Protein AF-0000000072191954 (afdb_homodimer)

Nearest PDB structures (foldseek):
  3djc-assembly2_C  TM=9.206E-01  e=1.227E-25  Legionella pneumophila subsp. pneumophila str. Philadelphia 1
  3djc-assembly2_D  TM=9.285E-01  e=3.853E-24  Legionella pneumophila subsp. pneumophila str. Philadelphia 1
  3djc-assembly1_K  TM=9.365E-01  e=2.226E-23  Legionella pneumophila subsp. pneumophila str. Philadelphia 1
  3djc-assembly1_L  TM=9.184E-01  e=2.512E-23  Legionella pneumophila subsp. pneumophila str. Philadelphia 1
  3djc-assembly2_E  TM=9.253E-01  e=6.223E-23  Legionella pneumophila subsp. pneumophila str. Philadelphia 1

pLDDT: mean 96.67, std 3.63, range [65.12, 98.94]

Sequence (524 aa):
MQPELLLFDIGNTCIKVGLADSRGVTTSYNLRTDPAQTSDSLGLTLLELLRHAGAEPRFTACVASSVVPGFDPLLREAVQRYLGCPLWMVPQDMPIPLQNHYERPQEVGADRLVGAYEARRLHPGPESLIVVDFGTAVTFDCISGNAYLGGLIFPGPRTAISALARETAQLPRVNLDVDALEPAPGRSTSVSIQHGLVFGFACMVEGLTQRLKKGLPGACLVLATGGFAPSIARISPDVFDAVLPSLLLEGLRRLYYERHPYMQPELLLFDIGNTCIKVGLADSRGVTTSYNLRTDPAQTSDSLGLTLLELLRHAGAEPRFTACVASSVVPGFDPLLREAVQRYLGCPLWMVPQDMPIPLQNHYERPQEVGADRLVGAYEARRLHPGPESLIVVDFGTAVTFDCISGNAYLGGLIFPGPRTAISALARETAQLPRVNLDVDALEPAPGRSTSVSIQHGLVFGFACMVEGLTQRLKKGLPGACLVLATGGFAPSIARISPDVFDAVLPSLLLEGLRRLYYERHPY

Structure (mmCIF, N/CA/C/O backbone):
data_AF-0000000072191954-model_v1
#
loop_
_entity.id
_entity.type
_entity.pdbx_description
1 polymer 'Type III pantothenate kinase'
#
loop_
_atom_site.group_PDB
_atom_site.id
_atom_site.type_symbol
_atom_site.label_atom_id
_atom_site.label_alt_id
_atom_site.label_comp_id
_atom_site.label_asym_id
_atom_site.label_entity_id
_atom_site.label_seq_id
_atom_site.pdbx_PDB_ins_code
_atom_site.Cartn_x
_atom_site.Cartn_y
_atom_site.Cartn_z
_atom_site.occupancy
_atom_site.B_iso_or_equiv
_atom_site.auth_seq_id
_atom_site.auth_comp_id
_atom_site.auth_asym_id
_atom_site.auth_atom_id
_atom_site.pdbx_PDB_model_num
ATOM 1 N N . MET A 1 1 ? -14.797 -34.844 -19.828 1 74.44 1 MET A N 1
ATOM 2 C CA . MET A 1 1 ? -13.664 -35.75 -19.641 1 74.44 1 MET A CA 1
ATOM 3 C C . MET A 1 1 ? -13.188 -35.719 -18.188 1 74.44 1 MET A C 1
ATOM 5 O O . MET A 1 1 ? -13.258 -34.688 -17.531 1 74.44 1 MET A O 1
ATOM 9 N N . GLN A 1 2 ? -12.953 -36.906 -17.609 1 89.62 2 GLN A N 1
ATOM 10 C CA . GLN A 1 2 ? -12.531 -37.062 -16.234 1 89.62 2 GLN A CA 1
ATOM 11 C C . GLN A 1 2 ? -11.133 -36.469 -16.016 1 89.62 2 GLN A C 1
ATOM 13 O O . GLN A 1 2 ? -10.195 -36.812 -16.734 1 89.62 2 GLN A O 1
ATOM 18 N N . PRO A 1 3 ? -11.023 -35.531 -15.086 1 94.06 3 PRO A N 1
ATOM 19 C CA . PRO A 1 3 ? -9.695 -35 -14.773 1 94.06 3 PRO A CA 1
ATOM 20 C C . PRO A 1 3 ? -8.773 -36.062 -14.156 1 94.06 3 PRO A C 1
ATOM 22 O O . PRO A 1 3 ? -9.242 -36.969 -13.461 1 94.06 3 PRO A O 1
ATOM 25 N N . GLU A 1 4 ? -7.504 -35.906 -14.375 1 97 4 GLU A N 1
ATOM 26 C CA . GLU A 1 4 ? -6.5 -36.844 -13.875 1 97 4 GLU A CA 1
ATOM 27 C C . GLU A 1 4 ? -5.805 -36.312 -12.633 1 97 4 GLU A C 1
ATOM 29 O O . GLU A 1 4 ? -5.332 -37.062 -11.789 1 97 4 GLU A O 1
ATOM 34 N N . LEU A 1 5 ? -5.734 -35.031 -12.594 1 98.31 5 LEU A N 1
ATOM 35 C CA . LEU A 1 5 ? -5.02 -34.375 -11.5 1 98.31 5 LEU A CA 1
ATOM 36 C C . LEU A 1 5 ? -5.934 -33.438 -10.742 1 98.31 5 LEU A C 1
ATOM 38 O O . LEU A 1 5 ? -6.805 -32.781 -11.336 1 98.31 5 LEU A O 1
ATOM 42 N N . LEU A 1 6 ? -5.75 -33.344 -9.453 1 98.69 6 LEU A N 1
ATOM 43 C CA . LEU A 1 6 ? -6.266 -32.25 -8.609 1 98.69 6 LEU A CA 1
ATOM 44 C C . LEU A 1 6 ? -5.129 -31.375 -8.102 1 98.69 6 LEU A C 1
ATOM 46 O O . LEU A 1 6 ? -4.18 -31.875 -7.488 1 98.69 6 LEU A O 1
ATOM 50 N N . LEU A 1 7 ? -5.199 -30.109 -8.43 1 98.88 7 LEU A N 1
ATOM 51 C CA . LEU A 1 7 ? -4.117 -29.172 -8.164 1 98.88 7 LEU A CA 1
ATOM 52 C C . LEU A 1 7 ? -4.496 -28.219 -7.047 1 98.88 7 LEU A C 1
ATOM 54 O O . LEU A 1 7 ? -5.648 -27.766 -6.965 1 98.88 7 LEU A O 1
ATOM 58 N N . PHE A 1 8 ? -3.529 -27.875 -6.137 1 98.81 8 PHE A N 1
ATOM 59 C CA . PHE A 1 8 ? -3.764 -26.953 -5.035 1 98.81 8 PHE A CA 1
ATOM 60 C C . PHE A 1 8 ? -2.699 -25.859 -5.008 1 98.81 8 PHE A C 1
ATOM 62 O O . PHE A 1 8 ? -1.511 -26.156 -4.852 1 98.81 8 PHE A O 1
ATOM 69 N N . ASP A 1 9 ? -3.07 -24.656 -5.211 1 98.5 9 ASP A N 1
ATOM 70 C CA . ASP A 1 9 ? -2.26 -23.484 -4.883 1 98.5 9 ASP A CA 1
ATOM 71 C C . ASP A 1 9 ? -2.721 -22.844 -3.576 1 98.5 9 ASP A C 1
ATOM 73 O O . ASP A 1 9 ? -3.703 -22.109 -3.557 1 98.5 9 ASP A O 1
ATOM 77 N N . ILE A 1 10 ? -1.97 -23.062 -2.514 1 98.12 10 ILE A N 1
ATOM 78 C CA . ILE A 1 10 ? -2.4 -22.719 -1.166 1 98.12 10 ILE A CA 1
ATOM 79 C C . ILE A 1 10 ? -1.71 -21.422 -0.725 1 98.12 10 ILE A C 1
ATOM 81 O O . ILE A 1 10 ? -0.524 -21.438 -0.384 1 98.12 10 ILE A O 1
ATOM 85 N N . GLY A 1 11 ? -2.465 -20.375 -0.734 1 96.88 11 GLY A N 1
ATOM 86 C CA . GLY A 1 11 ? -1.987 -19.094 -0.263 1 96.88 11 GLY A CA 1
ATOM 87 C C . GLY A 1 11 ? -2.496 -18.734 1.121 1 96.88 11 GLY A C 1
ATOM 88 O O . GLY A 1 11 ? -3.23 -19.5 1.736 1 96.88 11 GLY A O 1
ATOM 89 N N . ASN A 1 12 ? -2.16 -17.578 1.618 1 95.62 12 ASN A N 1
ATOM 90 C CA . ASN A 1 12 ? -2.494 -17.125 2.965 1 95.62 12 ASN A CA 1
ATOM 91 C C . ASN A 1 12 ? -3.99 -16.859 3.111 1 95.62 12 ASN A C 1
ATOM 93 O O . ASN A 1 12 ? -4.57 -17.109 4.172 1 95.62 12 ASN A O 1
ATOM 97 N N . THR A 1 13 ? -4.551 -16.422 2.051 1 94.88 13 THR A N 1
ATOM 98 C CA . THR A 1 13 ? -5.938 -15.977 2.117 1 94.88 13 THR A CA 1
ATOM 99 C C . THR A 1 13 ? -6.852 -16.953 1.383 1 94.88 13 THR A C 1
ATOM 101 O O . THR A 1 13 ? -7.984 -17.203 1.811 1 94.88 13 THR A O 1
ATOM 104 N N . CYS A 1 14 ? -6.297 -17.469 0.286 1 95.62 14 CYS A N 1
ATOM 105 C CA . CYS A 1 14 ? -7.133 -18.281 -0.598 1 95.62 14 CYS A CA 1
ATOM 106 C C . CYS A 1 14 ? -6.395 -19.531 -1.053 1 95.62 14 CYS A C 1
ATOM 108 O O . CYS A 1 14 ? -5.168 -19.531 -1.173 1 95.62 14 CYS A O 1
ATOM 110 N N . ILE A 1 15 ? -7.184 -20.594 -1.244 1 97.5 15 ILE A N 1
ATOM 111 C CA . ILE A 1 15 ? -6.719 -21.812 -1.895 1 97.5 15 ILE A CA 1
ATOM 112 C C . ILE A 1 15 ? -7.363 -21.938 -3.273 1 97.5 15 ILE A C 1
ATOM 114 O O . ILE A 1 15 ? -8.594 -22.016 -3.387 1 97.5 15 ILE A O 1
ATOM 118 N N . LYS A 1 16 ? -6.547 -21.953 -4.32 1 98.38 16 LYS A N 1
ATOM 119 C CA . LYS A 1 16 ? -7.047 -22.25 -5.66 1 98.38 16 LYS A CA 1
ATOM 120 C C . LYS A 1 16 ? -6.953 -23.75 -5.965 1 98.38 16 LYS A C 1
ATOM 122 O O . LYS A 1 16 ? -5.875 -24.344 -5.875 1 98.38 16 LYS A O 1
ATOM 127 N N . VAL A 1 17 ? -8.102 -24.328 -6.219 1 98.75 17 VAL A N 1
ATOM 128 C CA . VAL A 1 17 ? -8.188 -25.75 -6.535 1 98.75 17 VAL A CA 1
ATOM 129 C C . VAL A 1 17 ? -8.492 -25.922 -8.023 1 98.75 17 VAL A C 1
ATOM 131 O O . VAL A 1 17 ? -9.484 -25.406 -8.531 1 98.75 17 VAL A O 1
ATOM 134 N N . GLY A 1 18 ? -7.609 -26.672 -8.734 1 98.69 18 GLY A N 1
ATOM 135 C CA . GLY A 1 18 ? -7.801 -26.875 -10.156 1 98.69 18 GLY A CA 1
ATOM 136 C C . GLY A 1 18 ? -7.949 -28.344 -10.531 1 98.69 18 GLY A C 1
ATOM 137 O O . GLY A 1 18 ? -7.289 -29.203 -9.961 1 98.69 18 GLY A O 1
ATOM 138 N N . LEU A 1 19 ? -8.844 -28.656 -11.398 1 98.62 19 LEU A N 1
ATOM 139 C CA . LEU A 1 19 ? -8.938 -29.953 -12.055 1 98.62 19 LEU A CA 1
ATOM 140 C C . LEU A 1 19 ? -8.242 -29.938 -13.414 1 98.62 19 LEU A C 1
ATOM 142 O O . LEU A 1 19 ? -8.406 -28.984 -14.188 1 98.62 19 LEU A O 1
ATOM 146 N N . ALA A 1 20 ? -7.426 -30.984 -13.656 1 98.25 20 ALA A N 1
ATOM 147 C CA . ALA A 1 20 ? -6.621 -30.906 -14.867 1 98.25 20 ALA A CA 1
ATOM 148 C C . ALA A 1 20 ? -6.398 -32.281 -15.469 1 98.25 20 ALA A C 1
ATOM 150 O O . ALA A 1 20 ? -6.57 -33.312 -14.781 1 98.25 20 ALA A O 1
ATOM 151 N N . ASP A 1 21 ? -6.141 -32.25 -16.703 1 96.38 21 ASP A N 1
ATOM 152 C CA . ASP A 1 21 ? -5.617 -33.406 -17.406 1 96.38 21 ASP A CA 1
ATOM 153 C C . ASP A 1 21 ? -4.348 -33.062 -18.188 1 96.38 21 ASP A C 1
ATOM 155 O O . ASP A 1 21 ? -3.715 -32.031 -17.922 1 96.38 21 ASP A O 1
ATOM 159 N N . SER A 1 22 ? -3.914 -33.969 -19.109 1 94.75 22 SER A N 1
ATOM 160 C CA . SER A 1 22 ? -2.648 -33.781 -19.812 1 94.75 22 SER A CA 1
ATOM 161 C C . SER A 1 22 ? -2.697 -32.562 -20.719 1 94.75 22 SER A C 1
ATOM 163 O O . SER A 1 22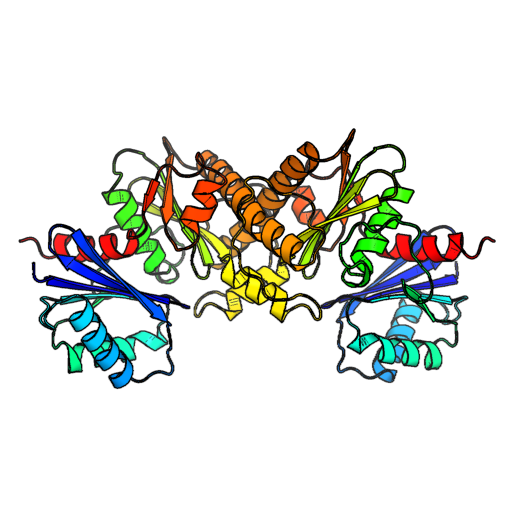 ? -1.656 -32.031 -21.125 1 94.75 22 SER A O 1
ATOM 165 N N . ARG A 1 23 ? -3.877 -32.094 -21.062 1 95.38 23 ARG A N 1
ATOM 166 C CA . ARG A 1 23 ? -4.035 -31 -22.031 1 95.38 23 ARG A CA 1
ATOM 167 C C . ARG A 1 23 ? -4.059 -29.641 -21.328 1 95.38 23 ARG A C 1
ATOM 169 O O . ARG A 1 23 ? -3.703 -28.625 -21.938 1 95.38 23 ARG A O 1
ATOM 176 N N . GLY A 1 24 ? -4.539 -29.672 -20.109 1 97.06 24 GLY A N 1
ATOM 177 C CA . GLY A 1 24 ? -4.602 -28.391 -19.422 1 97.06 24 GLY A CA 1
ATOM 178 C C . GLY A 1 24 ? -5.527 -28.406 -18.219 1 97.06 24 GLY A C 1
ATOM 179 O O . GLY A 1 24 ? -6.105 -29.453 -17.891 1 97.06 24 GLY A O 1
ATOM 180 N N . VAL A 1 25 ? -5.617 -27.281 -17.516 1 98.12 25 VAL A N 1
ATOM 181 C CA . VAL A 1 25 ? -6.57 -27.094 -16.422 1 98.12 25 VAL A CA 1
ATOM 182 C C . VAL A 1 25 ? -7.977 -26.906 -17 1 98.12 25 VAL A C 1
ATOM 184 O O . VAL A 1 25 ? -8.211 -26.031 -17.828 1 98.12 25 VAL A O 1
ATOM 187 N N . THR A 1 26 ? -8.875 -27.688 -16.531 1 96.5 26 THR A N 1
ATOM 188 C CA . THR A 1 26 ? -10.219 -27.688 -17.094 1 96.5 26 THR A CA 1
ATOM 189 C C . THR A 1 26 ? -11.133 -26.719 -16.359 1 96.5 26 THR A C 1
ATOM 191 O O . THR A 1 26 ? -11.992 -26.078 -16.953 1 96.5 26 THR A O 1
ATOM 194 N N . THR A 1 27 ? -11.055 -26.625 -15.117 1 97.19 27 THR A N 1
ATOM 195 C CA . THR A 1 27 ? -11.812 -25.719 -14.266 1 97.19 27 THR A CA 1
ATOM 196 C C . THR A 1 27 ? -11.086 -25.484 -12.938 1 97.19 27 THR A C 1
ATOM 198 O O . THR A 1 27 ? -10.102 -26.172 -12.641 1 97.19 27 THR A O 1
ATOM 201 N N . SER A 1 28 ? -11.453 -24.422 -12.266 1 98.06 28 SER A N 1
ATOM 202 C CA . SER A 1 28 ? -10.828 -24.125 -10.977 1 98.06 28 SER A CA 1
ATOM 203 C C . SER A 1 28 ? -11.828 -23.484 -10.023 1 98.06 28 SER A C 1
ATOM 205 O O . SER A 1 28 ? -12.891 -23.031 -10.438 1 98.06 28 SER A O 1
ATOM 207 N N . TYR A 1 29 ? -11.508 -23.516 -8.734 1 98.19 29 TYR A N 1
ATOM 208 C CA . TYR A 1 29 ? -12.297 -22.969 -7.641 1 98.19 29 TYR A CA 1
ATOM 209 C C . TYR A 1 29 ? -11.414 -22.219 -6.652 1 98.19 29 TYR A C 1
ATOM 211 O O . TYR A 1 29 ? -10.203 -22.469 -6.574 1 98.19 29 TYR A O 1
ATOM 219 N N . ASN A 1 30 ? -11.992 -21.266 -5.98 1 97.5 30 ASN A N 1
ATOM 220 C CA . ASN A 1 30 ? -11.328 -20.562 -4.887 1 97.5 30 ASN A CA 1
ATOM 221 C C . ASN A 1 30 ? -11.992 -20.859 -3.545 1 97.5 30 ASN A C 1
ATOM 223 O O . ASN A 1 30 ? -13.203 -20.703 -3.396 1 97.5 30 ASN A O 1
ATOM 227 N N . LEU A 1 31 ? -11.203 -21.312 -2.605 1 97.5 31 LEU A N 1
ATOM 228 C CA . LEU A 1 31 ? -11.633 -21.562 -1.232 1 97.5 31 LEU A CA 1
ATOM 229 C C . LEU A 1 31 ? -10.883 -20.656 -0.26 1 97.5 31 LEU A C 1
ATOM 231 O O . LEU A 1 31 ? -9.758 -20.219 -0.543 1 97.5 31 LEU A O 1
ATOM 235 N N . ARG A 1 32 ? -11.445 -20.391 0.856 1 95.94 32 ARG A N 1
ATOM 236 C CA . ARG A 1 32 ? -10.766 -19.641 1.899 1 95.94 32 ARG A CA 1
ATOM 237 C C . ARG A 1 32 ? -9.727 -20.5 2.611 1 95.94 32 ARG A C 1
ATOM 239 O O . ARG A 1 32 ? -9.984 -21.672 2.918 1 95.94 32 ARG A O 1
ATOM 246 N N . THR A 1 33 ? -8.594 -19.938 2.795 1 95.75 33 THR A N 1
ATOM 247 C CA . THR A 1 33 ? -7.598 -20.625 3.615 1 95.75 33 THR A CA 1
ATOM 248 C C . THR A 1 33 ? -7.953 -20.531 5.094 1 95.75 33 THR A C 1
ATOM 250 O O . THR A 1 33 ? -8.055 -19.422 5.641 1 95.75 33 THR A O 1
ATOM 253 N N . ASP A 1 34 ? -8.203 -21.609 5.719 1 93.94 34 ASP A N 1
ATOM 254 C CA . ASP A 1 34 ? -8.516 -21.688 7.145 1 93.94 34 ASP A CA 1
ATOM 255 C C . ASP A 1 34 ? -7.73 -22.797 7.824 1 93.94 34 ASP A C 1
ATOM 257 O O . ASP A 1 34 ? -8.203 -23.938 7.906 1 93.94 34 ASP A O 1
ATOM 261 N N . PRO A 1 35 ? -6.668 -22.344 8.383 1 88.06 35 PRO A N 1
ATOM 262 C CA . PRO A 1 35 ? -5.852 -23.375 9.023 1 88.06 35 PRO A CA 1
ATOM 263 C C . PRO A 1 35 ? -6.531 -24 10.242 1 88.06 35 PRO A C 1
ATOM 265 O O . PRO A 1 35 ? -6.074 -25.016 10.75 1 88.06 35 PRO A O 1
ATOM 268 N N . ALA A 1 36 ? -7.539 -23.328 10.742 1 91.94 36 ALA A N 1
ATOM 269 C CA . ALA A 1 36 ? -8.219 -23.828 11.93 1 91.94 36 ALA A CA 1
ATOM 270 C C . ALA A 1 36 ? -9.289 -24.844 11.562 1 91.94 36 ALA A C 1
ATOM 272 O O . ALA A 1 36 ? -9.859 -25.5 12.445 1 91.94 36 ALA A O 1
ATOM 273 N N . GLN A 1 37 ? -9.484 -25.047 10.281 1 94.56 37 GLN A N 1
ATOM 274 C CA . GLN A 1 37 ? -10.484 -26.047 9.891 1 94.56 37 GLN A CA 1
ATOM 275 C C . GLN A 1 37 ? -9.969 -27.469 10.102 1 94.56 37 GLN A C 1
ATOM 277 O O . GLN A 1 37 ? -8.797 -27.656 10.438 1 94.56 37 GLN A O 1
ATOM 282 N N . THR A 1 38 ? -10.875 -28.453 9.992 1 95.94 38 THR A N 1
ATOM 283 C CA . THR A 1 38 ? -10.469 -29.844 10.148 1 95.94 38 THR A CA 1
ATOM 284 C C . THR A 1 38 ? -10.242 -30.5 8.789 1 95.94 38 THR A C 1
ATOM 286 O O . THR A 1 38 ? -10.742 -30.031 7.773 1 95.94 38 THR A O 1
ATOM 289 N N . SER A 1 39 ? -9.469 -31.578 8.828 1 97.25 39 SER A N 1
ATOM 290 C CA . SER A 1 39 ? -9.258 -32.344 7.605 1 97.25 39 SER A CA 1
ATOM 291 C C . SER A 1 39 ? -10.57 -32.875 7.047 1 97.25 39 SER A C 1
ATOM 293 O O . SER A 1 39 ? -10.742 -32.969 5.828 1 97.25 39 SER A O 1
ATOM 295 N N . ASP A 1 40 ? -11.5 -33.156 7.922 1 98 40 ASP A N 1
ATOM 296 C CA . ASP A 1 40 ? -12.805 -33.625 7.5 1 98 40 ASP A CA 1
ATOM 297 C C . ASP A 1 40 ? -13.594 -32.531 6.789 1 98 40 ASP A C 1
ATOM 299 O O . ASP A 1 40 ? -14.219 -32.812 5.75 1 98 40 ASP A O 1
ATOM 303 N N . SER A 1 41 ? -13.547 -31.375 7.371 1 98.06 41 SER A N 1
ATOM 304 C CA . SER A 1 41 ? -14.25 -30.266 6.734 1 98.06 41 SER A CA 1
ATOM 305 C C . SER A 1 41 ? -13.68 -29.969 5.348 1 98.06 41 SER A C 1
ATOM 307 O O . SER A 1 41 ? -14.43 -29.719 4.402 1 98.06 41 SER A O 1
ATOM 309 N N . LEU A 1 42 ? -12.375 -29.969 5.23 1 97.94 42 LEU A N 1
ATOM 310 C CA . LEU A 1 42 ? -11.734 -29.75 3.938 1 97.94 42 LEU A CA 1
ATOM 311 C C . LEU A 1 42 ? -12.086 -30.875 2.965 1 97.94 42 LEU A C 1
ATOM 313 O O . LEU A 1 42 ? -12.453 -30.609 1.814 1 97.94 42 LEU A O 1
ATOM 317 N N . GLY A 1 43 ? -11.945 -32.125 3.41 1 98.12 43 GLY A N 1
ATOM 318 C CA . GLY A 1 43 ? -12.258 -33.25 2.574 1 98.12 43 GLY A CA 1
ATOM 319 C C . GLY A 1 43 ? -13.68 -33.25 2.039 1 98.12 43 GLY A C 1
ATOM 320 O O . GLY A 1 43 ? -13.906 -33.5 0.854 1 98.12 43 GLY A O 1
ATOM 321 N N . LEU A 1 44 ? -14.602 -32.938 2.926 1 98.25 44 LEU A N 1
ATOM 322 C CA . LEU A 1 44 ? -16.016 -32.875 2.535 1 98.25 44 LEU A CA 1
ATOM 323 C C . LEU A 1 44 ? -16.234 -31.734 1.539 1 98.25 44 LEU A C 1
ATOM 325 O O . LEU A 1 44 ? -17.031 -31.875 0.604 1 98.25 44 LEU A O 1
ATOM 329 N N . THR A 1 45 ? -15.594 -30.641 1.75 1 98.25 45 THR A N 1
ATOM 330 C CA . THR A 1 45 ? -15.664 -29.531 0.815 1 98.25 45 THR A CA 1
ATOM 331 C C . THR A 1 45 ? -15.117 -29.922 -0.552 1 98.25 45 THR A C 1
ATOM 333 O O . THR A 1 45 ? -15.688 -29.562 -1.584 1 98.25 45 THR A O 1
ATOM 336 N N . LEU A 1 46 ? -14.039 -30.688 -0.556 1 98.19 46 LEU A N 1
ATOM 337 C CA . LEU A 1 46 ? -13.453 -31.156 -1.809 1 98.19 46 LEU A CA 1
ATOM 338 C C . LEU A 1 46 ? -14.414 -32.062 -2.555 1 98.19 46 LEU A C 1
ATOM 340 O O . LEU A 1 46 ? -14.555 -31.969 -3.775 1 98.19 46 LEU A O 1
ATOM 344 N N . LEU A 1 47 ? -15.055 -32.938 -1.844 1 98.25 47 LEU A N 1
ATOM 345 C CA . LEU A 1 47 ? -16.016 -33.844 -2.471 1 98.25 47 LEU A CA 1
ATOM 346 C C . LEU A 1 47 ? -17.172 -33.062 -3.092 1 98.25 47 LEU A C 1
ATOM 348 O O . LEU A 1 47 ? -17.625 -33.375 -4.188 1 98.25 47 LEU A O 1
ATOM 352 N N . GLU A 1 48 ? -17.656 -32.062 -2.361 1 98.19 48 GLU A N 1
ATOM 353 C CA . GLU A 1 48 ? -18.734 -31.219 -2.877 1 98.19 48 GLU A CA 1
ATOM 354 C C . GLU A 1 48 ? -18.297 -30.484 -4.133 1 98.19 48 GLU A C 1
ATOM 356 O O . GLU A 1 48 ? -19.062 -30.344 -5.086 1 98.19 48 GLU A O 1
ATOM 361 N N . LEU A 1 49 ? -17.094 -29.984 -4.082 1 97.75 49 LEU A N 1
ATOM 362 C CA . LEU A 1 49 ? -16.516 -29.297 -5.227 1 97.75 49 LEU A CA 1
ATOM 363 C C . LEU A 1 49 ? -16.453 -30.219 -6.441 1 97.75 49 LEU A C 1
ATOM 365 O O . LEU A 1 49 ? -16.766 -29.797 -7.559 1 97.75 49 LEU A O 1
ATOM 369 N N . LEU A 1 50 ? -16.047 -31.453 -6.277 1 97.69 50 LEU A N 1
ATOM 370 C CA . LEU A 1 50 ? -15.953 -32.406 -7.363 1 97.69 50 LEU A CA 1
ATOM 371 C C . LEU A 1 50 ? -17.328 -32.75 -7.926 1 97.69 50 LEU A C 1
ATOM 373 O O . LEU A 1 50 ? -17.5 -32.875 -9.141 1 97.69 50 LEU A O 1
ATOM 377 N N . ARG A 1 51 ? -18.266 -32.875 -7.051 1 97.44 51 ARG A N 1
ATOM 378 C CA . ARG A 1 51 ? -19.641 -33.125 -7.484 1 97.44 51 ARG A CA 1
ATOM 379 C C . ARG A 1 51 ? -20.125 -31.984 -8.359 1 97.44 51 ARG A C 1
ATOM 381 O O . ARG A 1 51 ? -20.75 -32.219 -9.406 1 97.44 51 ARG A O 1
ATOM 388 N N . HIS A 1 52 ? -19.875 -30.812 -7.902 1 97.81 52 HIS A N 1
ATOM 389 C CA . HIS A 1 52 ? -20.281 -29.641 -8.664 1 97.81 52 HIS A CA 1
ATOM 390 C C . HIS A 1 52 ? -19.641 -29.625 -10.047 1 97.81 52 HIS A C 1
ATOM 392 O O . HIS A 1 52 ? -20.266 -29.234 -11.031 1 97.81 52 HIS A O 1
ATOM 398 N N . ALA A 1 53 ? -18.375 -30.078 -10.133 1 97.25 53 ALA A N 1
ATOM 399 C CA . ALA A 1 53 ? -17.609 -30.078 -11.383 1 97.25 53 ALA A CA 1
ATOM 400 C C . ALA A 1 53 ? -18.016 -31.266 -12.258 1 97.25 53 ALA A C 1
ATOM 402 O O . ALA A 1 53 ? -17.578 -31.375 -13.398 1 97.25 53 ALA A O 1
ATOM 403 N N . GLY A 1 54 ? -18.797 -32.156 -11.727 1 96.81 54 GLY A N 1
ATOM 404 C CA . GLY A 1 54 ? -19.156 -33.344 -12.445 1 96.81 54 GLY A CA 1
ATOM 405 C C . GLY A 1 54 ? -18.016 -34.344 -12.562 1 96.81 54 GLY A C 1
ATOM 406 O O . GLY A 1 54 ? -17.938 -35.094 -13.539 1 96.81 54 GLY A O 1
ATOM 407 N N . ALA A 1 55 ? -17.109 -34.312 -11.633 1 96.12 55 ALA A N 1
ATOM 408 C CA . ALA A 1 55 ? -15.945 -35.188 -11.656 1 96.12 55 ALA A CA 1
ATOM 409 C C . ALA A 1 55 ? -16.031 -36.25 -10.555 1 96.12 55 ALA A C 1
ATOM 411 O O . ALA A 1 55 ? -16.562 -36 -9.477 1 96.12 55 ALA A O 1
ATOM 412 N N . GLU A 1 56 ? -15.555 -37.406 -10.758 1 94.81 56 GLU A N 1
ATOM 413 C CA . GLU A 1 56 ? -15.406 -38.438 -9.75 1 94.81 56 GLU A CA 1
ATOM 414 C C . GLU A 1 56 ? -14.156 -38.219 -8.906 1 94.81 56 GLU A C 1
ATOM 416 O O . GLU A 1 56 ? -13.164 -37.656 -9.383 1 94.81 56 GLU A O 1
ATOM 421 N N . PRO A 1 57 ? -14.305 -38.594 -7.648 1 93.06 57 PRO A N 1
ATOM 422 C CA . PRO A 1 57 ? -13.133 -38.438 -6.785 1 93.06 57 PRO A CA 1
ATOM 423 C C . PRO A 1 57 ? -12.055 -39.5 -7.047 1 93.06 57 PRO A C 1
ATOM 425 O O . PRO A 1 57 ? -11.625 -40.188 -6.121 1 93.06 57 PRO A O 1
ATOM 428 N N . ARG A 1 58 ? -11.648 -39.719 -8.195 1 92.62 58 ARG A N 1
ATOM 429 C CA . ARG A 1 58 ? -10.586 -40.625 -8.625 1 92.62 58 ARG A CA 1
ATOM 430 C C . ARG A 1 58 ? -9.539 -39.875 -9.453 1 92.62 58 ARG A C 1
ATOM 432 O O . ARG A 1 58 ? -9.789 -39.531 -10.602 1 92.62 58 ARG A O 1
ATOM 439 N N . PHE A 1 59 ? -8.414 -39.688 -8.805 1 96.12 59 PHE A N 1
ATOM 440 C CA . PHE A 1 59 ? -7.324 -38.938 -9.438 1 96.12 59 PHE A CA 1
ATOM 441 C C . PHE A 1 59 ? -6.055 -39.781 -9.477 1 96.12 59 PHE A C 1
ATOM 443 O O . PHE A 1 59 ? -5.84 -40.625 -8.602 1 96.12 59 PHE A O 1
ATOM 450 N N . THR A 1 60 ? -5.27 -39.594 -10.508 1 97.06 60 THR A N 1
ATOM 451 C CA . THR A 1 60 ? -3.936 -40.188 -10.547 1 97.06 60 THR A CA 1
ATOM 452 C C . THR A 1 60 ? -3.051 -39.594 -9.453 1 97.06 60 THR A C 1
ATOM 454 O O . THR A 1 60 ? -2.266 -40.312 -8.828 1 97.06 60 THR A O 1
ATOM 457 N N . ALA A 1 61 ? -3.186 -38.312 -9.227 1 97.88 61 ALA A N 1
ATOM 458 C CA . ALA A 1 61 ? -2.383 -37.625 -8.211 1 97.88 61 ALA A CA 1
ATOM 459 C C . ALA A 1 61 ? -2.973 -36.281 -7.863 1 97.88 61 ALA A C 1
ATOM 461 O O . ALA A 1 61 ? -3.744 -35.719 -8.648 1 97.88 61 ALA A O 1
ATOM 462 N N . CYS A 1 62 ? -2.627 -35.781 -6.684 1 98.56 62 CYS A N 1
ATOM 463 C CA . CYS A 1 62 ? -2.766 -34.406 -6.285 1 98.56 62 CYS A CA 1
ATOM 464 C C . CYS A 1 62 ? -1.411 -33.688 -6.27 1 98.56 62 CYS A C 1
ATOM 466 O O . CYS A 1 62 ? -0.397 -34.312 -5.926 1 98.56 62 CYS A O 1
ATOM 468 N N . VAL A 1 63 ? -1.362 -32.5 -6.734 1 98.75 63 VAL A N 1
ATOM 469 C CA . VAL A 1 63 ? -0.151 -31.672 -6.719 1 98.75 63 VAL A CA 1
ATOM 470 C C . VAL A 1 63 ? -0.436 -30.344 -6.039 1 98.75 63 VAL A C 1
ATOM 472 O O . VAL A 1 63 ? -1.435 -29.688 -6.34 1 98.75 63 VAL A O 1
ATOM 475 N N . ALA A 1 64 ? 0.445 -29.969 -5.074 1 98.75 64 ALA A N 1
ATOM 476 C CA . ALA A 1 64 ? 0.142 -28.766 -4.285 1 98.75 64 ALA A CA 1
ATOM 477 C C . ALA A 1 64 ? 1.386 -27.906 -4.098 1 98.75 64 ALA A C 1
ATOM 479 O O . ALA A 1 64 ? 2.494 -28.438 -3.947 1 98.75 64 ALA A O 1
ATOM 480 N N . SER A 1 65 ? 1.256 -26.656 -4.172 1 98.12 65 SER A N 1
ATOM 481 C CA . SER A 1 65 ? 2.189 -25.656 -3.666 1 98.12 65 SER A CA 1
ATOM 482 C C . SER A 1 65 ? 1.572 -24.859 -2.529 1 98.12 65 SER A C 1
ATOM 484 O O . SER A 1 65 ? 0.406 -24.469 -2.604 1 98.12 65 SER A O 1
ATOM 486 N N . SER A 1 66 ? 2.348 -24.656 -1.431 1 97.12 66 SER A N 1
AT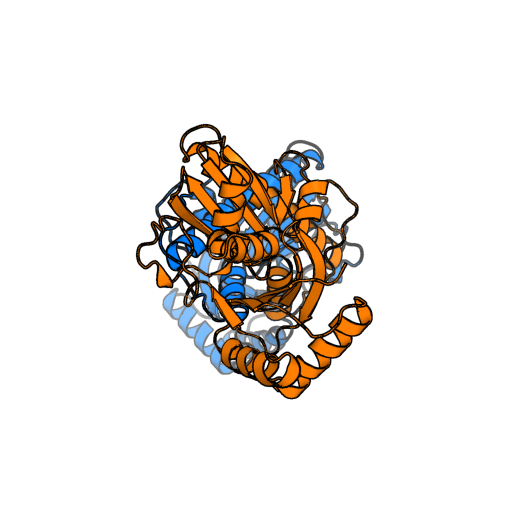OM 487 C CA . SER A 1 66 ? 1.787 -24.016 -0.247 1 97.12 66 SER A CA 1
ATOM 488 C C . SER A 1 66 ? 2.766 -23 0.354 1 97.12 66 SER A C 1
ATOM 490 O O . SER A 1 66 ? 3.963 -23.281 0.448 1 97.12 66 SER A O 1
ATOM 492 N N . VAL A 1 67 ? 2.258 -21.859 0.673 1 96.25 67 VAL A N 1
ATOM 493 C CA . VAL A 1 67 ? 3.057 -20.906 1.431 1 96.25 67 VAL A CA 1
ATOM 494 C C . VAL A 1 67 ? 2.484 -20.75 2.84 1 96.25 67 VAL A C 1
ATOM 496 O O . VAL A 1 67 ? 2.762 -19.766 3.525 1 96.25 67 VAL A O 1
ATOM 499 N N . VAL A 1 68 ? 1.618 -21.688 3.254 1 95.5 68 VAL A N 1
ATOM 500 C CA . VAL A 1 68 ? 1.014 -21.75 4.578 1 95.5 68 VAL A CA 1
ATOM 501 C C . VAL A 1 68 ? 1.328 -23.094 5.23 1 95.5 68 VAL A C 1
ATOM 503 O O . VAL A 1 68 ? 0.455 -23.953 5.34 1 95.5 68 VAL A O 1
ATOM 506 N N . PRO A 1 69 ? 2.475 -23.203 5.824 1 90.69 69 PRO A N 1
ATOM 507 C CA . PRO A 1 69 ? 2.92 -24.5 6.344 1 90.69 69 PRO A CA 1
ATOM 508 C C . PRO A 1 69 ? 1.912 -25.125 7.301 1 90.69 69 PRO A C 1
ATOM 510 O O . PRO A 1 69 ? 1.767 -26.359 7.328 1 90.69 69 PRO A O 1
ATOM 513 N N . GLY A 1 70 ? 1.197 -24.406 8.062 1 91.25 70 GLY A N 1
ATOM 514 C CA . GLY A 1 70 ? 0.222 -24.922 9.016 1 91.25 70 GLY A CA 1
ATOM 515 C C . GLY A 1 70 ? -0.932 -25.656 8.344 1 91.25 70 GLY A C 1
ATOM 516 O O . GLY A 1 70 ? -1.615 -26.453 8.984 1 91.25 70 GLY A O 1
ATOM 517 N N . PHE A 1 71 ? -1.054 -25.469 7.07 1 96 71 PHE A N 1
ATOM 518 C CA . PHE A 1 71 ? -2.17 -26.031 6.328 1 96 71 PHE A CA 1
ATOM 519 C C . PHE A 1 71 ? -1.782 -27.375 5.715 1 96 71 PHE A C 1
ATOM 521 O O . PHE A 1 71 ? -2.65 -28.172 5.352 1 96 71 PHE A O 1
ATOM 528 N N . ASP A 1 72 ? -0.513 -27.703 5.613 1 95.88 72 ASP A N 1
ATOM 529 C CA . ASP A 1 72 ? 0.001 -28.844 4.852 1 95.88 72 ASP A CA 1
ATOM 530 C C . ASP A 1 72 ? -0.465 -30.156 5.453 1 95.88 72 ASP A C 1
ATOM 532 O O . ASP A 1 72 ? -0.941 -31.047 4.734 1 95.88 72 ASP A O 1
ATOM 536 N N . PRO A 1 73 ? -0.346 -30.281 6.848 1 96.31 73 PRO A N 1
ATOM 537 C CA . PRO A 1 73 ? -0.825 -31.531 7.43 1 96.31 73 PRO A CA 1
ATOM 538 C C . PRO A 1 73 ? -2.32 -31.75 7.207 1 96.31 73 PRO A C 1
ATOM 540 O O . PRO A 1 73 ? -2.756 -32.875 7 1 96.31 73 PRO A O 1
ATOM 543 N N . LEU A 1 74 ? -3.018 -30.672 7.266 1 96.94 74 LEU A N 1
ATOM 544 C CA . LEU A 1 74 ? -4.461 -30.734 7.055 1 96.94 74 LEU A CA 1
ATOM 545 C C . LEU A 1 74 ? -4.785 -31.219 5.645 1 96.94 74 LEU A C 1
ATOM 547 O O . LEU A 1 74 ? -5.66 -32.062 5.461 1 96.94 74 LEU A O 1
ATOM 551 N N . LEU A 1 75 ? -4.105 -30.719 4.66 1 98.06 75 LEU A N 1
ATOM 552 C CA . LEU A 1 75 ? -4.305 -31.109 3.271 1 98.06 75 LEU A CA 1
ATOM 553 C C . LEU A 1 75 ? -3.949 -32.594 3.064 1 98.06 75 LEU A C 1
ATOM 555 O O . LEU A 1 75 ? -4.684 -33.312 2.402 1 98.06 75 LEU A O 1
ATOM 559 N N . ARG A 1 76 ? -2.834 -33 3.564 1 98 76 ARG A N 1
ATOM 560 C CA . ARG A 1 76 ? -2.377 -34.375 3.43 1 98 76 ARG A CA 1
ATOM 561 C C . ARG A 1 76 ? -3.422 -35.344 3.957 1 98 76 ARG A C 1
ATOM 563 O O . ARG A 1 76 ? -3.729 -36.344 3.305 1 98 76 ARG A O 1
ATOM 570 N N . GLU A 1 77 ? -3.902 -35.031 5.109 1 98.31 77 GLU A N 1
ATOM 571 C CA . GLU A 1 77 ? -4.902 -35.906 5.734 1 98.31 77 GLU A CA 1
ATOM 572 C C . GLU A 1 77 ? -6.191 -35.938 4.918 1 98.31 77 GLU A C 1
ATOM 574 O O . GLU A 1 77 ? -6.789 -37 4.73 1 98.31 77 GLU A O 1
ATOM 579 N N . ALA A 1 78 ? -6.629 -34.812 4.469 1 98.38 78 ALA A N 1
ATOM 580 C CA . ALA A 1 78 ? -7.855 -34.719 3.682 1 98.38 78 ALA A CA 1
ATOM 581 C C . ALA A 1 78 ? -7.73 -35.531 2.385 1 98.38 78 ALA A C 1
ATOM 583 O O . ALA A 1 78 ? -8.641 -36.25 2.018 1 98.38 78 ALA A O 1
ATOM 584 N N . VAL A 1 79 ? -6.629 -35.344 1.691 1 98.5 79 VAL A N 1
ATOM 585 C CA . VAL A 1 79 ? -6.406 -36.031 0.421 1 98.5 79 VAL A CA 1
ATOM 586 C C . VAL A 1 79 ? -6.352 -37.531 0.647 1 98.5 79 VAL A C 1
ATOM 588 O O . VAL A 1 79 ? -6.941 -38.312 -0.115 1 98.5 79 VAL A O 1
ATOM 591 N N . GLN A 1 80 ? -5.652 -37.938 1.645 1 98.06 80 GLN A N 1
ATOM 592 C CA . GLN A 1 80 ? -5.516 -39.344 1.956 1 98.06 80 GLN A CA 1
ATOM 593 C C . GLN A 1 80 ? -6.867 -40 2.27 1 98.06 80 GLN A C 1
ATOM 595 O O . GLN A 1 80 ? -7.207 -41.031 1.734 1 98.06 80 GLN A O 1
ATOM 600 N N . ARG A 1 81 ? -7.613 -39.344 3.066 1 97.94 81 ARG A N 1
ATOM 601 C CA . ARG A 1 81 ? -8.844 -39.938 3.59 1 97.94 81 ARG A CA 1
ATOM 602 C C . ARG A 1 81 ? -9.961 -39.875 2.553 1 97.94 81 ARG A C 1
ATOM 604 O O . ARG A 1 81 ? -10.773 -40.781 2.451 1 97.94 81 ARG A O 1
ATOM 611 N N . TYR A 1 82 ? -10.016 -38.844 1.776 1 97.75 82 TYR A N 1
ATOM 612 C CA . TYR A 1 82 ? -11.219 -38.625 0.994 1 97.75 82 TYR A CA 1
ATOM 613 C C . TYR A 1 82 ? -10.961 -38.844 -0.49 1 97.75 82 TYR A C 1
ATOM 615 O O . TYR A 1 82 ? -11.898 -39.062 -1.259 1 97.75 82 TYR A O 1
ATOM 623 N N . LEU A 1 83 ? -9.75 -38.781 -0.943 1 97.25 83 LEU A N 1
ATOM 624 C CA . LEU A 1 83 ? -9.453 -38.969 -2.359 1 97.25 83 LEU A CA 1
ATOM 625 C C . LEU A 1 83 ? -8.609 -40.219 -2.59 1 97.25 83 LEU A C 1
ATOM 627 O O . LEU A 1 83 ? -8.68 -40.844 -3.66 1 97.25 83 LEU A O 1
ATOM 631 N N . GLY A 1 84 ? -7.773 -40.531 -1.644 1 97.12 84 GLY A N 1
ATOM 632 C CA . GLY A 1 84 ? -7.035 -41.781 -1.663 1 97.12 84 GLY A CA 1
ATOM 633 C C . GLY A 1 84 ? -5.973 -41.844 -2.744 1 97.12 84 GLY A C 1
ATOM 634 O O . GLY A 1 84 ? -5.66 -42.906 -3.264 1 97.12 84 GLY A O 1
ATOM 635 N N . CYS A 1 85 ? -5.457 -40.812 -3.203 1 96.69 85 CYS A N 1
ATOM 636 C CA . CYS A 1 85 ? -4.414 -40.75 -4.223 1 96.69 85 CYS A CA 1
ATOM 637 C C . CYS A 1 85 ? -3.156 -40.094 -3.676 1 96.69 85 CYS A C 1
ATOM 639 O O . CYS A 1 85 ? -3.18 -39.5 -2.594 1 96.69 85 CYS A O 1
ATOM 641 N N . PRO A 1 86 ? -1.979 -40.219 -4.367 1 97.69 86 PRO A N 1
ATOM 642 C CA . PRO A 1 86 ? -0.749 -39.562 -3.906 1 97.69 86 PRO A CA 1
ATOM 643 C C . PRO A 1 86 ? -0.835 -38.062 -3.945 1 97.69 86 PRO A C 1
ATOM 645 O O . PRO A 1 86 ? -1.42 -37.5 -4.871 1 97.69 86 PRO A O 1
ATOM 648 N N . LEU A 1 87 ? -0.282 -37.438 -2.939 1 98.5 87 LEU A N 1
ATOM 649 C CA . LEU A 1 87 ? -0.134 -35.969 -2.887 1 98.5 87 LEU A CA 1
ATOM 650 C C . LEU A 1 87 ? 1.33 -35.562 -3.035 1 98.5 87 LEU A C 1
ATOM 652 O O . LEU A 1 87 ? 2.178 -36 -2.25 1 98.5 87 LEU A O 1
ATOM 656 N N . TRP A 1 88 ? 1.619 -34.781 -4.062 1 98.31 88 TRP A N 1
ATOM 657 C CA . TRP A 1 88 ? 2.961 -34.25 -4.289 1 98.31 88 TRP A CA 1
ATOM 658 C C . TRP A 1 88 ? 3.043 -32.781 -3.885 1 98.31 88 TRP A C 1
ATOM 660 O O . TRP A 1 88 ? 2.377 -31.938 -4.477 1 98.31 88 TRP A O 1
ATOM 670 N N . MET A 1 89 ? 3.84 -32.531 -2.865 1 98 89 MET A N 1
ATOM 671 C CA . MET A 1 89 ? 4.066 -31.172 -2.43 1 98 89 MET A CA 1
ATOM 672 C C . MET A 1 89 ? 5.246 -30.547 -3.172 1 98 89 MET A C 1
ATOM 674 O O . MET A 1 89 ? 6.344 -31.094 -3.17 1 98 89 MET A O 1
ATOM 678 N N . VAL A 1 90 ? 5.004 -29.438 -3.848 1 97.69 90 VAL A N 1
ATOM 679 C CA . VAL A 1 90 ? 6.035 -28.688 -4.562 1 97.69 90 VAL A CA 1
ATOM 680 C C . VAL A 1 90 ? 6.594 -27.578 -3.662 1 97.69 90 VAL A C 1
ATOM 682 O O . VAL A 1 90 ? 5.832 -26.812 -3.074 1 97.69 90 VAL A O 1
ATOM 685 N N . PRO A 1 91 ? 7.902 -27.422 -3.512 1 96.12 91 PRO A N 1
ATOM 686 C CA . PRO A 1 91 ? 8.93 -28.125 -4.293 1 96.12 91 PRO A CA 1
ATOM 687 C C . PRO A 1 91 ? 9.484 -29.344 -3.57 1 96.12 91 PRO A C 1
ATOM 689 O O . PRO A 1 91 ? 10.375 -30.016 -4.09 1 96.12 91 PRO A O 1
ATOM 692 N N . GLN A 1 92 ? 9 -29.688 -2.418 1 94.56 92 GLN A N 1
ATOM 693 C CA . GLN A 1 92 ? 9.609 -30.703 -1.57 1 94.56 92 GLN A CA 1
ATOM 694 C C . GLN A 1 92 ? 9.648 -32.062 -2.273 1 94.56 92 GLN A C 1
ATOM 696 O O . GLN A 1 92 ? 10.688 -32.719 -2.307 1 94.56 92 GLN A O 1
ATOM 701 N N . ASP A 1 93 ? 8.562 -32.469 -2.834 1 95.75 93 ASP A N 1
ATOM 702 C CA . ASP A 1 93 ? 8.445 -33.781 -3.479 1 95.75 93 ASP A CA 1
ATOM 703 C C . ASP A 1 93 ? 8.773 -33.688 -4.969 1 95.75 93 ASP A C 1
ATOM 705 O O . ASP A 1 93 ? 9.125 -34.688 -5.594 1 95.75 93 ASP A O 1
ATOM 709 N N . MET A 1 94 ? 8.602 -32.531 -5.52 1 96.19 94 MET A N 1
ATOM 710 C CA . MET A 1 94 ? 8.828 -32.281 -6.941 1 96.19 94 MET A CA 1
ATOM 711 C C . MET A 1 94 ? 9.594 -30.969 -7.148 1 96.19 94 MET A C 1
ATOM 713 O O . MET A 1 94 ? 8.992 -29.906 -7.309 1 96.19 94 MET A O 1
ATOM 717 N N . PRO A 1 95 ? 10.883 -31.125 -7.27 1 95.88 95 PRO A N 1
ATOM 718 C CA . PRO A 1 95 ? 11.688 -29.922 -7.445 1 95.88 95 PRO A CA 1
ATOM 719 C C . PRO A 1 95 ? 11.32 -29.156 -8.719 1 95.88 95 PRO A C 1
ATOM 721 O O . PRO A 1 95 ? 10.945 -29.75 -9.719 1 95.88 95 PRO A O 1
ATOM 724 N N . ILE A 1 96 ? 11.438 -27.906 -8.719 1 97.75 96 ILE A N 1
ATOM 725 C CA . ILE A 1 96 ? 11.164 -27.016 -9.844 1 97.75 96 ILE A CA 1
ATOM 726 C C . ILE A 1 96 ? 12.438 -26.797 -10.648 1 97.75 96 ILE A C 1
ATOM 728 O O . ILE A 1 96 ? 13.453 -26.344 -10.109 1 97.75 96 ILE A O 1
ATOM 732 N N . PRO A 1 97 ? 12.477 -27.141 -11.938 1 97.25 97 PRO A N 1
ATOM 733 C CA . PRO A 1 97 ? 13.695 -27.031 -12.75 1 97.25 97 PRO A CA 1
ATOM 734 C C . PRO A 1 97 ? 14.016 -25.594 -13.141 1 97.25 97 PRO A C 1
ATOM 736 O O . PRO A 1 97 ? 14.102 -25.266 -14.328 1 97.25 97 PRO A O 1
ATOM 739 N N . LEU A 1 98 ? 14.266 -24.766 -12.25 1 97 98 LEU A N 1
ATOM 740 C CA . LEU A 1 98 ? 14.742 -23.391 -12.352 1 97 9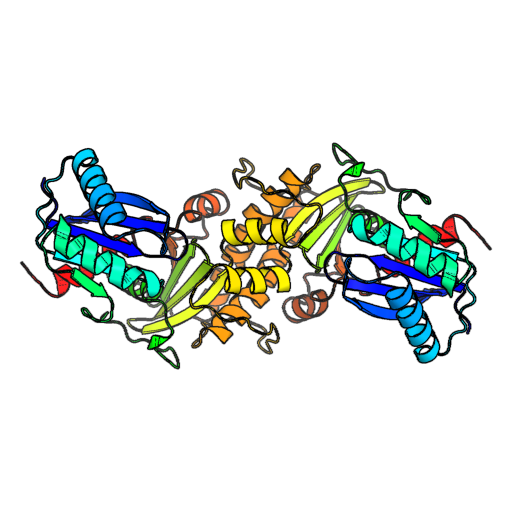8 LEU A CA 1
ATOM 741 C C . LEU A 1 98 ? 15.984 -23.172 -11.484 1 97 98 LEU A C 1
ATOM 743 O O . LEU A 1 98 ? 16.109 -23.781 -10.422 1 97 98 LEU A O 1
ATOM 747 N N . GLN A 1 99 ? 16.891 -22.375 -11.969 1 97.75 99 GLN A N 1
ATOM 748 C CA . GLN A 1 99 ? 17.969 -21.906 -11.109 1 97.75 99 GLN A CA 1
ATOM 749 C C . GLN A 1 99 ? 17.5 -20.781 -10.188 1 97.75 99 GLN A C 1
ATOM 751 O O . GLN A 1 99 ? 17.031 -19.75 -10.664 1 97.75 99 GLN A O 1
ATOM 756 N N . ASN A 1 100 ? 17.484 -21.016 -8.953 1 97.94 100 ASN A N 1
ATOM 757 C CA . ASN A 1 100 ? 17.078 -20.031 -7.961 1 97.94 100 ASN A CA 1
ATOM 758 C C . ASN A 1 100 ? 18.266 -19.219 -7.453 1 97.94 100 ASN A C 1
ATOM 760 O O . ASN A 1 100 ? 19.109 -19.734 -6.719 1 97.94 100 ASN A O 1
ATOM 764 N N . HIS A 1 101 ? 18.328 -17.922 -7.711 1 97.19 101 HIS A N 1
ATOM 765 C CA . HIS A 1 101 ? 19.484 -17.078 -7.398 1 97.19 101 HIS A CA 1
ATOM 766 C C . HIS A 1 101 ? 19.297 -16.359 -6.07 1 97.19 101 HIS A C 1
ATOM 768 O O . HIS A 1 101 ? 20.078 -15.469 -5.723 1 97.19 101 HIS A O 1
ATOM 774 N N . TYR A 1 102 ? 18.25 -16.719 -5.363 1 96.38 102 TYR A N 1
ATOM 775 C CA . TYR A 1 102 ? 18.109 -16.188 -4.008 1 96.38 102 TYR A CA 1
ATOM 776 C C . TYR A 1 102 ? 19.297 -16.594 -3.143 1 96.38 102 TYR A C 1
ATOM 778 O O . TYR A 1 102 ? 19.859 -17.672 -3.309 1 96.38 102 TYR A O 1
ATOM 786 N N . GLU A 1 103 ? 19.625 -15.664 -2.193 1 96.44 103 GLU A N 1
ATOM 787 C CA . GLU A 1 103 ? 20.703 -15.961 -1.26 1 96.44 103 GLU A CA 1
ATOM 788 C C . GLU A 1 103 ? 20.406 -17.203 -0.436 1 96.44 103 GLU A C 1
ATOM 790 O O . GLU A 1 103 ? 21.281 -18.031 -0.207 1 96.44 103 GLU A O 1
ATOM 795 N N . ARG A 1 104 ? 19.25 -17.312 0.013 1 95.38 104 ARG A N 1
ATOM 796 C CA . ARG A 1 104 ? 18.703 -18.484 0.689 1 95.38 104 ARG A CA 1
ATOM 797 C C . ARG A 1 104 ? 17.5 -19.047 -0.063 1 95.38 104 ARG A C 1
ATOM 799 O O . ARG A 1 104 ? 16.359 -18.688 0.234 1 95.38 104 ARG A O 1
ATOM 806 N N . PRO A 1 105 ? 17.703 -19.938 -0.926 1 95 105 PRO A N 1
ATOM 807 C CA . PRO A 1 105 ? 16.688 -20.406 -1.873 1 95 105 PRO A CA 1
ATOM 808 C C . PRO A 1 105 ? 15.406 -20.875 -1.186 1 95 105 PRO A C 1
ATOM 810 O O . PRO A 1 105 ? 14.312 -20.719 -1.741 1 95 105 PRO A O 1
ATOM 813 N N . GLN A 1 106 ? 15.461 -21.375 -0.015 1 91 106 GLN A N 1
ATOM 814 C CA . GLN A 1 106 ? 14.32 -21.953 0.682 1 91 106 GLN A CA 1
ATOM 815 C C . GLN A 1 106 ? 13.359 -20.875 1.155 1 91 106 GLN A C 1
ATOM 817 O O . GLN A 1 106 ? 12.234 -21.172 1.567 1 91 106 GLN A O 1
ATOM 822 N N . GLU A 1 107 ? 13.758 -19.578 1.076 1 91.44 107 GLU A N 1
ATOM 823 C CA . GLU A 1 107 ? 12.93 -18.469 1.532 1 91.44 107 GLU A CA 1
ATOM 824 C C . GLU A 1 107 ? 11.914 -18.062 0.467 1 91.44 107 GLU A C 1
ATOM 826 O O . GLU A 1 107 ? 10.953 -17.344 0.759 1 91.44 107 GLU A O 1
ATOM 831 N N . VAL A 1 108 ? 12.188 -18.547 -0.708 1 95.94 108 VAL A N 1
ATOM 832 C CA . VAL A 1 108 ? 11.297 -18.141 -1.79 1 95.94 108 VAL A CA 1
ATOM 833 C C . VAL A 1 108 ? 10 -18.922 -1.718 1 95.94 108 VAL A C 1
ATOM 835 O O . VAL A 1 108 ? 10.016 -20.156 -1.569 1 95.94 108 VAL A O 1
ATOM 838 N N . GLY A 1 109 ? 8.891 -18.234 -1.694 1 95.81 109 GLY A N 1
ATOM 839 C CA . GLY A 1 109 ? 7.605 -18.906 -1.748 1 95.81 109 GLY A CA 1
ATOM 840 C C . GLY A 1 109 ? 7.473 -19.844 -2.928 1 95.81 109 GLY A C 1
ATOM 841 O O . GLY A 1 109 ? 7.855 -19.5 -4.051 1 95.81 109 GLY A O 1
ATOM 842 N N . ALA A 1 110 ? 6.93 -21 -2.654 1 96.69 110 ALA A N 1
ATOM 843 C CA . ALA A 1 110 ? 6.754 -22 -3.695 1 96.69 110 ALA A CA 1
ATOM 844 C C . ALA A 1 110 ? 5.93 -21.453 -4.855 1 96.69 110 ALA A C 1
ATOM 846 O O . ALA A 1 110 ? 6.18 -21.797 -6.016 1 96.69 110 ALA A O 1
ATOM 847 N N . ASP A 1 111 ? 4.957 -20.641 -4.566 1 97.88 111 ASP A N 1
ATOM 848 C CA . ASP A 1 111 ? 4.082 -20.062 -5.586 1 97.88 111 ASP A CA 1
ATOM 849 C C . ASP A 1 111 ? 4.875 -19.203 -6.559 1 97.88 111 ASP A C 1
ATOM 851 O O . ASP A 1 111 ? 4.629 -19.234 -7.77 1 97.88 111 ASP A O 1
ATOM 855 N N . ARG A 1 112 ? 5.832 -18.422 -6.059 1 98.5 112 ARG A N 1
ATOM 856 C CA . ARG A 1 112 ? 6.641 -17.547 -6.906 1 98.5 112 ARG A CA 1
ATOM 857 C C . ARG A 1 112 ? 7.488 -18.359 -7.875 1 98.5 112 ARG A C 1
ATOM 859 O O . ARG A 1 112 ? 7.586 -18.031 -9.055 1 98.5 112 ARG A O 1
ATOM 866 N N . LEU A 1 113 ? 8.086 -19.484 -7.375 1 98.62 113 LEU A N 1
ATOM 867 C CA . LEU A 1 113 ? 8.914 -20.328 -8.219 1 98.62 113 LEU A CA 1
ATOM 868 C C . LEU A 1 113 ? 8.07 -21.078 -9.242 1 98.62 113 LEU A C 1
ATOM 870 O O . LEU A 1 113 ? 8.469 -21.219 -10.406 1 98.62 113 LEU A O 1
ATOM 874 N N . VAL A 1 114 ? 6.934 -21.562 -8.836 1 98.81 114 VAL A N 1
ATOM 875 C CA . VAL A 1 114 ? 6.039 -22.25 -9.758 1 98.81 114 VAL A CA 1
ATOM 876 C C . VAL A 1 114 ? 5.59 -21.297 -10.859 1 98.81 114 VAL A C 1
ATOM 878 O O . VAL A 1 114 ? 5.555 -21.656 -12.031 1 98.81 114 VAL A O 1
ATOM 881 N N . GLY A 1 115 ? 5.188 -20.094 -10.469 1 98.81 115 GLY A N 1
ATOM 882 C CA . GLY A 1 115 ? 4.805 -19.078 -11.445 1 98.81 115 GLY A CA 1
ATOM 883 C C . GLY A 1 115 ? 5.91 -18.75 -12.43 1 98.81 115 GLY A C 1
ATOM 884 O O . GLY A 1 115 ? 5.664 -18.656 -13.633 1 98.81 115 GLY A O 1
ATOM 885 N N . ALA A 1 116 ? 7.117 -18.578 -11.93 1 98.88 116 ALA A N 1
ATOM 886 C CA . ALA A 1 116 ? 8.281 -18.281 -12.766 1 98.88 116 ALA A CA 1
ATOM 887 C C . ALA A 1 116 ? 8.539 -19.422 -13.742 1 98.88 116 ALA A C 1
ATOM 889 O O . ALA A 1 116 ? 8.812 -19.188 -14.922 1 98.88 116 ALA A O 1
ATOM 890 N N . TYR A 1 117 ? 8.508 -20.656 -13.234 1 98.75 117 TYR A N 1
ATOM 891 C CA . TYR A 1 117 ? 8.703 -21.859 -14.039 1 98.75 117 TYR A CA 1
ATOM 892 C C . TYR A 1 117 ? 7.715 -21.906 -15.203 1 98.75 117 TYR A C 1
ATOM 894 O O . TYR A 1 117 ? 8.109 -22.078 -16.359 1 98.75 117 TYR A O 1
ATOM 902 N N . GLU A 1 118 ? 6.422 -21.719 -14.859 1 98.88 118 GLU A N 1
ATOM 903 C CA . GLU A 1 118 ? 5.391 -21.812 -15.891 1 98.88 118 GLU A CA 1
ATOM 904 C C . GLU A 1 118 ? 5.531 -20.688 -16.906 1 98.88 118 GLU A C 1
ATOM 906 O O . GLU A 1 118 ? 5.371 -20.906 -18.109 1 98.88 118 GLU A O 1
ATOM 911 N N . ALA A 1 119 ? 5.793 -19.469 -16.453 1 98.88 119 ALA A N 1
ATOM 912 C CA . ALA A 1 119 ? 5.988 -18.328 -17.344 1 98.88 119 ALA A CA 1
ATOM 913 C C . ALA A 1 119 ? 7.098 -18.609 -18.359 1 98.88 119 ALA A C 1
ATOM 915 O O . ALA A 1 119 ? 6.934 -18.359 -19.547 1 98.88 119 ALA A O 1
ATOM 916 N N . ARG A 1 120 ? 8.195 -19.125 -17.844 1 98.75 120 ARG A N 1
ATOM 917 C CA . ARG A 1 120 ? 9.328 -19.422 -18.703 1 98.75 120 ARG A CA 1
ATOM 918 C C . ARG A 1 120 ? 8.977 -20.5 -19.719 1 98.75 120 ARG A C 1
ATOM 920 O O . ARG A 1 120 ? 9.359 -20.391 -20.891 1 98.75 120 ARG A O 1
ATOM 927 N N . ARG A 1 121 ? 8.305 -21.547 -19.312 1 98.25 121 ARG A N 1
ATOM 928 C CA . ARG A 1 121 ? 7.902 -22.609 -20.219 1 98.25 121 ARG A CA 1
ATOM 929 C C . ARG A 1 121 ? 6.957 -22.094 -21.297 1 98.25 121 ARG A C 1
ATOM 931 O O . ARG A 1 121 ? 7.031 -22.516 -22.453 1 98.25 121 ARG A O 1
ATOM 938 N N . LEU A 1 122 ? 6.051 -21.172 -20.938 1 98.12 122 LEU A N 1
ATOM 939 C CA . LEU A 1 122 ? 5.086 -20.594 -21.875 1 98.12 122 LEU A CA 1
ATOM 940 C C . LEU A 1 122 ? 5.773 -19.672 -22.875 1 98.12 122 LEU A C 1
ATOM 942 O O . LEU A 1 122 ? 5.332 -19.547 -24.016 1 98.12 122 LEU A O 1
ATOM 946 N N . HIS A 1 123 ? 6.793 -18.984 -22.391 1 98.31 123 HIS A N 1
ATOM 947 C CA . HIS A 1 123 ? 7.457 -17.969 -23.203 1 98.31 123 HIS A CA 1
ATOM 948 C C . HIS A 1 123 ? 8.969 -18.188 -23.219 1 98.31 123 HIS A C 1
ATOM 950 O O . HIS A 1 123 ? 9.711 -17.422 -22.594 1 98.31 123 HIS A O 1
ATOM 956 N N . PRO A 1 124 ? 9.422 -19.141 -24 1 97.69 124 PRO A N 1
ATOM 957 C CA . PRO A 1 124 ? 10.859 -19.438 -24.031 1 97.69 124 PRO A CA 1
ATOM 958 C C . PRO A 1 124 ? 11.656 -18.422 -24.844 1 97.69 124 PRO A C 1
ATOM 960 O O . PRO A 1 124 ? 12.891 -18.391 -24.766 1 97.69 124 PRO A O 1
ATOM 963 N N . GLY A 1 125 ? 11.016 -17.531 -25.547 1 97.12 125 GLY A N 1
ATOM 964 C CA . GLY A 1 125 ? 11.656 -16.656 -26.516 1 97.12 125 GLY A CA 1
ATOM 965 C C . GLY A 1 125 ? 12.406 -15.5 -25.875 1 97.12 125 GLY A C 1
ATOM 966 O O . GLY A 1 125 ? 13.633 -15.414 -25.984 1 97.12 125 GLY A O 1
ATOM 967 N N . PRO A 1 126 ? 11.75 -14.664 -25.188 1 98.25 126 PRO A N 1
ATOM 968 C CA . PRO A 1 126 ? 12.406 -13.508 -24.594 1 98.25 126 PRO A CA 1
ATOM 969 C C . PRO A 1 126 ? 13.414 -13.891 -23.516 1 98.25 126 PRO A C 1
ATOM 971 O O . PRO A 1 126 ? 13.164 -14.82 -22.734 1 98.25 126 PRO A O 1
ATOM 974 N N . GLU A 1 127 ? 14.484 -13.164 -23.469 1 98.56 127 GLU A N 1
ATOM 975 C CA . GLU A 1 127 ? 15.531 -13.453 -22.5 1 98.56 127 GLU A CA 1
ATOM 976 C C . GLU A 1 127 ? 15.023 -13.258 -21.062 1 98.56 127 GLU A C 1
ATOM 978 O O . GLU A 1 127 ? 15.359 -14.039 -20.172 1 98.56 127 GLU A O 1
ATOM 983 N N . SER A 1 128 ? 14.227 -12.211 -20.875 1 98.81 128 SER A N 1
ATOM 984 C CA . SER A 1 128 ? 13.758 -11.883 -19.531 1 98.81 128 SER A CA 1
ATOM 985 C C . SER A 1 128 ? 12.234 -11.898 -19.469 1 98.81 128 SER A C 1
ATOM 987 O O . SER A 1 128 ? 11.555 -11.695 -20.469 1 98.81 128 SER A O 1
ATOM 989 N N . LEU A 1 129 ? 11.758 -12.188 -18.297 1 98.88 129 LEU A N 1
ATOM 990 C CA . LEU A 1 129 ? 10.336 -12.117 -17.969 1 98.88 129 LEU A CA 1
ATOM 991 C C . LEU A 1 129 ? 10.133 -11.453 -16.609 1 98.88 129 LEU A C 1
ATOM 993 O O . LEU A 1 129 ? 10.961 -11.594 -15.711 1 98.88 129 LEU A O 1
ATOM 997 N N . ILE A 1 130 ? 9.133 -10.734 -16.453 1 98.94 130 ILE A N 1
ATOM 998 C CA . ILE A 1 130 ? 8.609 -10.289 -15.156 1 98.94 130 ILE A CA 1
ATOM 999 C C . ILE A 1 130 ? 7.203 -10.844 -14.953 1 98.94 130 ILE A C 1
ATOM 1001 O O . ILE A 1 130 ? 6.324 -10.656 -15.797 1 98.94 130 ILE A O 1
ATOM 1005 N N . VAL A 1 131 ? 6.992 -11.578 -13.922 1 98.94 131 VAL A N 1
ATOM 1006 C CA . VAL A 1 131 ? 5.664 -12.062 -13.555 1 98.94 131 VAL A CA 1
ATOM 1007 C C . VAL A 1 131 ? 5.121 -11.25 -12.383 1 98.94 131 VAL A C 1
ATOM 1009 O O . VAL A 1 131 ? 5.719 -11.234 -11.305 1 98.94 131 VAL A O 1
ATOM 1012 N N . VAL A 1 132 ? 4.059 -10.594 -12.594 1 98.94 132 VAL A N 1
ATOM 1013 C CA . VAL A 1 132 ? 3.377 -9.836 -11.547 1 98.94 132 VAL A CA 1
ATOM 1014 C C . VAL A 1 132 ? 2.176 -10.625 -11.039 1 98.94 132 VAL A C 1
ATOM 1016 O O . VAL A 1 132 ? 1.237 -10.898 -11.789 1 98.94 132 VAL A O 1
ATOM 1019 N N . ASP A 1 133 ? 2.203 -10.984 -9.797 1 98.81 133 ASP A N 1
ATOM 1020 C CA . ASP A 1 133 ? 1.139 -11.789 -9.195 1 98.81 133 ASP A CA 1
ATOM 1021 C C . ASP A 1 133 ? 0.388 -10.992 -8.133 1 98.81 133 ASP A C 1
ATOM 1023 O O . ASP A 1 133 ? 0.958 -10.641 -7.098 1 98.81 133 ASP A O 1
ATOM 1027 N N . PHE A 1 134 ? -0.875 -10.742 -8.344 1 98.19 134 PHE A N 1
ATOM 1028 C CA . PHE A 1 134 ? -1.704 -9.984 -7.418 1 98.19 134 PHE A CA 1
ATOM 1029 C C . PHE A 1 134 ? -2.428 -10.914 -6.453 1 98.19 134 PHE A C 1
ATOM 1031 O O . PHE A 1 134 ? -3.506 -11.422 -6.766 1 98.19 134 PHE A O 1
ATOM 1038 N N . GLY A 1 135 ? -1.966 -11.125 -5.305 1 96.5 135 GLY A N 1
ATOM 1039 C CA . GLY A 1 135 ? -2.572 -11.891 -4.23 1 96.5 135 GLY A CA 1
ATOM 1040 C C . GLY A 1 135 ? -2.613 -11.148 -2.91 1 96.5 135 GLY A C 1
ATOM 1041 O O . GLY A 1 135 ? -2.91 -9.953 -2.877 1 96.5 135 GLY A O 1
ATOM 1042 N N . THR A 1 136 ? -2.377 -11.961 -1.818 1 96.69 136 THR A N 1
ATOM 1043 C CA . THR A 1 136 ? -2.225 -11.328 -0.512 1 96.69 136 THR A CA 1
ATOM 1044 C C . THR A 1 136 ? -1.12 -10.281 -0.546 1 96.69 136 THR A C 1
ATOM 1046 O O . THR A 1 136 ? -1.259 -9.203 0.043 1 96.69 136 THR A O 1
ATOM 1049 N N . ALA A 1 137 ? -0.104 -10.602 -1.174 1 97.62 137 ALA A N 1
ATOM 1050 C CA . ALA A 1 137 ? 0.946 -9.672 -1.584 1 97.62 137 ALA A CA 1
ATOM 1051 C C . ALA A 1 137 ? 1 -9.547 -3.104 1 97.62 137 ALA A C 1
ATOM 1053 O O . ALA A 1 137 ? 0.541 -10.438 -3.826 1 97.62 137 ALA A O 1
ATOM 1054 N N . VAL A 1 138 ? 1.424 -8.445 -3.592 1 98.56 138 VAL A N 1
ATOM 1055 C CA . VAL A 1 138 ? 1.812 -8.32 -4.992 1 98.56 138 VAL A CA 1
ATOM 1056 C C . VAL A 1 138 ? 3.299 -8.625 -5.148 1 98.56 138 VAL A C 1
ATOM 1058 O O . VAL A 1 138 ? 4.137 -8.055 -4.449 1 98.56 138 VAL A O 1
ATOM 1061 N N . THR A 1 139 ? 3.621 -9.539 -6.008 1 98.75 139 THR A N 1
ATOM 1062 C CA . THR A 1 139 ? 5.02 -9.867 -6.246 1 98.75 139 THR A CA 1
ATOM 1063 C C . THR A 1 139 ? 5.41 -9.555 -7.688 1 98.75 139 THR A C 1
ATOM 1065 O O . THR A 1 139 ? 4.582 -9.648 -8.594 1 98.75 139 THR A O 1
ATOM 1068 N N . PHE A 1 140 ? 6.566 -9.078 -7.859 1 98.94 140 PHE A N 1
ATOM 1069 C CA . PHE A 1 140 ? 7.258 -8.961 -9.141 1 98.94 140 PHE A CA 1
ATOM 1070 C C . PHE A 1 140 ? 8.422 -9.945 -9.219 1 98.94 140 PHE A C 1
ATOM 1072 O O . PHE A 1 140 ? 9.461 -9.742 -8.586 1 98.94 140 PHE A O 1
ATOM 1079 N N . ASP A 1 141 ? 8.242 -10.984 -9.961 1 98.94 141 ASP A N 1
ATOM 1080 C CA . ASP A 1 141 ? 9.273 -12.016 -10.055 1 98.94 141 ASP A CA 1
ATOM 1081 C C . ASP A 1 141 ? 10.023 -11.922 -11.383 1 98.94 141 ASP A C 1
ATOM 1083 O O . ASP A 1 141 ? 9.414 -11.969 -12.453 1 98.94 141 ASP A O 1
ATOM 1087 N N . CYS A 1 142 ? 11.312 -11.773 -11.297 1 98.94 142 CYS A N 1
ATOM 1088 C CA . CYS A 1 142 ? 12.148 -11.57 -12.469 1 98.94 142 CYS A CA 1
ATOM 1089 C C . CYS A 1 142 ? 12.867 -12.859 -12.859 1 98.94 142 CYS A C 1
ATOM 1091 O O . CYS A 1 142 ? 13.461 -13.523 -12 1 98.94 142 CYS A O 1
ATOM 1093 N N . ILE A 1 143 ? 12.75 -13.18 -14.094 1 98.81 143 ILE A N 1
ATOM 1094 C CA . ILE A 1 143 ? 13.391 -14.367 -14.648 1 98.81 143 ILE A CA 1
ATOM 1095 C C . ILE A 1 143 ? 14.312 -13.969 -15.805 1 98.81 143 ILE A C 1
ATOM 1097 O O . ILE A 1 143 ? 13.953 -13.125 -16.625 1 98.81 143 ILE A O 1
ATOM 1101 N N . SER A 1 144 ? 15.461 -14.469 -15.922 1 98.69 144 SER A N 1
ATOM 1102 C CA . SER A 1 144 ? 16.375 -14.375 -17.062 1 98.69 144 SER A CA 1
ATOM 1103 C C . SER A 1 144 ? 16.875 -15.75 -17.484 1 98.69 144 SER A C 1
ATOM 1105 O O . SER A 1 144 ? 17.484 -16.453 -16.672 1 98.69 144 SER A O 1
ATOM 1107 N N . GLY A 1 145 ? 16.703 -16.078 -18.781 1 98.19 145 GLY A N 1
ATOM 1108 C CA . GLY A 1 145 ? 16.969 -17.453 -19.141 1 98.19 145 GLY A CA 1
ATOM 1109 C C . GLY A 1 145 ? 16.219 -18.453 -18.266 1 98.19 145 GLY A C 1
ATOM 1110 O O . GLY A 1 145 ? 15 -18.375 -18.141 1 98.19 145 GLY A O 1
ATOM 1111 N N . ASN A 1 146 ? 16.969 -19.359 -17.641 1 97.81 146 ASN A N 1
ATOM 1112 C CA . ASN A 1 146 ? 16.344 -20.344 -16.75 1 97.81 146 ASN A CA 1
ATOM 1113 C C . ASN A 1 146 ? 16.594 -20.016 -15.289 1 97.81 146 ASN A C 1
ATOM 1115 O O . ASN A 1 146 ? 16.5 -20.875 -14.422 1 97.81 146 ASN A O 1
ATOM 1119 N N . ALA A 1 147 ? 16.906 -18.734 -15.039 1 98.38 147 ALA A N 1
ATOM 1120 C CA . ALA A 1 147 ? 17.25 -18.328 -13.68 1 98.38 147 ALA A CA 1
ATOM 1121 C C . ALA A 1 147 ? 16.156 -17.438 -13.078 1 98.38 147 ALA A C 1
ATOM 1123 O O . ALA A 1 147 ? 15.719 -16.469 -13.703 1 98.38 147 ALA A O 1
ATOM 1124 N N . TYR A 1 148 ? 15.711 -17.875 -11.945 1 98.75 148 TYR A N 1
ATOM 1125 C CA . TYR A 1 148 ? 14.922 -16.984 -11.086 1 98.75 148 TYR A CA 1
ATOM 1126 C C . TYR A 1 148 ? 15.82 -15.992 -10.367 1 98.75 148 TYR A C 1
ATOM 1128 O O . TYR A 1 148 ? 16.609 -16.375 -9.5 1 98.75 148 TYR A O 1
ATOM 1136 N N . LEU A 1 149 ? 15.664 -14.734 -10.641 1 98.62 149 LEU A N 1
ATOM 1137 C CA . LEU A 1 149 ? 16.609 -13.727 -10.188 1 98.62 149 LEU A CA 1
ATOM 1138 C C . LEU A 1 149 ? 16.156 -13.094 -8.867 1 98.62 149 LEU A C 1
ATOM 1140 O O . LEU A 1 149 ? 16.906 -12.336 -8.25 1 98.62 149 LEU A O 1
ATOM 1144 N N . GLY A 1 150 ? 14.945 -13.367 -8.422 1 98.44 150 GLY A N 1
ATOM 1145 C CA . GLY A 1 150 ? 14.312 -12.672 -7.32 1 98.44 150 GLY A CA 1
ATOM 1146 C C . GLY A 1 150 ? 13.242 -11.688 -7.773 1 98.44 150 GLY A C 1
ATOM 1147 O O . GLY A 1 150 ? 12.688 -11.828 -8.867 1 98.44 150 GLY A O 1
ATOM 1148 N N . GLY A 1 151 ? 12.938 -10.797 -6.867 1 98.44 151 GLY A N 1
ATOM 1149 C CA . GLY A 1 151 ? 11.875 -9.875 -7.234 1 98.44 151 GLY A CA 1
ATOM 1150 C C . GLY A 1 151 ? 11.516 -8.906 -6.125 1 98.44 151 GLY A C 1
ATOM 1151 O O . GLY A 1 151 ? 12.367 -8.547 -5.309 1 98.44 151 GLY A O 1
ATOM 1152 N N . LEU A 1 152 ? 10.359 -8.367 -6.23 1 98.81 152 LEU A N 1
ATOM 1153 C CA . LEU A 1 152 ? 9.836 -7.387 -5.289 1 98.81 152 LEU A CA 1
ATOM 1154 C C . LEU A 1 152 ? 8.562 -7.898 -4.621 1 98.81 152 LEU A C 1
ATOM 1156 O O . LEU A 1 152 ? 7.867 -8.75 -5.176 1 98.81 152 LEU A O 1
ATOM 1160 N N . ILE A 1 153 ? 8.305 -7.43 -3.449 1 98.44 153 ILE A N 1
ATOM 1161 C CA . ILE A 1 153 ? 7.094 -7.777 -2.711 1 98.44 153 ILE A CA 1
ATOM 1162 C C . ILE A 1 153 ? 6.426 -6.504 -2.191 1 98.44 153 ILE A C 1
ATOM 1164 O O . ILE A 1 153 ? 7.094 -5.621 -1.652 1 98.44 153 ILE A O 1
ATOM 1168 N N . PHE A 1 154 ? 5.207 -6.352 -2.344 1 98.5 154 PHE A N 1
ATOM 1169 C CA . PHE A 1 154 ? 4.352 -5.258 -1.898 1 98.5 154 PHE A CA 1
ATOM 1170 C C . PHE A 1 154 ? 3.02 -5.789 -1.382 1 98.5 154 PHE A C 1
ATOM 1172 O O . PHE A 1 154 ? 2.584 -6.875 -1.774 1 98.5 154 PHE A O 1
ATOM 1179 N N . PRO A 1 155 ? 2.355 -5.148 -0.443 1 97.88 155 PRO A N 1
ATOM 1180 C CA . PRO A 1 155 ? 1.036 -5.641 -0.036 1 97.88 155 PRO A CA 1
ATOM 1181 C C . PRO A 1 155 ? 0.045 -5.695 -1.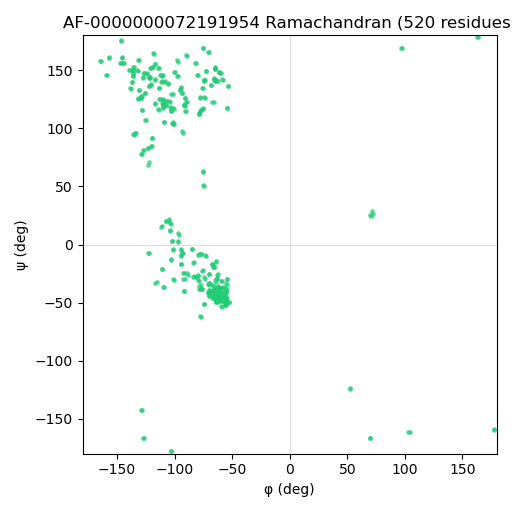196 1 97.88 155 PRO A C 1
ATOM 1183 O O . PRO A 1 155 ? 0.029 -4.801 -2.043 1 97.88 155 PRO A O 1
ATOM 1186 N N . GLY A 1 156 ? -0.765 -6.688 -1.225 1 97.94 156 GLY A N 1
ATOM 1187 C CA . GLY A 1 156 ? -1.829 -6.762 -2.213 1 97.94 156 GLY A CA 1
ATOM 1188 C C . GLY A 1 156 ? -2.938 -5.754 -1.971 1 97.94 156 GLY A C 1
ATOM 1189 O O . GLY A 1 156 ? -3.01 -5.148 -0.899 1 97.94 156 GLY A O 1
ATOM 1190 N N . PRO A 1 157 ? -3.787 -5.551 -2.963 1 96.88 157 PRO A N 1
ATOM 1191 C CA . PRO A 1 157 ? -4.84 -4.539 -2.85 1 96.88 157 PRO A CA 1
ATOM 1192 C C . PRO A 1 157 ? -5.77 -4.781 -1.663 1 96.88 157 PRO A C 1
ATOM 1194 O O . PRO A 1 157 ? -6.09 -3.846 -0.926 1 96.88 157 PRO A O 1
ATOM 1197 N N . ARG A 1 158 ? -6.199 -5.973 -1.426 1 94.38 158 ARG A N 1
ATOM 1198 C CA . ARG A 1 158 ? -7.09 -6.266 -0.307 1 94.38 158 ARG A CA 1
ATOM 1199 C C . ARG A 1 158 ? -6.359 -6.121 1.024 1 94.38 158 ARG A C 1
ATOM 1201 O O . ARG A 1 158 ? -6.945 -5.684 2.016 1 94.38 158 ARG A O 1
ATOM 1208 N N . THR A 1 159 ? -5.105 -6.613 0.985 1 96.38 159 THR A N 1
ATOM 1209 C CA . THR A 1 159 ? -4.262 -6.426 2.158 1 96.38 159 THR A CA 1
ATOM 1210 C C . THR A 1 159 ? -4.129 -4.945 2.496 1 96.38 159 THR A C 1
ATOM 1212 O O . THR A 1 159 ? -4.203 -4.559 3.664 1 96.38 159 THR A O 1
ATOM 1215 N N . ALA A 1 160 ? -3.98 -4.129 1.515 1 96.31 160 ALA A N 1
ATOM 1216 C CA . ALA A 1 160 ? -3.826 -2.686 1.679 1 96.31 160 ALA A CA 1
ATOM 1217 C C . ALA A 1 160 ? -5.09 -2.062 2.258 1 96.31 160 ALA A C 1
ATOM 1219 O O . ALA A 1 160 ? -5.02 -1.214 3.152 1 96.31 160 ALA A O 1
ATOM 1220 N N . ILE A 1 161 ? -6.23 -2.43 1.811 1 94.38 161 ILE A N 1
ATOM 1221 C CA . ILE A 1 161 ? -7.508 -1.914 2.293 1 94.38 161 ILE A CA 1
ATOM 1222 C C . ILE A 1 161 ? -7.688 -2.283 3.764 1 94.38 161 ILE A C 1
ATOM 1224 O O . ILE A 1 161 ? -8.117 -1.453 4.57 1 94.38 161 ILE A O 1
ATOM 1228 N N . SER A 1 162 ? -7.43 -3.527 4.031 1 93.56 162 SER A N 1
ATOM 1229 C CA . SER A 1 162 ? -7.59 -4.004 5.402 1 93.56 162 SER A CA 1
ATOM 1230 C C . SER A 1 162 ? -6.664 -3.26 6.359 1 93.56 162 SER A C 1
ATOM 1232 O O . SER A 1 162 ? -7.035 -2.982 7.5 1 93.56 162 SER A O 1
ATOM 1234 N N . ALA A 1 163 ? -5.508 -2.996 5.844 1 94.44 163 ALA A N 1
ATOM 1235 C CA . ALA A 1 163 ? -4.531 -2.273 6.652 1 94.44 163 ALA A CA 1
ATOM 1236 C C . ALA A 1 163 ? -5.035 -0.874 7 1 94.44 163 ALA A C 1
ATOM 1238 O O . ALA A 1 163 ? -4.891 -0.42 8.133 1 94.44 163 ALA A O 1
ATOM 1239 N N . LEU A 1 164 ? -5.586 -0.142 6.023 1 94.44 164 LEU A N 1
ATOM 1240 C CA . LEU A 1 164 ? -6.113 1.201 6.23 1 94.44 164 LEU A CA 1
ATOM 1241 C C . LEU A 1 164 ? -7.203 1.199 7.301 1 94.44 164 LEU A C 1
ATOM 1243 O O . LEU A 1 164 ? -7.176 2.021 8.219 1 94.44 164 LEU A O 1
ATOM 1247 N N . ALA A 1 165 ? -8.086 0.289 7.191 1 92.38 165 ALA A N 1
ATOM 1248 C CA . ALA A 1 165 ? -9.219 0.217 8.109 1 92.38 165 ALA A CA 1
ATOM 1249 C C . ALA A 1 165 ? -8.766 -0.121 9.523 1 92.38 165 ALA A C 1
ATOM 1251 O O . ALA A 1 165 ? -9.336 0.368 10.5 1 92.38 165 ALA A O 1
ATOM 1252 N N . ARG A 1 166 ? -7.785 -0.915 9.633 1 91.75 166 ARG A N 1
ATOM 1253 C CA . ARG A 1 166 ? -7.305 -1.376 10.93 1 91.75 166 ARG A CA 1
ATOM 1254 C C . ARG A 1 166 ? -6.496 -0.289 11.633 1 91.75 166 ARG A C 1
ATOM 1256 O O . ARG A 1 166 ? -6.586 -0.131 12.852 1 91.75 166 ARG A O 1
ATOM 1263 N N . GLU A 1 167 ? -5.723 0.433 10.867 1 92.44 167 GLU A N 1
ATOM 1264 C CA . GLU A 1 167 ? -4.727 1.322 11.461 1 92.44 167 GLU A CA 1
ATOM 1265 C C . GLU A 1 167 ? -5.285 2.73 11.641 1 92.44 167 GLU A C 1
ATOM 1267 O O . GLU A 1 167 ? -4.633 3.588 12.242 1 92.44 167 GLU A O 1
ATOM 1272 N N . THR A 1 168 ? -6.441 3.021 11.148 1 90.94 168 THR A N 1
ATOM 1273 C CA . THR A 1 168 ? -7.012 4.359 11.258 1 90.94 168 THR A CA 1
ATOM 1274 C C . THR A 1 168 ? -8.359 4.312 11.969 1 90.94 168 THR A C 1
ATOM 1276 O O . THR A 1 168 ? -9.141 3.379 11.773 1 90.94 168 THR A O 1
ATOM 1279 N N . ALA A 1 169 ? -8.633 5.312 12.758 1 85.5 169 ALA A N 1
ATOM 1280 C CA . ALA A 1 169 ? -9.852 5.359 13.57 1 85.5 169 ALA A CA 1
ATOM 1281 C C . ALA A 1 169 ? -11.07 5.699 12.711 1 85.5 169 ALA A C 1
ATOM 1283 O O . ALA A 1 169 ? -12.195 5.336 13.055 1 85.5 169 ALA A O 1
ATOM 1284 N N . GLN A 1 170 ? -10.852 6.305 11.586 1 85.81 170 GLN A N 1
ATOM 1285 C CA . GLN A 1 170 ? -11.992 6.938 10.945 1 85.81 170 GLN A CA 1
ATOM 1286 C C . GLN A 1 170 ? -12.195 6.398 9.531 1 85.81 170 GLN A C 1
ATOM 1288 O O . GLN A 1 170 ? -13.148 6.777 8.844 1 85.81 170 GLN A O 1
ATOM 1293 N N . LEU A 1 171 ? -11.297 5.59 9.016 1 90.75 171 LEU A N 1
ATOM 1294 C CA . LEU A 1 171 ? -11.391 5.18 7.621 1 90.75 171 LEU A CA 1
ATOM 1295 C C . LEU A 1 171 ? -12.117 3.848 7.492 1 90.75 171 LEU A C 1
ATOM 1297 O O . LEU A 1 171 ? -11.836 2.906 8.234 1 90.75 171 LEU A O 1
ATOM 1301 N N . PRO A 1 172 ? -13.039 3.74 6.547 1 90.69 172 PRO A N 1
ATOM 1302 C CA . PRO A 1 172 ? -13.836 2.523 6.348 1 90.69 172 PRO A CA 1
ATOM 1303 C C . PRO A 1 172 ? -13.172 1.535 5.395 1 90.69 172 PRO A C 1
ATOM 1305 O O . PRO A 1 172 ? -12.25 1.905 4.656 1 90.69 172 PRO A O 1
ATOM 1308 N N . ARG A 1 173 ? -13.664 0.26 5.473 1 90 173 ARG A N 1
ATOM 1309 C CA . ARG A 1 173 ? -13.367 -0.68 4.398 1 90 173 ARG A CA 1
ATOM 1310 C C . ARG A 1 173 ? -14.195 -0.367 3.154 1 90 173 ARG A C 1
ATOM 1312 O O . ARG A 1 173 ? -15.367 0.002 3.258 1 90 173 ARG A O 1
ATOM 1319 N N . VAL A 1 174 ? -13.562 -0.511 2.023 1 92.94 174 VAL A N 1
ATOM 1320 C CA . VAL A 1 174 ? -14.258 -0.192 0.78 1 92.94 174 VAL A CA 1
ATOM 1321 C C . VAL A 1 174 ? -14.078 -1.333 -0.219 1 92.94 174 VAL A C 1
ATOM 1323 O O . VAL A 1 174 ? -13.188 -2.176 -0.056 1 92.94 174 VAL A O 1
ATOM 1326 N N . ASN A 1 175 ? -15 -1.408 -1.212 1 92.25 175 ASN A N 1
ATOM 1327 C CA . ASN A 1 175 ? -14.773 -2.275 -2.363 1 92.25 175 ASN A CA 1
ATOM 1328 C C . ASN A 1 175 ? -13.859 -1.609 -3.393 1 92.25 175 ASN A C 1
ATOM 1330 O O . ASN A 1 175 ? -13.742 -0.383 -3.416 1 92.25 175 ASN A O 1
ATOM 1334 N N . LEU A 1 176 ? -13.195 -2.326 -4.215 1 93.56 176 LEU A N 1
ATOM 1335 C CA . LEU A 1 176 ? -12.211 -1.772 -5.137 1 93.56 176 LEU A CA 1
ATOM 1336 C C . LEU A 1 176 ? -12.773 -1.708 -6.555 1 93.56 176 LEU A C 1
ATOM 1338 O O . LEU A 1 176 ? -12.008 -1.621 -7.523 1 93.56 176 LEU A O 1
ATOM 1342 N N . ASP A 1 177 ? -14.055 -1.771 -6.703 1 91.38 177 ASP A N 1
ATOM 1343 C CA . ASP A 1 177 ? -14.695 -1.644 -8.008 1 91.38 177 ASP A CA 1
ATOM 1344 C C . ASP A 1 177 ? -14.773 -0.18 -8.438 1 91.38 177 ASP A C 1
ATOM 1346 O O . ASP A 1 177 ? -15.461 0.622 -7.797 1 91.38 177 ASP A O 1
ATOM 1350 N N . VAL A 1 178 ? -14.031 0.187 -9.477 1 94 178 VAL A N 1
ATOM 1351 C CA . VAL A 1 178 ? -14.023 1.549 -10 1 94 178 VAL A CA 1
ATOM 1352 C C . VAL A 1 178 ? -14.266 1.525 -11.508 1 94 178 VAL A C 1
ATOM 1354 O O . VAL A 1 178 ? -13.578 0.814 -12.242 1 94 178 VAL A O 1
ATOM 1357 N N . ASP A 1 179 ? -15.18 2.254 -11.992 1 94.88 179 ASP A N 1
ATOM 1358 C CA . ASP A 1 179 ? -15.508 2.305 -13.406 1 94.88 179 ASP A CA 1
ATOM 1359 C C . ASP A 1 179 ? -14.586 3.268 -14.156 1 94.88 179 ASP A C 1
ATOM 1361 O O . ASP A 1 179 ? -14.312 3.084 -15.344 1 94.88 179 ASP A O 1
ATOM 1365 N N . ALA A 1 180 ? -14.094 4.234 -13.461 1 96.5 180 ALA A N 1
ATOM 1366 C CA . ALA A 1 180 ? -13.25 5.262 -14.078 1 96.5 180 ALA A CA 1
ATOM 1367 C C . ALA A 1 180 ? -11.945 4.664 -14.586 1 96.5 180 ALA A C 1
ATOM 1369 O O . ALA A 1 180 ? -11.477 3.643 -14.078 1 96.5 180 ALA A O 1
ATOM 1370 N N . LEU A 1 181 ? -11.391 5.297 -15.602 1 97.06 181 LEU A N 1
ATOM 1371 C CA . LEU A 1 181 ? -10.125 4.844 -16.172 1 97.06 181 LEU A CA 1
ATOM 1372 C C . LEU A 1 181 ? -8.977 5.738 -15.719 1 97.06 181 LEU A C 1
ATOM 1374 O O . LEU A 1 181 ? -7.809 5.414 -15.953 1 97.06 181 LEU A O 1
ATOM 1378 N N . GLU A 1 182 ? -9.328 6.871 -15.133 1 97.81 182 GLU A N 1
ATOM 1379 C CA . GLU A 1 182 ? -8.352 7.816 -14.586 1 97.81 182 GLU A CA 1
ATOM 1380 C C . GLU A 1 182 ? -8.75 8.258 -13.188 1 97.81 182 GLU A C 1
ATOM 1382 O O . GLU A 1 182 ? -9.938 8.297 -12.852 1 97.81 182 GLU A O 1
ATOM 1387 N N . PRO A 1 183 ? -7.742 8.578 -12.352 1 98.06 183 PRO A N 1
ATOM 1388 C CA . PRO A 1 183 ? -8.086 9.055 -11.016 1 98.06 183 PRO A CA 1
ATOM 1389 C C . PRO A 1 183 ? -8.656 10.477 -11.023 1 98.06 183 PRO A C 1
ATOM 1391 O O . PRO A 1 183 ? -8.305 11.281 -11.883 1 98.06 183 PRO A O 1
ATOM 1394 N N . ALA A 1 184 ? -9.484 10.734 -10.125 1 97.38 184 ALA A N 1
ATOM 1395 C CA . ALA A 1 184 ? -10 12.055 -9.805 1 97.38 184 ALA A CA 1
ATOM 1396 C C . ALA A 1 184 ? -10.023 12.281 -8.289 1 97.38 184 ALA A C 1
ATOM 1398 O O . ALA A 1 184 ? -10.07 11.32 -7.516 1 97.38 184 ALA A O 1
ATOM 1399 N N . PRO A 1 185 ? -9.867 13.578 -7.887 1 98.12 185 PRO A N 1
ATOM 1400 C CA . PRO A 1 185 ? -10.023 13.836 -6.449 1 98.12 185 PRO A CA 1
ATOM 1401 C C . PRO A 1 185 ? -11.352 13.328 -5.898 1 98.12 185 PRO A C 1
ATOM 1403 O O . PRO A 1 185 ? -12.414 13.797 -6.309 1 98.12 185 PRO A O 1
ATOM 1406 N N . GLY A 1 186 ? -11.227 12.375 -4.957 1 97.25 186 GLY A N 1
ATOM 1407 C CA . GLY A 1 186 ? -12.438 11.859 -4.355 1 97.25 186 GLY A CA 1
ATOM 1408 C C . GLY A 1 186 ? -13.156 12.875 -3.48 1 97.25 186 GLY A C 1
ATOM 1409 O O . GLY A 1 186 ? -12.523 13.57 -2.689 1 97.25 186 GLY A O 1
ATOM 1410 N N . ARG A 1 187 ? -14.453 12.953 -3.578 1 97.12 187 ARG A N 1
ATOM 1411 C CA . ARG A 1 187 ? -15.258 13.867 -2.77 1 97.12 187 ARG A CA 1
ATOM 1412 C C . ARG A 1 187 ? -15.969 13.117 -1.644 1 97.12 187 ARG A C 1
ATOM 1414 O O . ARG A 1 187 ? -16.922 13.633 -1.06 1 97.12 187 ARG A O 1
ATOM 1421 N N . SER A 1 188 ? -15.625 11.914 -1.394 1 96.69 188 SER A N 1
ATOM 1422 C CA . SER A 1 188 ? -15.953 11.086 -0.234 1 96.69 188 SER A CA 1
ATOM 1423 C C . SER A 1 188 ? -14.781 10.188 0.154 1 96.69 188 SER A C 1
ATOM 1425 O O . SER A 1 188 ? -13.93 9.883 -0.678 1 96.69 188 SER A O 1
ATOM 1427 N N . THR A 1 189 ? -14.812 9.805 1.421 1 95.62 189 THR A N 1
ATOM 1428 C CA . THR A 1 189 ? -13.727 8.977 1.923 1 95.62 189 THR A CA 1
ATOM 1429 C C . THR A 1 189 ? -13.641 7.668 1.146 1 95.62 189 THR A C 1
ATOM 1431 O O . THR A 1 189 ? -12.547 7.234 0.766 1 95.62 189 THR A O 1
ATOM 1434 N N . SER A 1 190 ? -14.797 7.07 0.859 1 96.06 190 SER A N 1
ATOM 1435 C CA . SER A 1 190 ? -14.836 5.809 0.133 1 96.06 190 SER A CA 1
ATOM 1436 C C . SER A 1 190 ? -14.234 5.949 -1.26 1 96.06 190 SER A C 1
ATOM 1438 O O . SER A 1 190 ? -13.422 5.121 -1.676 1 96.06 190 SER A O 1
ATOM 1440 N N . VAL A 1 191 ? -14.594 6.996 -1.941 1 97.25 191 VAL A N 1
ATOM 1441 C CA . VAL A 1 191 ? -14.094 7.211 -3.295 1 97.25 191 VAL A CA 1
ATOM 1442 C C . VAL A 1 191 ? -12.602 7.547 -3.246 1 97.25 191 VAL A C 1
ATOM 1444 O O . VAL A 1 191 ? -11.836 7.121 -4.113 1 97.25 191 VAL A O 1
ATOM 1447 N N . SER A 1 192 ? -12.188 8.336 -2.27 1 97.88 192 SER A N 1
ATOM 1448 C CA . SER A 1 192 ? -10.781 8.664 -2.096 1 97.88 192 SER A CA 1
ATOM 1449 C C . SER A 1 192 ? -9.93 7.41 -1.94 1 97.88 192 SER A C 1
ATOM 1451 O O . SER A 1 192 ? -8.844 7.312 -2.512 1 97.88 192 SER A O 1
ATOM 1453 N N . ILE A 1 193 ? -10.438 6.508 -1.136 1 97.62 193 ILE A N 1
ATOM 1454 C CA . ILE A 1 193 ? -9.719 5.266 -0.889 1 97.62 193 ILE A CA 1
ATOM 1455 C C . ILE A 1 193 ? -9.742 4.398 -2.148 1 97.62 193 ILE A C 1
ATOM 1457 O O . ILE A 1 193 ? -8.703 3.867 -2.557 1 97.62 193 ILE A O 1
ATOM 1461 N N . GLN A 1 194 ? -10.898 4.289 -2.814 1 97.38 194 GLN A N 1
ATOM 1462 C CA . GLN A 1 194 ? -11.047 3.482 -4.02 1 97.38 194 GLN A CA 1
ATOM 1463 C C . GLN A 1 194 ? -10.102 3.957 -5.117 1 97.38 194 GLN A C 1
ATOM 1465 O O . GLN A 1 194 ? -9.344 3.162 -5.68 1 97.38 194 GLN A O 1
ATOM 1470 N N . HIS A 1 195 ? -10.156 5.219 -5.422 1 98.25 195 HIS A N 1
ATOM 1471 C CA . HIS A 1 195 ? -9.312 5.777 -6.465 1 98.25 195 HIS A CA 1
ATOM 1472 C C . HIS A 1 195 ? -7.84 5.719 -6.07 1 98.25 195 HIS A C 1
ATOM 1474 O O . HIS A 1 195 ? -6.977 5.445 -6.91 1 98.25 195 HIS A O 1
ATOM 1480 N N . GLY A 1 196 ? -7.574 5.973 -4.812 1 98.38 196 GLY A N 1
ATOM 1481 C CA . GLY A 1 196 ? -6.203 5.875 -4.34 1 98.38 196 GLY A CA 1
ATOM 1482 C C . GLY A 1 196 ? -5.602 4.496 -4.543 1 98.38 196 GLY A C 1
ATOM 1483 O O . GLY A 1 196 ? -4.48 4.371 -5.035 1 98.38 196 GLY A O 1
ATOM 1484 N N . LEU A 1 197 ? -6.359 3.527 -4.195 1 98.06 197 LEU A N 1
ATOM 1485 C CA . LEU A 1 197 ? -5.848 2.16 -4.25 1 98.06 197 LEU A CA 1
ATOM 1486 C C . LEU A 1 197 ? -5.777 1.662 -5.688 1 98.06 197 LEU A C 1
ATOM 1488 O O . LEU A 1 197 ? -4.727 1.199 -6.137 1 98.06 197 LEU A O 1
ATOM 1492 N N . VAL A 1 198 ? -6.855 1.784 -6.445 1 98.25 198 VAL A N 1
ATOM 1493 C CA . VAL A 1 198 ? -6.926 1.213 -7.785 1 98.25 198 VAL A CA 1
ATOM 1494 C C . VAL A 1 198 ? -5.895 1.882 -8.688 1 98.25 198 VAL A C 1
ATOM 1496 O O . VAL A 1 198 ? -5.078 1.203 -9.32 1 98.25 198 VAL A O 1
ATOM 1499 N N . PHE A 1 199 ? -5.863 3.16 -8.688 1 98.75 199 PHE A N 1
ATOM 1500 C CA . PHE A 1 199 ? -4.953 3.867 -9.586 1 98.75 199 PHE A CA 1
ATOM 1501 C C . PHE A 1 199 ? -3.549 3.924 -8.992 1 98.75 199 PHE A C 1
ATOM 1503 O O . PHE A 1 199 ? -2.562 4.02 -9.727 1 98.75 199 PHE A O 1
ATOM 1510 N N . GLY A 1 200 ? -3.471 3.902 -7.645 1 98.69 200 GLY A N 1
ATOM 1511 C CA . GLY A 1 200 ? -2.162 3.773 -7.023 1 98.69 200 GLY A CA 1
ATOM 1512 C C . GLY A 1 200 ? -1.432 2.508 -7.43 1 98.69 200 GLY A C 1
ATOM 1513 O O . GLY A 1 200 ? -0.258 2.555 -7.805 1 98.69 200 GLY A O 1
ATOM 1514 N N . PHE A 1 201 ? -2.121 1.422 -7.387 1 98.69 201 PHE A N 1
ATOM 1515 C CA . PHE A 1 201 ? -1.534 0.154 -7.801 1 98.69 201 PHE A CA 1
ATOM 1516 C C . PHE A 1 201 ? -1.186 0.179 -9.281 1 98.69 201 PHE A C 1
ATOM 1518 O O . PHE A 1 201 ? -0.145 -0.341 -9.695 1 98.69 201 PHE A O 1
ATOM 1525 N N . ALA A 1 202 ? -2.1 0.721 -10.086 1 98.69 202 ALA A N 1
ATOM 1526 C CA . ALA A 1 202 ? -1.816 0.812 -11.516 1 98.69 202 ALA A CA 1
ATOM 1527 C C . ALA A 1 202 ? -0.52 1.574 -11.773 1 98.69 202 ALA A C 1
ATOM 1529 O O . ALA A 1 202 ? 0.346 1.106 -12.516 1 98.69 202 ALA A O 1
ATOM 1530 N N . CYS A 1 203 ? -0.38 2.73 -11.133 1 98.81 203 CYS A N 1
ATOM 1531 C CA . CYS A 1 203 ? 0.803 3.566 -11.305 1 98.81 203 CYS A CA 1
ATOM 1532 C C . CYS A 1 203 ? 2.051 2.861 -10.789 1 98.81 203 CYS A C 1
ATOM 1534 O O . CYS A 1 203 ? 3.109 2.924 -11.422 1 98.81 203 CYS A O 1
ATOM 1536 N N . MET A 1 204 ? 1.919 2.223 -9.641 1 98.75 204 MET A N 1
ATOM 1537 C CA . MET A 1 204 ? 3.025 1.475 -9.047 1 98.75 204 MET A CA 1
ATOM 1538 C C . MET A 1 204 ? 3.51 0.382 -10 1 98.75 204 MET A C 1
ATOM 1540 O O . MET A 1 204 ? 4.711 0.264 -10.25 1 98.75 204 MET A O 1
ATOM 1544 N N . VAL A 1 205 ? 2.6 -0.408 -10.547 1 98.88 205 VAL A N 1
ATOM 1545 C CA . VAL A 1 205 ? 2.934 -1.514 -11.438 1 98.88 205 VAL A CA 1
ATOM 1546 C C . VAL A 1 205 ? 3.584 -0.974 -12.711 1 98.88 205 VAL A C 1
ATOM 1548 O O . VAL A 1 205 ? 4.598 -1.507 -13.172 1 98.88 205 VAL A O 1
ATOM 1551 N N . GLU A 1 206 ? 3.004 0.097 -13.266 1 98.81 206 GLU A N 1
ATOM 1552 C CA . GLU A 1 206 ? 3.576 0.732 -14.453 1 98.81 206 GLU A CA 1
ATOM 1553 C C . GLU A 1 206 ? 5.027 1.145 -14.211 1 98.81 206 GLU A C 1
ATOM 1555 O O . GLU A 1 206 ? 5.91 0.812 -15 1 98.81 206 GLU A O 1
ATOM 1560 N N . GLY A 1 207 ? 5.227 1.862 -13.125 1 98.69 207 GLY A N 1
ATOM 1561 C CA . GLY A 1 207 ? 6.555 2.381 -12.836 1 98.69 207 GLY A CA 1
ATOM 1562 C C . GLY A 1 207 ? 7.566 1.292 -12.531 1 98.69 207 GLY A C 1
ATOM 1563 O O . GLY A 1 207 ? 8.688 1.322 -13.039 1 98.69 207 GLY A O 1
ATOM 1564 N N . LEU A 1 208 ? 7.219 0.318 -11.695 1 98.81 208 LEU A N 1
ATOM 1565 C CA . LEU A 1 208 ? 8.141 -0.728 -11.273 1 98.81 208 LEU A CA 1
ATOM 1566 C C . LEU A 1 208 ? 8.531 -1.619 -12.445 1 98.81 208 LEU A C 1
ATOM 1568 O O . LEU A 1 208 ? 9.695 -2.002 -12.586 1 98.81 208 LEU A O 1
ATOM 1572 N N . THR A 1 209 ? 7.543 -2.039 -13.289 1 98.81 209 THR A N 1
ATOM 1573 C CA . THR A 1 209 ? 7.859 -2.895 -14.43 1 98.81 209 THR A CA 1
ATOM 1574 C C . THR A 1 209 ? 8.812 -2.186 -15.391 1 98.81 209 THR A C 1
ATOM 1576 O O . THR A 1 209 ? 9.75 -2.795 -15.906 1 98.81 209 THR A O 1
ATOM 1579 N N . GLN A 1 210 ? 8.555 -0.893 -15.625 1 98.38 210 GLN A N 1
ATOM 1580 C CA . GLN A 1 210 ? 9.422 -0.125 -16.5 1 98.38 210 GLN A CA 1
ATOM 1581 C C . GLN A 1 210 ? 10.852 -0.063 -15.961 1 98.38 210 GLN A C 1
ATOM 1583 O O . GLN A 1 210 ? 11.812 -0.26 -16.703 1 98.38 210 GLN A O 1
ATOM 1588 N N . ARG A 1 211 ? 10.992 0.206 -14.695 1 98.56 211 ARG A N 1
ATOM 1589 C CA . ARG A 1 211 ? 12.305 0.351 -14.078 1 98.56 211 ARG A CA 1
ATOM 1590 C C . ARG A 1 211 ? 13.031 -0.99 -14.008 1 98.56 211 ARG A C 1
ATOM 1592 O O . ARG A 1 211 ? 14.234 -1.065 -14.258 1 98.56 211 ARG A O 1
ATOM 1599 N N . LEU A 1 212 ? 12.305 -2.061 -13.672 1 98.75 212 LEU A N 1
ATOM 1600 C CA . LEU A 1 212 ? 12.906 -3.389 -13.625 1 98.75 212 LEU A CA 1
ATOM 1601 C C . LEU A 1 212 ? 13.375 -3.824 -15.008 1 98.75 212 LEU A C 1
ATOM 1603 O O . LEU A 1 212 ? 14.453 -4.402 -15.141 1 98.75 212 LEU A O 1
ATOM 1607 N N . LYS A 1 213 ? 12.555 -3.557 -16.047 1 98.19 213 LYS A N 1
ATOM 1608 C CA . LYS A 1 213 ? 12.891 -3.924 -17.406 1 98.19 213 LYS A CA 1
ATOM 1609 C C . LYS A 1 213 ? 14.242 -3.346 -17.828 1 98.19 213 LYS A C 1
ATOM 1611 O O . LYS A 1 213 ? 15.023 -4.008 -18.516 1 98.19 213 LYS A O 1
ATOM 1616 N N . LYS A 1 214 ? 14.492 -2.15 -17.406 1 97.31 214 LYS A N 1
ATOM 1617 C CA . LYS A 1 214 ? 15.727 -1.463 -17.766 1 97.31 214 LYS A CA 1
ATOM 1618 C C . LYS A 1 214 ? 16.953 -2.199 -17.219 1 97.31 214 LYS A C 1
ATOM 1620 O O . LYS A 1 214 ? 18.031 -2.146 -17.812 1 97.31 214 LYS A O 1
ATOM 1625 N N . GLY A 1 215 ? 16.797 -2.887 -16.109 1 96.88 215 GLY A N 1
ATOM 1626 C CA . GLY A 1 215 ? 17.906 -3.561 -15.469 1 96.88 215 GLY A CA 1
ATOM 1627 C C . GLY A 1 215 ? 18.031 -5.02 -15.875 1 96.88 215 GLY A C 1
ATOM 1628 O O . GLY A 1 215 ? 18.984 -5.699 -15.477 1 96.88 215 GLY A O 1
ATOM 1629 N N . LEU A 1 216 ? 17.094 -5.547 -16.672 1 98.25 216 LEU A N 1
ATOM 1630 C CA . LEU A 1 216 ? 17.094 -6.949 -17.062 1 98.25 216 LEU A CA 1
ATOM 1631 C C . LEU A 1 216 ? 17.672 -7.125 -18.469 1 98.25 216 LEU A C 1
ATOM 1633 O O . LEU A 1 216 ? 17.516 -6.25 -19.328 1 98.25 216 LEU A O 1
ATOM 1637 N N . PRO A 1 217 ? 18.312 -8.203 -18.75 1 97.44 217 PRO A N 1
ATOM 1638 C CA . PRO A 1 217 ? 18.922 -8.414 -20.062 1 97.44 217 PRO A CA 1
ATOM 1639 C C . PRO A 1 217 ? 17.906 -8.711 -21.156 1 97.44 217 PRO A C 1
ATOM 1641 O O . PRO A 1 217 ? 16.906 -9.398 -20.906 1 97.44 217 PRO A O 1
ATOM 1644 N N . GLY A 1 218 ? 18.125 -8.164 -22.406 1 97.75 218 GLY A N 1
ATOM 1645 C CA . GLY A 1 218 ? 17.391 -8.555 -23.594 1 97.75 218 GLY A CA 1
ATOM 1646 C C . GLY A 1 218 ? 15.938 -8.117 -23.578 1 97.75 218 GLY A C 1
ATOM 1647 O O . GLY A 1 218 ? 15.562 -7.223 -22.812 1 97.75 218 GLY A O 1
ATOM 1648 N N . ALA A 1 219 ? 15.219 -8.711 -24.516 1 98.12 219 ALA A N 1
ATOM 1649 C CA . ALA A 1 219 ? 13.781 -8.445 -24.562 1 98.12 219 ALA A CA 1
ATOM 1650 C C . ALA A 1 219 ? 13.078 -8.984 -23.312 1 98.12 219 ALA A C 1
ATOM 1652 O O . ALA A 1 219 ? 13.43 -10.055 -22.812 1 98.12 219 ALA A O 1
ATOM 1653 N N . CYS A 1 220 ? 12.133 -8.258 -22.828 1 98.62 220 CYS A N 1
ATOM 1654 C CA . CYS A 1 220 ? 11.469 -8.617 -21.578 1 98.62 220 CYS A CA 1
ATOM 1655 C C . CYS A 1 220 ? 9.953 -8.547 -21.719 1 98.62 220 CYS A C 1
ATOM 1657 O O . CYS A 1 220 ? 9.414 -7.523 -22.141 1 98.62 220 CYS A O 1
ATOM 1659 N N . LEU A 1 221 ? 9.25 -9.633 -21.406 1 98.75 221 LEU A N 1
ATOM 1660 C CA . LEU A 1 221 ? 7.789 -9.641 -21.328 1 98.75 221 LEU A CA 1
ATOM 1661 C C . LEU A 1 221 ? 7.312 -9.477 -19.891 1 98.75 221 LEU A C 1
ATOM 1663 O O . LEU A 1 221 ? 7.961 -9.961 -18.953 1 98.75 221 LEU A O 1
ATOM 1667 N N . VAL A 1 222 ? 6.242 -8.812 -19.75 1 98.94 222 VAL A N 1
ATOM 1668 C CA . VAL A 1 222 ? 5.578 -8.68 -18.453 1 98.94 222 VAL A CA 1
ATOM 1669 C C . VAL A 1 222 ? 4.277 -9.469 -18.453 1 98.94 222 VAL A C 1
ATOM 1671 O O . VAL A 1 222 ? 3.375 -9.203 -19.25 1 98.94 222 VAL A O 1
ATOM 1674 N N . LEU A 1 223 ? 4.184 -10.445 -17.594 1 98.94 223 LEU A N 1
ATOM 1675 C CA . LEU A 1 223 ? 3.012 -11.297 -17.453 1 98.94 223 LEU A CA 1
ATOM 1676 C C . LEU A 1 223 ? 2.326 -11.062 -16.109 1 98.94 223 LEU A C 1
ATOM 1678 O O . LEU A 1 223 ? 2.986 -10.75 -15.117 1 98.94 223 LEU A O 1
ATOM 1682 N N . ALA A 1 224 ? 1.029 -11.172 -16.109 1 98.88 224 ALA A N 1
ATOM 1683 C CA . ALA A 1 224 ? 0.303 -10.922 -14.859 1 98.88 224 ALA A CA 1
ATOM 1684 C C . ALA A 1 224 ? -0.605 -12.094 -14.508 1 98.88 224 ALA A C 1
ATOM 1686 O O . ALA A 1 224 ? -1.104 -12.789 -15.398 1 98.88 224 ALA A O 1
ATOM 1687 N N . THR A 1 225 ? -0.77 -12.312 -13.289 1 98.56 225 THR A N 1
ATOM 1688 C CA . THR A 1 225 ? -1.728 -13.258 -12.742 1 98.56 225 THR A CA 1
ATOM 1689 C C . THR A 1 225 ? -2.275 -12.766 -11.406 1 98.56 225 THR A C 1
ATOM 1691 O O . THR A 1 225 ? -1.94 -11.664 -10.961 1 98.56 225 THR A O 1
ATOM 1694 N N . GLY A 1 226 ? -3.221 -13.477 -10.828 1 97.38 226 GLY A N 1
ATOM 1695 C CA . GLY A 1 226 ? -3.832 -13.062 -9.57 1 97.38 226 GLY A CA 1
ATOM 1696 C C . GLY A 1 226 ? -5.145 -12.32 -9.766 1 97.38 226 GLY A C 1
ATOM 1697 O O . GLY A 1 226 ? -5.484 -11.938 -10.891 1 97.38 226 GLY A O 1
ATOM 1698 N N . GLY A 1 227 ? -5.859 -12.109 -8.734 1 94.94 227 GLY A N 1
ATOM 1699 C CA . GLY A 1 227 ? -7.246 -11.672 -8.773 1 94.94 227 GLY A CA 1
ATOM 1700 C C . GLY A 1 227 ? -7.41 -10.242 -9.242 1 94.94 227 GLY A C 1
ATOM 1701 O O . GLY A 1 227 ? -8.453 -9.875 -9.789 1 94.94 227 GLY A O 1
ATOM 1702 N N . PHE A 1 228 ? -6.387 -9.414 -9.07 1 97.19 228 PHE A N 1
ATOM 1703 C CA . PHE A 1 228 ? -6.523 -7.984 -9.344 1 97.19 228 PHE A CA 1
ATOM 1704 C C . PHE A 1 228 ? -5.918 -7.633 -10.695 1 97.19 228 PHE A C 1
ATOM 1706 O O . PHE A 1 228 ? -6.008 -6.488 -11.141 1 97.19 228 PHE A O 1
ATOM 1713 N N . ALA A 1 229 ? -5.301 -8.594 -11.367 1 98.31 229 ALA A N 1
ATOM 1714 C CA . ALA A 1 229 ? -4.602 -8.375 -12.633 1 98.31 229 ALA A CA 1
ATOM 1715 C C . ALA A 1 229 ? -5.547 -7.816 -13.688 1 98.31 229 ALA A C 1
ATOM 1717 O O . ALA A 1 229 ? -5.203 -6.855 -14.391 1 98.31 229 ALA A O 1
ATOM 1718 N N . PRO A 1 230 ? -6.789 -8.336 -13.797 1 97.56 230 PRO A N 1
ATOM 1719 C CA . PRO A 1 230 ? -7.684 -7.797 -14.828 1 97.56 230 PRO A CA 1
ATOM 1720 C C . PRO A 1 230 ? -8.016 -6.32 -14.602 1 97.56 230 PRO A C 1
ATOM 1722 O O . PRO A 1 230 ? -8.148 -5.562 -15.562 1 97.56 230 PRO A O 1
ATOM 1725 N N . SER A 1 231 ? -8.203 -5.898 -13.367 1 97.12 231 SER A N 1
ATOM 1726 C CA . SER A 1 231 ? -8.5 -4.504 -13.055 1 97.12 231 SER A CA 1
ATOM 1727 C C . SER A 1 231 ? -7.367 -3.586 -13.5 1 97.12 231 SER A C 1
ATOM 1729 O O . SER A 1 231 ? -7.613 -2.516 -14.055 1 97.12 231 SER A O 1
ATOM 1731 N N . ILE A 1 232 ? -6.145 -4.035 -13.242 1 98.25 232 ILE A N 1
ATOM 1732 C CA . ILE A 1 232 ? -4.988 -3.238 -13.641 1 98.25 232 ILE A CA 1
ATOM 1733 C C . ILE A 1 232 ? -4.887 -3.199 -15.164 1 98.25 232 ILE A C 1
ATOM 1735 O O . ILE A 1 232 ? -4.602 -2.148 -15.75 1 98.25 232 ILE A O 1
ATOM 1739 N N . ALA A 1 233 ? -5.137 -4.355 -15.758 1 98.38 233 ALA A N 1
ATOM 1740 C CA . ALA A 1 233 ? -5.07 -4.438 -17.219 1 98.38 233 ALA A CA 1
ATOM 1741 C C . ALA A 1 233 ? -6.098 -3.51 -17.859 1 98.38 233 ALA A C 1
ATOM 1743 O O . ALA A 1 233 ? -5.848 -2.951 -18.938 1 98.38 233 ALA A O 1
ATOM 1744 N N . ARG A 1 234 ? -7.242 -3.379 -17.297 1 97.56 234 ARG A N 1
ATOM 1745 C CA . ARG A 1 234 ? -8.273 -2.479 -17.797 1 97.56 234 ARG A CA 1
ATOM 1746 C C . ARG A 1 234 ? -7.805 -1.028 -17.766 1 97.56 234 ARG A C 1
ATOM 1748 O O . ARG A 1 234 ? -8.008 -0.279 -18.719 1 97.56 234 ARG A O 1
ATOM 1755 N N . ILE A 1 235 ? -7.141 -0.611 -16.719 1 96.94 235 ILE A N 1
ATOM 1756 C CA . ILE A 1 235 ? -6.699 0.758 -16.469 1 96.94 235 ILE A CA 1
ATOM 1757 C C . ILE A 1 235 ? -5.445 1.052 -17.297 1 96.94 235 ILE A C 1
ATOM 1759 O O . ILE A 1 235 ? -5.262 2.172 -17.766 1 96.94 235 ILE A O 1
ATOM 1763 N N . SER A 1 236 ? -4.617 0.064 -17.375 1 97.5 236 SER A N 1
ATOM 1764 C CA . SER A 1 236 ? -3.352 0.156 -18.094 1 97.5 236 SER A CA 1
ATOM 1765 C C . SER A 1 236 ? -3.209 -0.971 -19.109 1 97.5 236 SER A C 1
ATOM 1767 O O . SER A 1 236 ? -2.426 -1.901 -18.906 1 97.5 236 SER A O 1
ATOM 1769 N N . PRO A 1 237 ? -3.771 -0.849 -20.219 1 96.56 237 PRO A N 1
ATOM 1770 C CA . PRO A 1 237 ? -3.869 -1.955 -21.172 1 96.56 237 PRO A CA 1
ATOM 1771 C C . PRO A 1 237 ? -2.51 -2.383 -21.734 1 96.56 237 PRO A C 1
ATOM 1773 O O . PRO A 1 237 ? -2.357 -3.512 -22.203 1 96.56 237 PRO A O 1
ATOM 1776 N N . ASP A 1 238 ? -1.442 -1.521 -21.656 1 97.25 238 ASP A N 1
ATOM 1777 C CA . ASP A 1 238 ? -0.167 -1.833 -22.281 1 97.25 238 ASP A CA 1
ATOM 1778 C C . ASP A 1 238 ? 0.855 -2.316 -21.266 1 97.25 238 ASP A C 1
ATOM 1780 O O . ASP A 1 238 ? 1.999 -2.617 -21.609 1 97.25 238 ASP A O 1
ATOM 1784 N N . VAL A 1 239 ? 0.417 -2.43 -20 1 98.25 239 VAL A N 1
ATOM 1785 C CA . VAL A 1 239 ? 1.409 -2.701 -18.969 1 98.25 239 VAL A CA 1
ATOM 1786 C C . VAL A 1 239 ? 1.767 -4.188 -18.969 1 98.25 239 VAL A C 1
ATOM 1788 O O . VAL A 1 239 ? 2.895 -4.559 -18.641 1 98.25 239 VAL A O 1
ATOM 1791 N N . PHE A 1 240 ? 0.84 -5.012 -19.328 1 98.75 240 PHE A N 1
ATOM 1792 C CA . PHE A 1 240 ? 1.073 -6.453 -19.375 1 98.75 240 PHE A CA 1
ATOM 1793 C C . PHE A 1 240 ? 1.046 -6.957 -20.812 1 98.75 240 PHE A C 1
ATOM 1795 O O . PHE A 1 240 ? 0.215 -6.52 -21.609 1 98.75 240 PHE A O 1
ATOM 1802 N N . ASP A 1 241 ? 1.932 -7.859 -21.109 1 98.75 241 ASP A N 1
ATOM 1803 C CA . ASP A 1 241 ? 1.896 -8.547 -22.406 1 98.75 241 ASP A CA 1
ATOM 1804 C C . ASP A 1 241 ? 0.844 -9.656 -22.406 1 98.75 241 ASP A C 1
ATOM 1806 O O . ASP A 1 241 ? 0.32 -10.016 -23.453 1 98.75 241 ASP A O 1
ATOM 1810 N N . ALA A 1 242 ? 0.501 -10.234 -21.266 1 98.44 242 ALA A N 1
ATOM 1811 C CA . ALA A 1 242 ? -0.537 -11.25 -21.109 1 98.44 242 ALA A CA 1
ATOM 1812 C C . ALA A 1 242 ? -1.019 -11.328 -19.672 1 98.44 242 ALA A C 1
ATOM 1814 O O . ALA A 1 242 ? -0.243 -11.102 -18.734 1 98.44 242 ALA A O 1
ATOM 1815 N N . VAL A 1 243 ? -2.256 -11.602 -19.484 1 98.69 243 VAL A N 1
ATOM 1816 C CA . VAL A 1 243 ? -2.848 -11.945 -18.203 1 98.69 243 VAL A CA 1
ATOM 1817 C C . VAL A 1 243 ? -3.191 -13.438 -18.172 1 98.69 243 VAL A C 1
ATOM 1819 O O . VAL A 1 243 ? -3.941 -13.922 -19.016 1 98.69 243 VAL A O 1
ATOM 1822 N N . LEU A 1 244 ? -2.582 -14.133 -17.219 1 98.38 244 LEU A N 1
ATOM 1823 C CA . LEU A 1 244 ? -2.646 -15.586 -17.172 1 98.38 244 LEU A CA 1
ATOM 1824 C C . LEU A 1 244 ? -3.283 -16.062 -15.859 1 98.38 244 LEU A C 1
ATOM 1826 O O . LEU A 1 244 ? -2.578 -16.453 -14.93 1 98.38 244 LEU A O 1
ATOM 1830 N N . PRO A 1 245 ? -4.613 -16.125 -15.766 1 97.19 245 PRO A N 1
ATOM 1831 C CA . PRO A 1 245 ? -5.312 -16.406 -14.508 1 97.19 245 PRO A CA 1
ATOM 1832 C C . PRO A 1 245 ? -4.977 -17.781 -13.93 1 97.19 245 PRO A C 1
ATOM 1834 O O . PRO A 1 245 ? -5.035 -17.969 -12.711 1 97.19 245 PRO A O 1
ATOM 1837 N N . SER A 1 246 ? -4.562 -18.797 -14.742 1 97.88 246 SER A N 1
ATOM 1838 C CA . SER A 1 246 ? -4.316 -20.156 -14.273 1 97.88 246 SER A CA 1
ATOM 1839 C C . SER A 1 246 ? -2.824 -20.469 -14.242 1 97.88 246 SER A C 1
ATOM 1841 O O . SER A 1 246 ? -2.428 -21.641 -14.242 1 97.88 246 SER A O 1
ATOM 1843 N N . LEU A 1 247 ? -2.035 -19.422 -14.219 1 98.75 247 LEU A N 1
ATOM 1844 C CA . LEU A 1 247 ? -0.592 -19.578 -14.367 1 98.75 247 LEU A CA 1
ATOM 1845 C C . LEU A 1 247 ? -0.049 -20.594 -13.375 1 98.75 247 LEU A C 1
ATOM 1847 O O . LEU A 1 247 ? 0.668 -21.516 -13.758 1 98.75 247 LEU A O 1
ATOM 1851 N N . LEU A 1 248 ? -0.385 -20.484 -12.102 1 98.75 248 LEU A N 1
ATOM 1852 C CA . LEU A 1 248 ? 0.178 -21.328 -11.062 1 98.75 248 LEU A CA 1
ATOM 1853 C C . LEU A 1 248 ? -0.349 -22.75 -11.172 1 98.75 248 LEU A C 1
ATOM 1855 O O . LEU A 1 248 ? 0.412 -23.719 -11.039 1 98.75 248 LEU A O 1
ATOM 1859 N N . LEU A 1 249 ? -1.657 -22.922 -11.453 1 98.88 249 LEU A N 1
ATOM 1860 C CA . LEU A 1 249 ? -2.234 -24.25 -11.617 1 98.88 249 LEU A CA 1
ATOM 1861 C C . LEU A 1 249 ? -1.622 -24.953 -12.812 1 98.88 249 LEU A C 1
ATOM 1863 O O . LEU A 1 249 ? -1.299 -26.141 -12.742 1 98.88 249 LEU A O 1
ATOM 1867 N N . GLU A 1 250 ? -1.468 -24.219 -13.898 1 98.88 250 GLU A N 1
ATOM 1868 C CA . GLU A 1 250 ? -0.836 -24.781 -15.086 1 98.88 250 GLU A CA 1
ATOM 1869 C C . GLU A 1 250 ? 0.611 -25.188 -14.805 1 98.88 250 GLU A C 1
ATOM 1871 O O . GLU A 1 250 ? 1.103 -26.172 -15.336 1 98.88 250 GLU A O 1
ATOM 1876 N N . GLY A 1 251 ? 1.294 -24.359 -13.992 1 98.88 251 GLY A N 1
ATOM 1877 C CA . GLY A 1 251 ? 2.648 -24.703 -13.594 1 98.88 251 GLY A CA 1
ATOM 1878 C C . GLY A 1 251 ? 2.73 -26.016 -12.836 1 98.88 251 GLY A C 1
ATOM 1879 O O . GLY A 1 251 ? 3.611 -26.844 -13.102 1 98.88 251 GLY A O 1
ATOM 1880 N N . LEU A 1 252 ? 1.873 -26.219 -11.875 1 98.81 252 LEU A N 1
ATOM 1881 C CA . LEU A 1 252 ? 1.821 -27.453 -11.109 1 98.81 252 LEU A CA 1
ATOM 1882 C C . LEU A 1 252 ? 1.526 -28.641 -12.016 1 98.81 252 LEU A C 1
ATOM 1884 O O . LEU A 1 252 ? 2.158 -29.688 -11.891 1 98.81 252 LEU A O 1
ATOM 1888 N N . ARG A 1 253 ? 0.533 -28.453 -12.875 1 98.56 253 ARG A N 1
ATOM 1889 C CA . ARG A 1 253 ? 0.188 -29.484 -13.836 1 98.56 253 ARG A CA 1
ATOM 1890 C C . ARG A 1 253 ? 1.397 -29.875 -14.68 1 98.56 253 ARG A C 1
ATOM 1892 O O . ARG A 1 253 ? 1.715 -31.062 -14.812 1 98.56 253 ARG A O 1
ATOM 1899 N N . ARG A 1 254 ? 2.043 -28.891 -15.219 1 98.31 254 ARG A N 1
ATOM 1900 C CA . ARG A 1 254 ? 3.166 -29.125 -16.125 1 98.31 254 ARG A CA 1
ATOM 1901 C C . ARG A 1 254 ? 4.316 -29.812 -15.391 1 98.31 254 ARG A C 1
ATOM 1903 O O . ARG A 1 254 ? 4.973 -30.703 -15.945 1 98.31 254 ARG A O 1
ATOM 1910 N N . LEU A 1 255 ? 4.602 -29.391 -14.164 1 98.06 255 LEU A N 1
ATOM 1911 C CA . LEU A 1 255 ? 5.645 -30.016 -13.367 1 98.06 255 LEU A CA 1
ATOM 1912 C C . LEU A 1 255 ? 5.398 -31.516 -13.234 1 98.06 255 LEU A C 1
ATOM 1914 O O . LEU A 1 255 ? 6.324 -32.312 -13.359 1 98.06 255 LEU A O 1
ATOM 1918 N N . TYR A 1 256 ? 4.16 -31.859 -12.945 1 98.19 256 TYR A N 1
ATOM 1919 C CA . TYR A 1 256 ? 3.812 -33.25 -12.789 1 98.19 256 TYR A CA 1
ATOM 1920 C C . TYR A 1 256 ? 4.035 -34.031 -14.094 1 98.19 256 TYR A C 1
ATOM 1922 O O . TYR A 1 256 ? 4.672 -35.094 -14.094 1 98.19 256 TYR A O 1
ATOM 1930 N N . TYR A 1 257 ? 3.535 -33.531 -15.203 1 97.19 257 TYR A N 1
ATOM 1931 C CA . TYR A 1 257 ? 3.547 -34.25 -16.469 1 97.19 257 TYR A CA 1
ATOM 1932 C C . TYR A 1 257 ? 4.949 -34.281 -17.062 1 97.19 257 TYR A C 1
ATOM 1934 O O . TYR A 1 257 ? 5.289 -35.188 -17.828 1 97.19 257 TYR A O 1
ATOM 1942 N N . GLU A 1 258 ? 5.734 -33.25 -16.766 1 95.75 258 GLU A N 1
ATOM 1943 C CA . GLU A 1 258 ? 7.129 -33.312 -17.203 1 95.75 258 GLU A CA 1
ATOM 1944 C C . GLU A 1 258 ? 7.883 -34.438 -16.516 1 95.75 258 GLU A C 1
ATOM 1946 O O . GLU A 1 258 ? 8.812 -35 -17.078 1 95.75 258 GLU A O 1
ATOM 1951 N N . ARG A 1 259 ? 7.531 -34.781 -15.312 1 93.75 259 ARG A N 1
ATOM 1952 C CA . ARG A 1 259 ? 8.195 -35.812 -14.523 1 93.75 259 ARG A C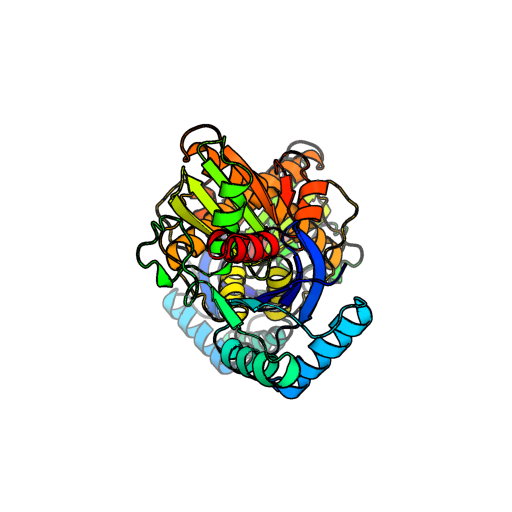A 1
ATOM 1953 C C . ARG A 1 259 ? 7.57 -37.156 -14.773 1 93.75 259 ARG A C 1
ATOM 1955 O O . ARG A 1 259 ? 8.195 -38.188 -14.508 1 93.75 259 ARG A O 1
ATOM 1962 N N . HIS A 1 260 ? 6.344 -37.156 -15.18 1 88.62 260 HIS A N 1
ATOM 1963 C CA . HIS A 1 260 ? 5.613 -38.375 -15.477 1 88.62 260 HIS A CA 1
ATOM 1964 C C . HIS A 1 260 ? 5.086 -38.375 -16.906 1 88.62 260 HIS A C 1
ATOM 1966 O O . HIS A 1 260 ? 3.873 -38.375 -17.125 1 88.62 260 HIS A O 1
ATOM 1972 N N . PRO A 1 261 ? 6.066 -38.469 -17.812 1 74.56 261 PRO A N 1
ATOM 1973 C CA . PRO A 1 261 ? 5.613 -38.438 -19.219 1 74.56 261 PRO A CA 1
ATOM 1974 C C . PRO A 1 261 ? 4.699 -39.594 -19.578 1 74.56 261 PRO A C 1
ATOM 1976 O O . PRO A 1 261 ? 4.801 -40.688 -18.969 1 74.56 261 PRO A O 1
ATOM 1979 N N . TYR A 1 262 ? 3.635 -39.344 -20.391 1 65.12 262 TYR A N 1
ATOM 1980 C CA . TYR A 1 262 ? 2.748 -40.406 -20.875 1 65.12 262 TYR A CA 1
ATOM 1981 C C . TYR A 1 262 ? 3.539 -41.531 -21.547 1 65.12 262 TYR A C 1
ATOM 1983 O O . TYR A 1 262 ? 4.582 -41.281 -22.156 1 65.12 262 TYR A O 1
ATOM 1991 N N . MET B 1 1 ? 14.094 32.531 22.438 1 73.94 1 MET B N 1
ATOM 1992 C CA . MET B 1 1 ? 12.844 33.281 22.594 1 73.94 1 MET B CA 1
ATOM 1993 C C . MET B 1 1 ? 11.703 32.344 23.016 1 73.94 1 MET B C 1
ATOM 1995 O O . MET B 1 1 ? 11.672 31.188 22.625 1 73.94 1 MET B O 1
ATOM 1999 N N . GLN B 1 2 ? 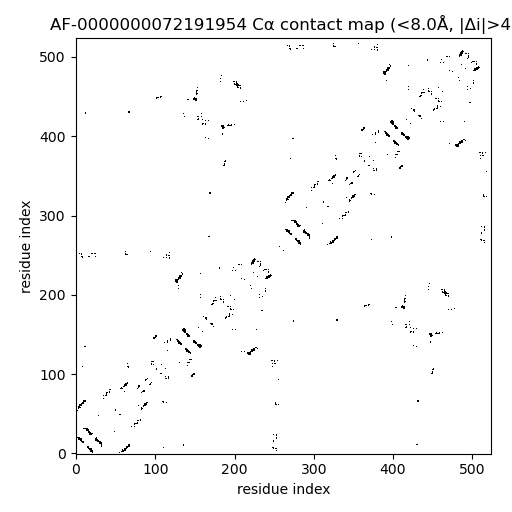10.914 32.781 24 1 89.5 2 GLN B N 1
ATOM 2000 C CA . GLN B 1 2 ? 9.812 32 24.562 1 89.5 2 GLN B CA 1
ATOM 2001 C C . GLN B 1 2 ? 8.695 31.812 23.547 1 89.5 2 GLN B C 1
ATOM 2003 O O . GLN B 1 2 ? 8.219 32.781 22.953 1 89.5 2 GLN B O 1
ATOM 2008 N N . PRO B 1 3 ? 8.359 30.562 23.266 1 94 3 PRO B N 1
ATOM 2009 C CA . PRO B 1 3 ? 7.234 30.328 22.359 1 94 3 PRO B CA 1
ATOM 2010 C C . PRO B 1 3 ? 5.902 30.812 22.922 1 94 3 PRO B C 1
ATOM 2012 O O . PRO B 1 3 ? 5.707 30.797 24.141 1 94 3 PRO B O 1
ATOM 2015 N N . GLU B 1 4 ? 5.004 31.188 22.062 1 96.94 4 GLU B N 1
ATOM 2016 C CA . GLU B 1 4 ? 3.689 31.703 22.438 1 96.94 4 GLU B CA 1
ATOM 2017 C C . GLU B 1 4 ? 2.615 30.625 22.297 1 96.94 4 GLU B C 1
ATOM 2019 O O . GLU B 1 4 ? 1.604 30.656 23 1 96.94 4 GLU B O 1
ATOM 2024 N N . LEU B 1 5 ? 2.844 29.766 21.375 1 98.31 5 LEU B N 1
ATOM 2025 C CA . LEU B 1 5 ? 1.852 28.75 21.062 1 98.31 5 LEU B CA 1
ATOM 2026 C C . LEU B 1 5 ? 2.443 27.344 21.234 1 98.31 5 LEU B C 1
ATOM 2028 O O . LEU B 1 5 ? 3.621 27.125 20.953 1 98.31 5 LEU B O 1
ATOM 2032 N N . LEU B 1 6 ? 1.656 26.422 21.703 1 98.69 6 LEU B N 1
ATOM 2033 C CA . LEU B 1 6 ? 1.903 24.984 21.609 1 98.69 6 LEU B CA 1
ATOM 2034 C C . LEU B 1 6 ? 0.928 24.328 20.641 1 98.69 6 LEU B C 1
ATOM 2036 O O . LEU B 1 6 ? -0.289 24.453 20.797 1 98.69 6 LEU B O 1
ATOM 2040 N N . LEU B 1 7 ? 1.469 23.703 19.641 1 98.88 7 LEU B N 1
ATOM 2041 C CA . LEU B 1 7 ? 0.676 23.156 18.531 1 98.88 7 LEU B CA 1
ATOM 2042 C C . LEU B 1 7 ? 0.652 21.641 18.594 1 98.88 7 LEU B C 1
ATOM 2044 O O . LEU B 1 7 ? 1.661 21 18.906 1 98.88 7 LEU B O 1
ATOM 2048 N N . PHE B 1 8 ? -0.529 21.016 18.297 1 98.81 8 PHE B N 1
ATOM 2049 C CA . PHE B 1 8 ? -0.676 19.562 18.281 1 98.81 8 PHE B CA 1
ATOM 2050 C C . PHE B 1 8 ? -1.292 19.078 16.984 1 98.81 8 PHE B C 1
ATOM 2052 O O . PHE B 1 8 ? -2.418 19.453 16.641 1 98.81 8 PHE B O 1
ATOM 2059 N N . ASP B 1 9 ? -0.587 18.328 16.219 1 98.5 9 ASP B N 1
ATOM 2060 C CA . ASP B 1 9 ? -1.13 17.531 15.125 1 98.5 9 ASP B CA 1
ATOM 2061 C C . ASP B 1 9 ? -1.268 16.062 15.539 1 98.5 9 ASP B C 1
ATOM 2063 O O . ASP B 1 9 ? -0.286 15.32 15.539 1 98.5 9 ASP B O 1
ATOM 2067 N N . ILE B 1 10 ? -2.488 15.656 15.82 1 98.12 10 ILE B N 1
ATOM 2068 C CA . ILE B 1 10 ? -2.744 14.359 16.438 1 98.12 10 ILE B CA 1
ATOM 2069 C C . ILE B 1 10 ? -3.219 13.367 15.391 1 98.12 10 ILE B C 1
ATOM 2071 O O . ILE B 1 10 ? -4.367 13.43 14.938 1 98.12 10 ILE B O 1
ATOM 2075 N N . GLY B 1 11 ? -2.346 12.484 15.039 1 96.88 11 GLY B N 1
ATOM 2076 C CA . GLY B 1 11 ? -2.662 11.414 14.102 1 96.88 11 GLY B CA 1
ATOM 2077 C C . GLY B 1 11 ? -2.873 10.07 14.781 1 96.88 11 GLY B C 1
ATOM 2078 O O . GLY B 1 11 ? -2.785 9.969 16 1 96.88 11 GLY B O 1
ATOM 2079 N N . ASN B 1 12 ? -3.109 9.047 14.023 1 95.69 12 ASN B N 1
ATOM 2080 C CA . ASN B 1 12 ? -3.42 7.711 14.523 1 95.69 12 ASN B CA 1
ATOM 2081 C C . ASN B 1 1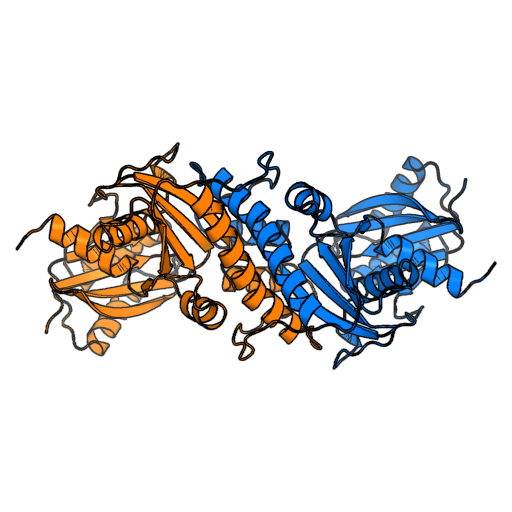2 ? -2.203 7.059 15.18 1 95.69 12 ASN B C 1
ATOM 2083 O O . ASN B 1 12 ? -2.34 6.32 16.156 1 95.69 12 ASN B O 1
ATOM 2087 N N . THR B 1 13 ? -1.082 7.387 14.656 1 94.88 13 THR B N 1
ATOM 2088 C CA . THR B 1 13 ? 0.131 6.707 15.094 1 94.88 13 THR B CA 1
ATOM 2089 C C . THR B 1 13 ? 1.018 7.648 15.898 1 94.88 13 THR B C 1
ATOM 2091 O O . THR B 1 13 ? 1.669 7.227 16.859 1 94.88 13 THR B O 1
ATOM 2094 N N . CYS B 1 14 ? 1.002 8.906 15.445 1 95.62 14 CYS B N 1
ATOM 2095 C CA . CYS B 1 14 ? 1.942 9.859 16.031 1 95.62 14 CYS B CA 1
ATOM 2096 C C . CYS B 1 14 ? 1.261 11.195 16.312 1 95.62 14 CYS B C 1
ATOM 2098 O O . CYS B 1 14 ? 0.317 11.57 15.617 1 95.62 14 CYS B O 1
ATOM 2100 N N . ILE B 1 15 ? 1.749 11.828 17.375 1 97.5 15 ILE B N 1
ATOM 2101 C CA . ILE B 1 15 ? 1.4 13.211 17.672 1 97.5 15 ILE B CA 1
ATOM 2102 C C . ILE B 1 15 ? 2.607 14.109 17.438 1 97.5 15 ILE B C 1
ATOM 2104 O O . ILE B 1 15 ? 3.656 13.938 18.062 1 97.5 15 ILE B O 1
ATOM 2108 N N . LYS B 1 16 ? 2.471 15.07 16.531 1 98.38 16 LYS B N 1
ATOM 2109 C CA . LYS B 1 16 ? 3.498 16.094 16.359 1 98.38 16 LYS B CA 1
ATOM 2110 C C . LYS B 1 16 ? 3.211 17.312 17.219 1 98.38 16 LYS B C 1
ATOM 2112 O O . LYS B 1 16 ? 2.135 17.906 17.125 1 98.38 16 LYS B O 1
ATOM 2117 N N . VAL B 1 17 ? 4.145 17.594 18.094 1 98.75 17 VAL B N 1
ATOM 2118 C CA . VAL B 1 17 ? 4.027 18.75 19 1 98.75 17 VAL B CA 1
ATOM 2119 C C . VAL B 1 17 ? 5 19.844 18.562 1 98.75 17 VAL B C 1
ATOM 2121 O O . VAL B 1 17 ? 6.207 19.609 18.469 1 98.75 17 VAL B O 1
ATOM 2124 N N . GLY B 1 18 ? 4.457 21.047 18.297 1 98.69 18 GLY B N 1
ATOM 2125 C CA . GLY B 1 18 ? 5.297 22.141 17.844 1 98.69 18 GLY B CA 1
ATOM 2126 C C . GLY B 1 18 ? 5.25 23.344 18.781 1 98.69 18 GLY B C 1
ATOM 2127 O O . GLY B 1 18 ? 4.195 23.672 19.328 1 98.69 18 GLY B O 1
ATOM 2128 N N . LEU B 1 19 ? 6.352 23.953 19.062 1 98.62 19 LEU B N 1
ATOM 2129 C CA . LEU B 1 19 ? 6.445 25.25 19.703 1 98.62 19 LEU B CA 1
ATOM 2130 C C . LEU B 1 19 ? 6.582 26.375 18.672 1 98.62 19 LEU B C 1
ATOM 2132 O O . LEU B 1 19 ? 7.355 26.25 17.719 1 98.62 19 LEU B O 1
ATOM 2136 N N . ALA B 1 20 ? 5.777 27.422 18.859 1 98.25 20 ALA B N 1
ATOM 2137 C CA . ALA B 1 20 ? 5.77 28.438 17.812 1 98.25 20 ALA B CA 1
ATOM 2138 C C . ALA B 1 20 ? 5.551 29.828 18.391 1 98.25 20 ALA B C 1
ATOM 2140 O O . ALA B 1 20 ? 5.078 29.969 19.516 1 98.25 20 ALA B O 1
ATOM 2141 N N . ASP B 1 21 ? 6 30.75 17.641 1 96.44 21 ASP B N 1
ATOM 2142 C CA . ASP B 1 21 ? 5.645 32.156 17.859 1 96.44 21 ASP B CA 1
ATOM 2143 C C . ASP B 1 21 ? 5.086 32.781 16.578 1 96.44 21 ASP B C 1
ATOM 2145 O O . ASP B 1 21 ? 4.684 32.062 15.656 1 96.44 21 ASP B O 1
ATOM 2149 N N . SER B 1 22 ? 4.988 34.125 16.547 1 94.75 22 SER B N 1
ATOM 2150 C CA . SER B 1 22 ? 4.355 34.812 15.422 1 94.75 22 SER B CA 1
ATOM 2151 C C . SER B 1 22 ? 5.168 34.656 14.141 1 94.75 22 SER B C 1
ATOM 2153 O O . SER B 1 22 ? 4.645 34.844 13.039 1 94.75 22 SER B O 1
ATOM 2155 N N . ARG B 1 23 ? 6.418 34.281 14.258 1 95.44 23 ARG B N 1
ATOM 2156 C CA . ARG B 1 23 ? 7.312 34.219 13.109 1 95.44 23 ARG B CA 1
ATOM 2157 C C . ARG B 1 23 ? 7.312 32.812 12.492 1 95.44 23 ARG B C 1
ATOM 2159 O O . ARG B 1 23 ? 7.578 32.656 11.297 1 95.44 23 ARG B O 1
ATOM 2166 N N . GLY B 1 24 ? 7.078 31.844 13.359 1 97.06 24 GLY B N 1
ATOM 2167 C CA . GLY B 1 24 ? 7.094 30.484 12.82 1 97.06 24 GLY B CA 1
ATOM 2168 C C . GLY B 1 24 ? 7.223 29.422 13.891 1 97.06 24 GLY B C 1
ATOM 2169 O O . GLY B 1 24 ? 7.262 29.734 15.078 1 97.06 24 GLY B O 1
ATOM 2170 N N . VAL B 1 25 ? 7.215 28.156 13.469 1 98.12 25 VAL B N 1
ATOM 2171 C CA . VAL B 1 25 ? 7.477 27.031 14.352 1 98.12 25 VAL B CA 1
ATOM 2172 C C . VAL B 1 25 ? 8.969 26.969 14.68 1 98.12 25 VAL B C 1
ATOM 2174 O O . VAL B 1 25 ? 9.812 26.922 13.781 1 98.12 25 VAL B O 1
ATOM 2177 N N . THR B 1 26 ? 9.281 26.938 15.922 1 96.44 26 THR B N 1
ATOM 2178 C CA . THR B 1 26 ? 10.672 27.016 16.359 1 96.44 26 THR B CA 1
ATOM 2179 C C . THR B 1 26 ? 11.266 25.609 16.5 1 96.44 26 THR B C 1
ATOM 2181 O O . THR B 1 26 ? 12.445 25.406 16.219 1 96.44 26 THR B O 1
ATOM 2184 N N . THR B 1 27 ? 10.586 24.688 16.984 1 97.12 27 THR B N 1
ATOM 2185 C CA . THR B 1 27 ? 10.992 23.297 17.156 1 97.12 27 THR B CA 1
ATOM 2186 C C . THR B 1 27 ? 9.773 22.391 17.234 1 97.12 27 THR B C 1
ATOM 2188 O O . THR B 1 27 ? 8.641 22.859 17.344 1 97.12 27 THR B O 1
ATOM 2191 N N . SER B 1 28 ? 9.984 21.125 17 1 98.06 28 SER B N 1
ATOM 2192 C CA . SER B 1 28 ? 8.883 20.156 17.078 1 98.06 28 SER B CA 1
ATOM 2193 C C . SER B 1 28 ? 9.367 18.812 17.594 1 98.06 28 SER B C 1
ATOM 2195 O O . SER B 1 28 ? 10.57 18.547 17.625 1 98.06 28 SER B O 1
ATOM 2197 N N . TYR B 1 29 ? 8.43 18.016 18.078 1 98.12 29 TYR B N 1
ATOM 2198 C CA . TYR B 1 29 ? 8.641 16.672 18.625 1 98.12 29 TYR B CA 1
ATOM 2199 C C . TYR B 1 29 ? 7.594 15.695 18.109 1 98.12 29 TYR B C 1
ATOM 2201 O O . TYR B 1 29 ? 6.512 16.109 17.688 1 98.12 29 TYR B O 1
ATOM 2209 N N . ASN B 1 30 ? 7.961 14.438 18.062 1 97.44 30 ASN B N 1
ATOM 2210 C CA . ASN B 1 30 ? 7.027 13.359 17.734 1 97.44 30 ASN B CA 1
ATOM 2211 C C . ASN B 1 30 ? 6.801 12.438 18.938 1 97.44 30 ASN B C 1
ATOM 2213 O O . ASN B 1 30 ? 7.758 11.938 19.516 1 97.44 30 ASN B O 1
ATOM 2217 N N . LEU B 1 31 ? 5.555 12.281 19.297 1 97.44 31 LEU B N 1
ATOM 2218 C CA . LEU B 1 31 ? 5.145 11.359 20.359 1 97.44 31 LEU B CA 1
ATOM 2219 C C . LEU B 1 31 ? 4.25 10.258 19.797 1 97.44 31 LEU B C 1
ATOM 2221 O O . LEU B 1 31 ? 3.582 10.453 18.781 1 97.44 31 LEU B O 1
ATOM 2225 N N . ARG B 1 32 ? 4.195 9.148 20.438 1 95.81 32 ARG B N 1
ATOM 2226 C CA . ARG B 1 32 ? 3.283 8.078 20.047 1 95.81 32 ARG B CA 1
ATOM 2227 C C . ARG B 1 32 ? 1.852 8.398 20.469 1 95.81 32 ARG B C 1
ATOM 2229 O O . ARG B 1 32 ? 1.617 8.891 21.578 1 95.81 32 ARG B O 1
ATOM 2236 N N . THR B 1 33 ? 0.971 8.188 19.594 1 95.69 33 THR B N 1
ATOM 2237 C CA . THR B 1 33 ? -0.436 8.312 19.953 1 95.69 33 THR B CA 1
ATOM 2238 C C . THR B 1 33 ? -0.882 7.105 20.781 1 95.69 33 THR B C 1
ATOM 2240 O O . THR B 1 33 ? -0.808 5.965 20.312 1 95.69 33 THR B O 1
ATOM 2243 N N . ASP B 1 34 ? -1.271 7.316 21.969 1 93.94 34 ASP B N 1
ATOM 2244 C CA . ASP B 1 34 ? -1.771 6.277 22.875 1 93.94 34 ASP B CA 1
ATOM 2245 C C . ASP B 1 34 ? -3.045 6.73 23.578 1 93.94 34 ASP B C 1
ATOM 2247 O O . ASP B 1 34 ? -2.982 7.309 24.672 1 93.94 34 ASP B O 1
ATOM 2251 N N . PRO B 1 35 ? -4.082 6.293 22.969 1 88.12 35 PRO B N 1
ATOM 2252 C CA . PRO B 1 35 ? -5.34 6.73 23.594 1 88.12 35 PRO B CA 1
ATOM 2253 C C . PRO B 1 35 ? -5.57 6.109 24.969 1 88.12 35 PRO B C 1
ATOM 2255 O O . PRO B 1 35 ? -6.461 6.543 25.703 1 88.12 35 PRO B O 1
ATOM 2258 N N . ALA B 1 36 ? -4.836 5.059 25.25 1 92 36 ALA B N 1
ATOM 2259 C CA . ALA B 1 36 ? -5.02 4.375 26.531 1 92 36 ALA B CA 1
ATOM 2260 C C . ALA B 1 36 ? -4.207 5.043 27.641 1 92 36 ALA B C 1
ATOM 2262 O O . ALA B 1 36 ? -4.363 4.719 28.812 1 92 36 ALA B O 1
ATOM 2263 N N . GLN B 1 37 ? -3.43 6.051 27.281 1 94.5 37 GLN B N 1
ATOM 2264 C CA . GLN B 1 37 ? -2.654 6.734 28.312 1 94.5 37 GLN B CA 1
ATOM 2265 C C . GLN B 1 37 ? -3.541 7.648 29.141 1 94.5 37 GLN B C 1
ATOM 2267 O O . GLN B 1 37 ? -4.723 7.828 28.844 1 94.5 37 GLN B O 1
ATOM 2272 N N . THR B 1 38 ? -2.984 8.156 30.266 1 95.81 38 THR B N 1
ATOM 2273 C CA . THR B 1 38 ? -3.74 9.07 31.125 1 95.81 38 THR B CA 1
ATOM 2274 C C . THR B 1 38 ? -3.389 10.523 30.812 1 95.81 38 THR B C 1
ATOM 2276 O O . THR B 1 38 ? -2.334 10.805 30.234 1 95.81 38 THR B O 1
ATOM 2279 N N . SER B 1 39 ? -4.316 11.391 31.172 1 97.19 39 SER B N 1
ATOM 2280 C CA . SER B 1 39 ? -4.047 12.812 31.016 1 97.19 39 SER B CA 1
ATOM 2281 C C . SER B 1 39 ? -2.809 13.234 31.797 1 97.19 39 SER B C 1
ATOM 2283 O O . SER B 1 39 ? -2.068 14.125 31.375 1 97.19 39 SER B O 1
ATOM 2285 N N . ASP B 1 40 ? -2.576 12.57 32.906 1 97.94 40 ASP B N 1
ATOM 2286 C CA . ASP B 1 40 ? -1.406 12.875 33.719 1 97.94 40 ASP B CA 1
ATOM 2287 C C . ASP B 1 40 ? -0.117 12.461 33.031 1 97.94 40 ASP B C 1
ATOM 2289 O O . ASP B 1 40 ? 0.864 13.203 33.031 1 97.94 40 ASP B O 1
ATOM 2293 N N . SER B 1 41 ? -0.17 11.281 32.438 1 98.06 41 SER B N 1
ATOM 2294 C CA . SER B 1 41 ? 1.01 10.828 31.719 1 98.06 41 SER B CA 1
ATOM 2295 C C . SER B 1 41 ? 1.332 11.758 30.547 1 98.06 41 SER B C 1
ATOM 2297 O O . SER B 1 41 ? 2.496 12.078 30.312 1 98.06 41 SER B O 1
ATOM 2299 N N . LEU B 1 42 ? 0.321 12.156 29.812 1 97.88 42 LEU B N 1
ATOM 2300 C CA . LEU B 1 42 ? 0.518 13.086 28.703 1 97.88 42 LEU B CA 1
ATOM 2301 C C . LEU B 1 42 ? 1.03 14.43 29.203 1 97.88 42 LEU B C 1
ATOM 2303 O O . LEU B 1 42 ? 1.983 14.984 28.656 1 97.88 42 LEU B O 1
ATOM 2307 N N . GLY B 1 43 ? 0.385 14.977 30.234 1 98.12 43 GLY B N 1
ATOM 2308 C CA . GLY B 1 43 ? 0.789 16.25 30.797 1 98.12 43 GLY B CA 1
ATOM 2309 C C . GLY B 1 43 ? 2.234 16.266 31.266 1 98.12 43 GLY B C 1
ATOM 2310 O O . GLY B 1 43 ? 2.967 17.219 30.984 1 98.12 43 GLY B O 1
ATOM 2311 N N . LEU B 1 44 ? 2.604 15.211 31.953 1 98.19 44 LEU B N 1
ATOM 2312 C CA . LEU B 1 44 ? 3.973 15.102 32.438 1 98.19 44 LEU B CA 1
ATOM 2313 C C . LEU B 1 44 ? 4.961 15 31.297 1 98.19 44 LEU B C 1
ATOM 2315 O O . LEU B 1 44 ? 6.055 15.562 31.359 1 98.19 44 LEU B O 1
ATOM 2319 N N . THR B 1 45 ? 4.59 14.281 30.281 1 98.25 45 THR B N 1
ATOM 2320 C CA . THR B 1 45 ? 5.414 14.188 29.078 1 98.25 45 THR B CA 1
ATOM 2321 C C . THR B 1 45 ? 5.574 15.555 28.422 1 98.25 45 THR B C 1
ATOM 2323 O O . THR B 1 45 ? 6.664 15.898 27.953 1 98.25 45 THR B O 1
ATOM 2326 N N . LEU B 1 46 ? 4.5 16.328 28.391 1 98.19 46 LEU B N 1
ATOM 2327 C CA . LEU B 1 46 ? 4.551 17.656 27.812 1 98.19 46 LEU B CA 1
ATOM 2328 C C . LEU B 1 46 ? 5.496 18.562 28.594 1 98.19 46 LEU B C 1
ATOM 2330 O O . LEU B 1 46 ? 6.266 19.328 28.016 1 98.19 46 LEU B O 1
ATOM 2334 N N . LEU B 1 47 ? 5.438 18.484 29.906 1 98.25 47 LEU B N 1
ATOM 2335 C CA . LEU B 1 47 ? 6.328 19.281 30.734 1 98.25 47 LEU B CA 1
ATOM 2336 C C . LEU B 1 47 ? 7.785 18.922 30.469 1 98.25 47 LEU B C 1
ATOM 2338 O O . LEU B 1 47 ? 8.648 19.797 30.422 1 98.25 47 LEU B O 1
ATOM 2342 N N . GLU B 1 48 ? 8.047 17.625 30.375 1 98.19 48 GLU B N 1
ATOM 2343 C CA . GLU B 1 48 ? 9.406 17.172 30.094 1 98.19 48 GLU B CA 1
ATOM 2344 C C . GLU B 1 48 ? 9.883 17.672 28.734 1 98.19 48 GLU B C 1
ATOM 2346 O O . GLU B 1 48 ? 11.047 18.062 28.578 1 98.19 48 GLU B O 1
ATOM 2351 N N . LEU B 1 49 ? 9.008 17.594 27.781 1 97.69 49 LEU B N 1
ATOM 2352 C CA . LEU B 1 49 ? 9.297 18.094 26.438 1 97.69 49 LEU B CA 1
ATOM 2353 C C . LEU B 1 49 ? 9.648 19.578 26.484 1 97.69 49 LEU B C 1
ATOM 2355 O O . LEU B 1 49 ? 10.586 20 25.812 1 97.69 49 LEU B O 1
ATOM 2359 N N . LEU B 1 50 ? 8.922 20.375 27.219 1 97.69 50 LEU B N 1
ATOM 2360 C CA . LEU B 1 50 ? 9.156 21.812 27.328 1 97.69 50 LEU B CA 1
ATOM 2361 C C . LEU B 1 50 ? 10.492 22.094 28.016 1 97.69 50 LEU B C 1
ATOM 2363 O O . LEU B 1 50 ? 11.227 23 27.609 1 97.69 50 LEU B O 1
ATOM 2367 N N . ARG B 1 51 ? 10.773 21.344 29.016 1 97.44 51 ARG B N 1
ATOM 2368 C CA . ARG B 1 51 ? 12.062 21.469 29.672 1 97.44 51 ARG B CA 1
ATOM 2369 C C . ARG B 1 51 ? 13.211 21.203 28.703 1 97.44 51 ARG B C 1
ATOM 2371 O O . ARG B 1 51 ? 14.195 21.938 28.688 1 97.44 51 ARG B O 1
ATOM 2378 N N . HIS B 1 52 ? 13.062 20.172 27.969 1 97.81 52 HIS B N 1
ATOM 2379 C CA . HIS B 1 52 ? 14.078 19.828 26.984 1 97.81 52 HIS B CA 1
ATOM 2380 C C . HIS B 1 52 ? 14.258 20.969 25.969 1 97.81 52 HIS B C 1
ATOM 2382 O O . HIS B 1 52 ? 15.383 21.25 25.547 1 97.81 52 HIS B O 1
ATOM 2388 N N . ALA B 1 53 ? 13.148 21.625 25.594 1 97.19 53 ALA B N 1
ATOM 2389 C CA . ALA B 1 53 ? 13.172 22.688 24.609 1 97.19 53 ALA B CA 1
ATOM 2390 C C . ALA B 1 53 ? 13.656 24 25.219 1 97.19 53 ALA B C 1
ATOM 2392 O O . ALA B 1 53 ? 13.867 24.984 24.516 1 97.19 53 ALA B O 1
ATOM 2393 N N . GLY B 1 54 ? 13.812 24.016 26.516 1 96.75 54 GLY B N 1
ATOM 2394 C CA . GLY B 1 54 ? 14.188 25.234 27.203 1 96.75 54 GLY B CA 1
ATOM 2395 C C . GLY B 1 54 ? 13.07 26.266 27.25 1 96.75 54 GLY B C 1
ATOM 2396 O O . GLY B 1 54 ? 13.328 27.469 27.281 1 96.75 54 GLY B O 1
ATOM 2397 N N . ALA B 1 55 ? 11.859 25.812 27.234 1 96.06 55 ALA B N 1
ATOM 2398 C CA . ALA B 1 55 ? 10.688 26.688 27.234 1 96.06 55 ALA B CA 1
ATOM 2399 C C . ALA B 1 55 ? 9.93 26.594 28.547 1 96.06 55 ALA B C 1
ATOM 2401 O O . ALA B 1 55 ? 9.859 25.516 29.156 1 96.06 55 ALA B O 1
ATOM 2402 N N . GLU B 1 56 ? 9.367 27.609 29.016 1 94.81 56 GLU B N 1
ATOM 2403 C CA . GLU B 1 56 ? 8.461 27.625 30.156 1 94.81 56 GLU B CA 1
ATOM 2404 C C . GLU B 1 56 ? 7.059 27.172 29.766 1 94.81 56 GLU B C 1
ATOM 2406 O O . GLU B 1 56 ? 6.629 27.406 28.625 1 94.81 56 GLU B O 1
ATOM 2411 N N . PRO B 1 57 ? 6.438 26.516 30.703 1 93.06 57 PRO B N 1
ATOM 2412 C CA . PRO B 1 57 ? 5.066 26.094 30.391 1 93.06 57 PRO B CA 1
ATOM 2413 C C . PRO B 1 57 ? 4.066 27.234 30.453 1 93.06 57 PRO B C 1
ATOM 2415 O O . PRO B 1 57 ? 3.057 27.156 31.156 1 93.06 57 PRO B O 1
ATOM 2418 N N . ARG B 1 58 ? 4.273 28.281 29.844 1 92.75 58 ARG B N 1
ATOM 2419 C CA . ARG B 1 58 ? 3.402 29.453 29.719 1 92.75 58 ARG B CA 1
ATOM 2420 C C . ARG B 1 58 ? 3.162 29.812 28.25 1 92.75 58 ARG B C 1
ATOM 2422 O O . ARG B 1 58 ? 4.062 30.297 27.578 1 92.75 58 ARG B O 1
ATOM 2429 N N . PHE B 1 59 ? 1.93 29.5 27.875 1 96.25 59 PHE B N 1
ATOM 2430 C CA . PHE B 1 59 ? 1.553 29.734 26.484 1 96.25 59 PHE B CA 1
ATOM 2431 C C . PHE B 1 59 ? 0.321 30.641 26.406 1 96.25 59 PHE B C 1
ATOM 2433 O O . PHE B 1 59 ? -0.517 30.625 27.312 1 96.25 59 PHE B O 1
ATOM 2440 N N . THR B 1 60 ? 0.266 31.438 25.375 1 97.06 60 THR B N 1
ATOM 2441 C CA . THR B 1 60 ? -0.954 32.188 25.094 1 97.06 60 THR B CA 1
ATOM 2442 C C . THR B 1 60 ? -2.098 31.234 24.734 1 97.06 60 THR B C 1
ATOM 2444 O O . THR B 1 60 ? -3.244 31.469 25.141 1 97.06 60 THR B O 1
ATOM 2447 N N . ALA B 1 61 ? -1.795 30.188 24.016 1 97.94 61 ALA B N 1
ATOM 2448 C CA . ALA B 1 61 ? -2.811 29.219 23.609 1 97.94 61 ALA B CA 1
ATOM 2449 C C . ALA B 1 61 ? -2.17 27.922 23.109 1 97.94 61 ALA B C 1
ATOM 2451 O O . ALA B 1 61 ? -0.998 27.922 22.734 1 97.94 61 ALA B O 1
ATOM 2452 N N . CYS B 1 62 ? -2.949 26.859 23.156 1 98.56 62 CYS B N 1
ATOM 2453 C CA . CYS B 1 62 ? -2.695 25.625 22.438 1 98.56 62 CYS B CA 1
ATOM 2454 C C . CYS B 1 62 ? -3.643 25.484 21.25 1 98.56 62 CYS B C 1
ATOM 2456 O O . CYS B 1 62 ? -4.801 25.906 21.312 1 98.56 62 CYS B O 1
ATOM 2458 N N . VAL B 1 63 ? -3.139 25.031 20.141 1 98.81 63 VAL B N 1
ATOM 2459 C CA . VAL B 1 63 ? -3.938 24.781 18.953 1 98.81 63 VAL B CA 1
ATOM 2460 C C . VAL B 1 63 ? -3.727 23.344 18.469 1 98.81 63 VAL B C 1
ATOM 2462 O O . VAL B 1 63 ? -2.59 22.875 18.375 1 98.81 63 VAL B O 1
ATOM 2465 N N . ALA B 1 64 ? -4.859 22.625 18.219 1 98.75 64 ALA B N 1
ATOM 2466 C CA . ALA B 1 64 ? -4.723 21.203 17.906 1 98.75 64 ALA B CA 1
ATOM 2467 C C . ALA B 1 64 ? -5.625 20.797 16.75 1 98.75 64 ALA B C 1
ATOM 2469 O O . ALA B 1 64 ? -6.742 21.312 16.625 1 98.75 64 ALA B O 1
ATOM 2470 N N . SER B 1 65 ? -5.164 20 15.898 1 98.12 65 SER B N 1
ATOM 2471 C CA . SER B 1 65 ? -5.945 19.203 14.953 1 98.12 65 SER B CA 1
ATOM 2472 C C . SER B 1 65 ? -5.828 17.719 15.25 1 98.12 65 SER B C 1
ATOM 2474 O O . SER B 1 65 ? -4.738 17.219 15.547 1 98.12 65 SER B O 1
ATOM 2476 N N . SER B 1 66 ? -6.984 17 15.227 1 97.19 66 SER B N 1
ATOM 2477 C CA . SER B 1 66 ? -6.977 15.594 15.633 1 97.19 66 SER B CA 1
ATOM 2478 C C . SER B 1 66 ? -7.844 14.75 14.711 1 97.19 66 SER B C 1
ATOM 2480 O O . SER B 1 66 ? -8.938 15.156 14.328 1 97.19 66 SER B O 1
ATOM 2482 N N . VAL B 1 67 ? -7.309 13.641 14.336 1 96.31 67 VAL B N 1
ATOM 2483 C CA . VAL B 1 67 ? -8.117 12.664 13.609 1 96.31 67 VAL B CA 1
ATOM 2484 C C . VAL B 1 67 ? -8.336 11.43 14.477 1 96.31 67 VAL B C 1
ATOM 2486 O O . VAL B 1 67 ? -8.672 10.359 13.961 1 96.31 67 VAL B O 1
ATOM 2489 N N . VAL B 1 68 ? -8.078 11.539 15.773 1 95.56 68 VAL B N 1
ATOM 2490 C CA . VAL B 1 68 ? -8.281 10.484 16.766 1 95.56 68 VAL B CA 1
ATOM 2491 C C . VAL B 1 68 ? -9.211 10.984 17.875 1 95.56 68 VAL B C 1
ATOM 2493 O O . VAL B 1 68 ? -8.758 11.273 18.984 1 95.56 68 VAL B O 1
ATOM 2496 N N . PRO B 1 69 ? -10.469 10.922 17.656 1 90.88 69 PRO B N 1
ATOM 2497 C CA . PRO B 1 69 ? -11.43 11.516 18.594 1 90.88 69 PRO B CA 1
ATOM 2498 C C . PRO B 1 69 ? -11.242 11.008 20.016 1 90.88 69 PRO B C 1
ATOM 2500 O O . PRO B 1 69 ? -11.445 11.758 20.969 1 90.88 69 PRO B O 1
ATOM 2503 N N . GLY B 1 70 ? -10.875 9.812 20.234 1 91.31 70 GLY B N 1
ATOM 2504 C CA . GLY B 1 70 ? -10.688 9.242 21.562 1 91.31 70 GLY B CA 1
ATOM 2505 C C . GLY B 1 70 ? -9.578 9.914 22.344 1 91.31 70 GLY B C 1
ATOM 2506 O O . GLY B 1 70 ? -9.531 9.828 23.578 1 91.31 70 GLY B O 1
ATOM 2507 N N . PHE B 1 71 ? -8.773 10.664 21.672 1 96 71 PHE B N 1
ATOM 2508 C CA . PHE B 1 71 ? -7.621 11.297 22.281 1 96 71 PHE B CA 1
ATOM 2509 C C . PHE B 1 71 ? -7.953 12.711 22.734 1 96 71 PHE B C 1
ATOM 2511 O O . PHE B 1 71 ? -7.258 13.289 23.578 1 96 71 PHE B O 1
ATOM 2518 N N . ASP B 1 72 ? -9.031 13.312 22.266 1 95.94 72 ASP B N 1
ATOM 2519 C CA . ASP B 1 72 ? -9.336 14.727 22.422 1 95.94 72 ASP B CA 1
ATOM 2520 C C . ASP B 1 72 ? -9.594 15.062 23.891 1 95.94 72 ASP B C 1
ATOM 2522 O O . ASP B 1 72 ? -9.055 16.047 24.422 1 95.94 72 ASP B O 1
ATOM 2526 N N . PRO B 1 73 ? -10.438 14.18 24.578 1 96.38 73 PRO B N 1
ATOM 2527 C CA . PRO B 1 73 ? -10.656 14.484 26 1 96.38 73 PRO B CA 1
ATOM 2528 C C . PRO B 1 73 ? -9.367 14.422 26.828 1 96.38 73 PRO B C 1
ATOM 2530 O O . PRO B 1 73 ? -9.188 15.211 27.75 1 96.38 73 PRO B O 1
ATOM 2533 N N . LEU B 1 74 ? -8.555 13.5 26.453 1 96.94 74 LEU B N 1
ATOM 2534 C CA . LEU B 1 74 ? -7.277 13.336 27.141 1 96.94 74 LEU B CA 1
ATOM 2535 C C . LEU B 1 74 ? -6.406 14.578 26.969 1 96.94 74 LEU B C 1
ATOM 2537 O O . LEU B 1 74 ? -5.809 15.055 27.938 1 96.94 74 LEU B O 1
ATOM 2541 N N . LEU B 1 75 ? -6.336 15.109 25.797 1 98.12 75 LEU B N 1
ATOM 2542 C CA . LEU B 1 75 ? -5.555 16.312 25.5 1 98.12 75 LEU B CA 1
ATOM 2543 C C . LEU B 1 75 ? -6.105 17.516 26.266 1 98.12 75 LEU B C 1
ATOM 2545 O O . LEU B 1 75 ? -5.344 18.297 26.844 1 98.12 75 LEU B O 1
ATOM 2549 N N . ARG B 1 76 ? -7.383 17.688 26.219 1 98 76 ARG B N 1
ATOM 2550 C CA . ARG B 1 76 ? -8.031 18.812 26.891 1 98 76 ARG B CA 1
ATOM 2551 C C . ARG B 1 76 ? -7.691 18.828 28.375 1 98 76 ARG B C 1
ATOM 2553 O O . ARG B 1 76 ? -7.352 19.875 28.922 1 98 76 ARG B O 1
ATOM 2560 N N . GLU B 1 77 ? -7.812 17.688 28.953 1 98.31 77 GLU B N 1
ATOM 2561 C CA . GLU B 1 77 ? -7.531 17.562 30.375 1 98.31 77 GLU B CA 1
ATOM 2562 C C . GLU B 1 77 ? -6.062 17.844 30.672 1 98.31 77 GLU B C 1
ATOM 2564 O O . GLU B 1 77 ? -5.7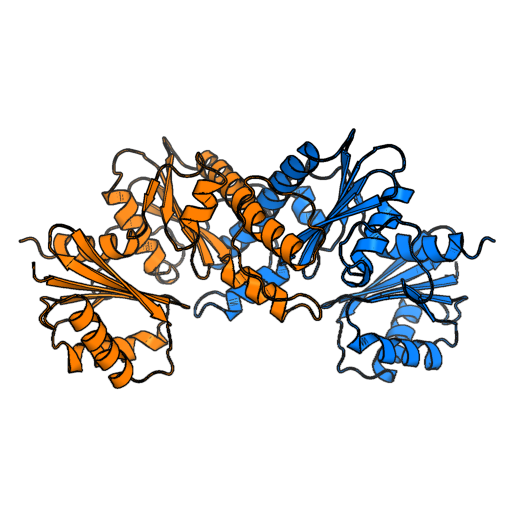38 18.531 31.641 1 98.31 77 GLU B O 1
ATOM 2569 N N . ALA B 1 78 ? -5.191 17.312 29.891 1 98.38 78 ALA B N 1
ATOM 2570 C CA . ALA B 1 78 ? -3.758 17.516 30.094 1 98.38 78 ALA B CA 1
ATOM 2571 C C . ALA B 1 78 ? -3.387 18.984 29.969 1 98.38 78 ALA B C 1
ATOM 2573 O O . ALA B 1 78 ? -2.635 19.516 30.797 1 98.38 78 ALA B O 1
ATOM 2574 N N . VAL B 1 79 ? -3.896 19.656 28.938 1 98.5 79 VAL B N 1
ATOM 2575 C CA . VAL B 1 79 ? -3.59 21.062 28.703 1 98.5 79 VAL B CA 1
ATOM 2576 C C . VAL B 1 79 ? -4.125 21.906 29.844 1 98.5 79 VAL B C 1
ATOM 2578 O O . VAL B 1 79 ? -3.441 22.812 30.328 1 98.5 79 VAL B O 1
ATOM 2581 N N . GLN B 1 80 ? -5.305 21.625 30.25 1 98.12 80 GLN B N 1
ATOM 2582 C CA . GLN B 1 80 ? -5.934 22.375 31.328 1 98.12 80 GLN B CA 1
ATOM 2583 C C . GLN B 1 80 ? -5.141 22.234 32.625 1 98.12 80 GLN B C 1
ATOM 2585 O O . GLN B 1 80 ? -4.852 23.234 33.281 1 98.12 80 GLN B O 1
ATOM 2590 N N . ARG B 1 81 ? -4.785 21.062 32.938 1 97.94 81 ARG B N 1
ATOM 2591 C CA . ARG B 1 81 ? -4.191 20.781 34.219 1 97.94 81 ARG B CA 1
ATOM 2592 C C . ARG B 1 81 ? -2.725 21.203 34.281 1 97.94 81 ARG B C 1
ATOM 2594 O O . ARG B 1 81 ? -2.24 21.688 35.281 1 97.94 81 ARG B O 1
ATOM 2601 N N . TYR B 1 82 ? -2.025 21.078 33.219 1 97.81 82 TYR B N 1
ATOM 2602 C CA . TYR B 1 82 ? -0.572 21.172 33.281 1 97.81 82 TYR B CA 1
ATOM 2603 C C . TYR B 1 82 ? -0.072 22.438 32.594 1 97.81 82 TYR B C 1
ATOM 2605 O O . TYR B 1 82 ? 1.035 22.906 32.875 1 97.81 82 TYR B O 1
ATOM 2613 N N . LEU B 1 83 ? -0.831 23.031 31.734 1 97.25 83 LEU B N 1
ATOM 2614 C CA . LEU B 1 83 ? -0.389 24.219 31.016 1 97.25 83 LEU B CA 1
ATOM 2615 C C . LEU B 1 83 ? -1.271 25.422 31.359 1 97.25 83 LEU B C 1
ATOM 2617 O O . LEU B 1 83 ? -0.814 26.562 31.312 1 97.25 83 LEU B O 1
ATOM 2621 N N . GLY B 1 84 ? -2.518 25.156 31.594 1 97.12 84 GLY B N 1
ATOM 2622 C CA . GLY B 1 84 ? -3.424 26.188 32.094 1 97.12 84 GLY B CA 1
ATOM 2623 C C . GLY B 1 84 ? -3.748 27.25 31.047 1 97.12 84 GLY B C 1
ATOM 2624 O O . GLY B 1 84 ? -4.012 28.391 31.406 1 97.12 84 GLY B O 1
ATOM 2625 N N . CYS B 1 85 ? -3.666 27.016 29.828 1 96.69 85 CYS B N 1
ATOM 2626 C CA . CYS B 1 85 ? -3.977 27.953 28.766 1 96.69 85 CYS B CA 1
ATOM 2627 C C . CYS B 1 85 ? -5.129 27.438 27.906 1 96.69 85 CYS B C 1
ATOM 2629 O O . CYS B 1 85 ? -5.523 26.281 28.016 1 96.69 85 CYS B O 1
ATOM 2631 N N . PRO B 1 86 ? -5.766 28.312 27.078 1 97.69 86 PRO B N 1
ATOM 2632 C CA . PRO B 1 86 ? -6.852 27.875 26.203 1 97.69 86 PRO B CA 1
ATOM 2633 C C . PRO B 1 86 ? -6.383 26.859 25.156 1 97.69 86 PRO B C 1
ATOM 2635 O O . PRO B 1 86 ? -5.285 27 24.609 1 97.69 86 PRO B O 1
ATOM 2638 N N . LEU B 1 87 ? -7.215 25.875 24.906 1 98.5 87 LEU B N 1
ATOM 2639 C CA . LEU B 1 87 ? -7.004 24.906 23.828 1 98.5 87 LEU B CA 1
ATOM 2640 C C . LEU B 1 87 ? -8.023 25.109 22.703 1 98.5 87 LEU B C 1
ATOM 2642 O O . LEU B 1 87 ? -9.234 25.047 22.953 1 98.5 87 LEU B O 1
ATOM 2646 N N . TRP B 1 88 ? -7.535 25.391 21.516 1 98.31 88 TRP B N 1
ATOM 2647 C CA . TRP B 1 88 ? -8.383 25.531 20.344 1 98.31 88 TRP B CA 1
ATOM 2648 C C . TRP B 1 88 ? -8.297 24.297 19.453 1 98.31 88 TRP B C 1
ATOM 2650 O O . TRP B 1 88 ? -7.234 24 18.906 1 98.31 88 TRP B O 1
ATOM 2660 N N . MET B 1 89 ? -9.414 23.609 19.344 1 98 89 MET B N 1
ATOM 2661 C CA . MET B 1 89 ? -9.484 22.438 18.469 1 98 89 MET B CA 1
ATOM 2662 C C . MET B 1 89 ? -9.914 22.844 17.062 1 98 89 MET B C 1
ATOM 2664 O O . MET B 1 89 ? -10.953 23.484 16.875 1 98 89 MET B O 1
ATOM 2668 N N . VAL B 1 90 ? -9.086 22.531 16.078 1 97.75 90 VAL B N 1
ATOM 2669 C CA . VAL B 1 90 ? -9.375 22.797 14.672 1 97.75 90 VAL B CA 1
ATOM 2670 C C . VAL B 1 90 ? -10.023 21.562 14.039 1 97.75 90 VAL B C 1
ATOM 2672 O O . VAL B 1 90 ? -9.516 20.453 14.164 1 97.75 90 VAL B O 1
ATOM 2675 N N . PRO B 1 91 ? -11.141 21.672 13.32 1 96.19 91 PRO B N 1
ATOM 2676 C CA . PRO B 1 91 ? -11.75 22.938 12.906 1 96.19 91 PRO B CA 1
ATOM 2677 C C . PRO B 1 91 ? -12.883 23.375 13.836 1 96.19 91 PRO B C 1
ATOM 2679 O O . PRO B 1 91 ? -13.508 24.422 13.602 1 96.19 91 PRO B O 1
ATOM 2682 N N . GLN B 1 92 ? -13.164 22.672 14.875 1 94.56 92 GLN B N 1
ATOM 2683 C CA . GLN B 1 92 ? -14.359 22.906 15.688 1 94.56 92 GLN B CA 1
ATOM 2684 C C . GLN B 1 92 ? -14.352 24.297 16.297 1 94.56 92 GLN B C 1
ATOM 2686 O O . GLN B 1 92 ? -15.352 25.016 16.219 1 94.56 92 GLN B O 1
ATOM 2691 N N . ASP B 1 93 ? -13.281 24.703 16.875 1 95.81 93 ASP B N 1
ATOM 2692 C CA . ASP B 1 93 ? -13.172 25.984 17.547 1 95.81 93 ASP B CA 1
ATOM 2693 C C . ASP B 1 93 ? -12.641 27.062 16.594 1 95.81 93 ASP B C 1
ATOM 2695 O O . ASP B 1 93 ? -12.852 28.25 16.828 1 95.81 93 ASP B O 1
ATOM 2699 N N . MET B 1 94 ? -11.938 26.641 15.602 1 96.19 94 MET B N 1
ATOM 2700 C CA . MET B 1 94 ? -11.32 27.531 14.625 1 96.19 94 MET B CA 1
ATOM 2701 C C . MET B 1 94 ? -11.523 27.016 13.211 1 96.19 94 MET B C 1
ATOM 2703 O O . MET B 1 94 ? -10.68 26.281 12.688 1 96.19 94 MET B O 1
ATOM 2707 N N . PRO B 1 95 ? -12.555 27.516 12.602 1 95.88 95 PRO B N 1
ATOM 2708 C CA . PRO B 1 95 ? -12.828 27.047 11.242 1 95.88 95 PRO B CA 1
ATOM 2709 C C . PRO B 1 95 ? -11.688 27.344 10.273 1 95.88 95 PRO B C 1
ATOM 2711 O O . PRO B 1 95 ? -11.008 28.359 10.406 1 95.88 95 PRO B O 1
ATOM 2714 N N . ILE B 1 96 ? -11.469 26.547 9.328 1 97.75 96 ILE B N 1
ATOM 2715 C CA . ILE B 1 96 ? -10.445 26.688 8.297 1 97.75 96 ILE B CA 1
ATOM 2716 C C . ILE B 1 96 ? -11.016 27.422 7.094 1 97.75 96 ILE B C 1
ATOM 2718 O O . ILE B 1 96 ? -12.016 26.984 6.512 1 97.75 96 ILE B O 1
ATOM 2722 N N . PRO B 1 97 ? -10.461 28.578 6.699 1 97.25 97 PRO B N 1
ATOM 2723 C CA . PRO B 1 97 ? -11.016 29.375 5.605 1 97.25 97 PRO B CA 1
ATOM 2724 C C . PRO B 1 97 ? -10.727 28.781 4.23 1 97.25 97 PRO B C 1
ATOM 2726 O O . PRO B 1 97 ? -10.102 29.422 3.391 1 97.25 97 PRO B O 1
ATOM 2729 N N . LEU B 1 98 ? -11.195 27.656 3.934 1 97.06 98 LEU B N 1
ATOM 2730 C CA . LEU B 1 98 ? -11.195 26.938 2.664 1 97.06 98 LEU B CA 1
ATOM 2731 C C . LEU B 1 98 ? -12.609 26.5 2.291 1 97.06 98 LEU B C 1
ATOM 2733 O O . LEU B 1 98 ? -13.422 26.203 3.168 1 97.06 98 LEU B O 1
ATOM 2737 N N . GLN B 1 99 ? -12.898 26.531 1.032 1 97.81 99 GLN B N 1
ATOM 2738 C CA . GLN B 1 99 ? -14.117 25.875 0.559 1 97.81 99 GLN B CA 1
ATOM 2739 C C . GLN B 1 99 ? -13.93 24.375 0.448 1 97.81 99 GLN B C 1
ATOM 2741 O O . GLN B 1 99 ? -13.062 23.906 -0.292 1 97.81 99 GLN B O 1
ATOM 2746 N N . ASN B 1 100 ? -14.594 23.641 1.23 1 98 100 ASN B N 1
ATOM 2747 C CA . ASN B 1 100 ? -14.531 22.172 1.219 1 98 100 ASN B CA 1
ATOM 2748 C C . ASN B 1 100 ? -15.57 21.578 0.276 1 98 100 ASN B C 1
ATOM 2750 O O . ASN B 1 100 ? -16.766 21.609 0.563 1 98 100 ASN B O 1
ATOM 2754 N N . HIS B 1 101 ? -15.156 20.922 -0.789 1 97.25 101 HIS B N 1
ATOM 2755 C CA . HIS B 1 101 ? -16.062 20.422 -1.825 1 97.25 101 HIS B CA 1
ATOM 2756 C C . HIS B 1 101 ? -16.406 18.953 -1.601 1 97.25 101 HIS B C 1
ATOM 2758 O O . HIS B 1 101 ? -17 18.312 -2.473 1 97.25 101 HIS B O 1
ATOM 2764 N N . TYR B 1 102 ? -16.031 18.438 -0.465 1 96.38 102 TYR B N 1
ATOM 2765 C CA . TYR B 1 102 ? -16.484 17.094 -0.114 1 96.38 102 TYR B CA 1
ATOM 2766 C C . TYR B 1 102 ? -18.016 17.047 -0.028 1 96.38 102 TYR B C 1
ATOM 2768 O O . TYR B 1 102 ? -18.641 18.016 0.375 1 96.38 102 TYR B O 1
ATOM 2776 N N . GLU B 1 103 ? -18.531 15.836 -0.389 1 96.56 103 GLU B N 1
ATOM 2777 C CA . GLU B 1 103 ? -19.984 15.641 -0.287 1 96.56 103 GLU B CA 1
ATOM 2778 C C . GLU B 1 103 ? -20.453 15.805 1.152 1 96.56 103 GLU B C 1
ATOM 2780 O O . GLU B 1 103 ? -21.5 16.406 1.399 1 96.56 103 GLU B O 1
ATOM 2785 N N . ARG B 1 104 ? -19.766 15.266 2.041 1 95.31 104 ARG B N 1
ATOM 2786 C CA . ARG B 1 104 ? -19.953 15.422 3.48 1 95.31 104 ARG B CA 1
ATOM 2787 C C . ARG B 1 104 ? -18.703 16.031 4.129 1 95.31 104 ARG B C 1
ATOM 2789 O O . ARG B 1 104 ? -17.844 15.305 4.613 1 95.31 104 ARG B O 1
ATOM 2796 N N . PRO B 1 105 ? -18.656 17.297 4.242 1 95 105 PRO B N 1
ATOM 2797 C CA . PRO B 1 105 ? -17.453 18.031 4.641 1 95 105 PRO B CA 1
ATOM 2798 C C . PRO B 1 105 ? -16.875 17.531 5.961 1 95 105 PRO B C 1
ATOM 2800 O O . PRO B 1 105 ? -15.656 17.562 6.148 1 95 105 PRO B O 1
ATOM 2803 N N . GLN B 1 106 ? -17.656 17.031 6.844 1 91.19 106 GLN B N 1
ATOM 2804 C CA . GLN B 1 106 ? -17.219 16.641 8.18 1 91.19 106 GLN B CA 1
ATOM 2805 C C . GLN B 1 106 ? -16.406 15.352 8.133 1 91.19 106 GLN B C 1
ATOM 2807 O O . GLN B 1 106 ? -15.758 14.977 9.117 1 91.19 106 GLN B O 1
ATOM 2812 N N . GLU B 1 107 ? -16.359 14.664 6.969 1 91.62 107 GLU B N 1
ATOM 2813 C CA . GLU B 1 107 ? -15.641 13.398 6.824 1 91.62 107 GLU B CA 1
ATOM 2814 C C . GLU B 1 107 ? -14.156 13.641 6.551 1 91.62 107 GLU B C 1
ATOM 2816 O O . GLU B 1 107 ? -13.336 12.727 6.684 1 91.62 107 GLU B O 1
ATOM 2821 N N . VAL B 1 108 ? -13.898 14.867 6.184 1 96 108 VAL B N 1
ATOM 2822 C CA . VAL B 1 108 ? -12.516 15.141 5.832 1 96 108 VAL B CA 1
ATOM 2823 C C . VAL B 1 108 ? -11.68 15.297 7.102 1 96 108 VAL B C 1
ATOM 2825 O O . VAL B 1 108 ? -12.07 16 8.031 1 96 108 VAL B O 1
ATOM 2828 N N . GLY B 1 109 ? -10.609 14.547 7.191 1 95.88 109 GLY B N 1
ATOM 2829 C CA . GLY B 1 109 ? -9.688 14.711 8.305 1 95.88 109 GLY B CA 1
ATOM 2830 C C . GLY B 1 109 ? -9.211 16.141 8.477 1 95.88 109 GLY B C 1
ATOM 2831 O O . GLY B 1 109 ? -8.859 16.812 7.496 1 95.88 109 GLY B O 1
ATOM 2832 N N . ALA B 1 110 ? -9.188 16.578 9.703 1 96.75 110 ALA B N 1
ATOM 2833 C CA . ALA B 1 110 ? -8.758 17.938 10.008 1 96.75 110 ALA B CA 1
ATOM 2834 C C . ALA B 1 110 ? -7.348 18.188 9.484 1 96.75 110 ALA B C 1
ATOM 2836 O O . ALA B 1 110 ? -7.039 19.297 9.039 1 96.75 110 ALA B O 1
ATOM 2837 N N . ASP B 1 111 ? -6.5 17.219 9.555 1 97.88 111 ASP B N 1
ATOM 2838 C CA . ASP B 1 111 ? -5.117 17.344 9.102 1 97.88 111 ASP B CA 1
ATOM 2839 C C . ASP B 1 111 ? -5.051 17.641 7.609 1 97.88 111 ASP B C 1
ATOM 2841 O O . ASP B 1 111 ? -4.234 18.453 7.176 1 97.88 111 ASP B O 1
ATOM 2845 N N . ARG B 1 112 ? -5.895 17 6.805 1 98.5 112 ARG B N 1
ATOM 2846 C CA . ARG B 1 112 ? -5.906 17.234 5.363 1 98.5 112 ARG B CA 1
ATOM 2847 C C . ARG B 1 112 ? -6.309 18.672 5.035 1 98.5 112 ARG B C 1
ATOM 2849 O O . ARG B 1 112 ? -5.699 19.312 4.18 1 98.5 112 ARG B O 1
ATOM 2856 N N . LEU B 1 113 ? -7.328 19.188 5.758 1 98.62 113 LEU B N 1
ATOM 2857 C CA . LEU B 1 113 ? -7.789 20.562 5.523 1 98.62 113 LEU B CA 1
ATOM 2858 C C . LEU B 1 113 ? -6.75 21.578 5.992 1 98.62 113 LEU B C 1
ATOM 2860 O O . LEU B 1 113 ? -6.516 22.578 5.324 1 98.62 113 LEU B O 1
ATOM 2864 N N . VAL B 1 114 ? -6.148 21.328 7.117 1 98.81 114 VAL B N 1
ATOM 2865 C CA . VAL B 1 114 ? -5.109 22.219 7.625 1 98.81 114 VAL B CA 1
ATOM 2866 C C . VAL B 1 114 ? -3.936 22.25 6.648 1 98.81 114 VAL B C 1
ATOM 2868 O O . VAL B 1 114 ? -3.393 23.328 6.355 1 98.81 114 VAL B O 1
ATOM 2871 N N . GLY B 1 115 ? -3.51 21.078 6.184 1 98.81 115 GLY B N 1
ATOM 2872 C CA . GLY B 1 115 ? -2.445 21 5.195 1 98.81 115 GLY B CA 1
ATOM 2873 C C . GLY B 1 115 ? -2.764 21.766 3.918 1 98.81 115 GLY B C 1
ATOM 2874 O O . GLY B 1 115 ? -1.916 22.484 3.395 1 98.81 115 GLY B O 1
ATOM 2875 N N . ALA B 1 116 ? -3.967 21.578 3.416 1 98.88 116 ALA B N 1
ATOM 2876 C CA . ALA B 1 116 ? -4.418 22.281 2.211 1 98.88 116 ALA B CA 1
ATOM 2877 C C . ALA B 1 116 ? -4.41 23.797 2.414 1 98.88 116 ALA B C 1
ATOM 2879 O O . ALA B 1 116 ? -3.967 24.547 1.541 1 98.88 116 ALA B O 1
ATOM 2880 N N . TYR B 1 117 ? -4.945 24.234 3.535 1 98.75 117 TYR B N 1
ATOM 2881 C CA . TYR B 1 117 ? -4.984 25.656 3.9 1 98.75 117 TYR B CA 1
ATOM 2882 C C . TYR B 1 117 ? -3.586 26.25 3.879 1 98.75 117 TYR B C 1
ATOM 2884 O O . TYR B 1 117 ? -3.361 27.297 3.248 1 98.75 117 TYR B O 1
ATOM 2892 N N . GLU B 1 118 ? -2.656 25.578 4.59 1 98.88 118 GLU B N 1
ATOM 2893 C CA . GLU B 1 118 ? -1.302 26.109 4.691 1 98.88 118 GLU B CA 1
ATOM 2894 C C . GLU B 1 118 ? -0.61 26.125 3.332 1 98.88 118 GLU B C 1
ATOM 2896 O O . GLU B 1 118 ? 0.089 27.078 2.994 1 98.88 118 GLU B O 1
ATOM 2901 N N . ALA B 1 119 ? -0.772 25.047 2.551 1 98.88 119 ALA B N 1
ATOM 2902 C CA . ALA B 1 119 ? -0.191 24.969 1.212 1 98.88 119 ALA B CA 1
ATOM 2903 C C . ALA B 1 119 ? -0.646 26.156 0.353 1 98.88 119 ALA B C 1
ATOM 2905 O O . ALA B 1 119 ? 0.169 26.797 -0.316 1 98.88 119 ALA B O 1
ATOM 2906 N N . ARG B 1 120 ? -1.938 26.406 0.406 1 98.75 120 ARG B N 1
ATOM 2907 C CA . ARG B 1 120 ? -2.494 27.5 -0.391 1 98.75 120 ARG B CA 1
ATOM 2908 C C . ARG B 1 120 ? -1.941 28.844 0.064 1 98.75 120 ARG B C 1
ATOM 2910 O O . ARG B 1 120 ? -1.632 29.703 -0.763 1 98.75 120 ARG B O 1
ATOM 2917 N N . ARG B 1 121 ? -1.861 29.078 1.35 1 98.25 121 ARG B N 1
ATOM 2918 C CA . ARG B 1 121 ? -1.325 30.328 1.879 1 98.25 121 ARG B CA 1
ATOM 2919 C C . ARG B 1 121 ? 0.133 30.516 1.474 1 98.25 121 ARG B C 1
ATOM 2921 O O . ARG B 1 121 ? 0.563 31.625 1.177 1 98.25 121 ARG B O 1
ATOM 2928 N N . LEU B 1 122 ? 0.927 29.422 1.458 1 98.12 122 LEU B N 1
ATOM 2929 C CA . LEU B 1 122 ? 2.342 29.469 1.104 1 98.12 122 LEU B CA 1
ATOM 2930 C C . LEU B 1 122 ? 2.521 29.734 -0.388 1 98.12 122 LEU B C 1
ATOM 2932 O O . LEU B 1 122 ? 3.506 30.344 -0.801 1 98.12 122 LEU B O 1
ATOM 2936 N N . HIS B 1 123 ? 1.599 29.203 -1.16 1 98.31 123 HIS B N 1
ATOM 2937 C CA . HIS B 1 123 ? 1.72 29.266 -2.611 1 98.31 123 HIS B CA 1
ATOM 2938 C C . HIS B 1 123 ? 0.437 29.797 -3.25 1 98.31 123 HIS B C 1
ATOM 2940 O O . HIS B 1 123 ? -0.303 29.031 -3.881 1 98.31 123 HIS B O 1
ATOM 2946 N N . PRO B 1 124 ? 0.239 31.094 -3.193 1 97.69 124 PRO B N 1
ATOM 2947 C CA . PRO B 1 124 ? -0.993 31.672 -3.734 1 97.69 124 PRO B CA 1
ATOM 2948 C C . PRO B 1 124 ? -0.981 31.766 -5.258 1 97.69 124 PRO B C 1
ATOM 2950 O O . PRO B 1 124 ? -2.025 31.984 -5.875 1 97.69 124 PRO B O 1
ATOM 2953 N N . GLY B 1 125 ? 0.131 31.5 -5.887 1 97.12 125 GLY B N 1
ATOM 2954 C CA . GLY B 1 125 ? 0.318 31.766 -7.305 1 97.12 125 GLY B CA 1
ATOM 2955 C C . GLY B 1 125 ? -0.342 30.734 -8.203 1 97.12 125 GLY B C 1
ATOM 2956 O O . GLY B 1 125 ? -1.26 31.062 -8.961 1 97.12 125 GLY B O 1
ATOM 2957 N N . PRO B 1 126 ? 0.06 29.531 -8.117 1 98.25 126 PRO B N 1
ATOM 2958 C CA . PRO B 1 126 ? -0.5 28.5 -8.992 1 98.25 126 PRO B CA 1
ATOM 2959 C C . PRO B 1 126 ? -1.979 28.234 -8.719 1 98.25 126 PRO B C 1
ATOM 2961 O O . PRO B 1 126 ? -2.41 28.234 -7.562 1 98.25 126 PRO B O 1
ATOM 2964 N N . GLU B 1 127 ? -2.703 28 -9.773 1 98.56 127 GLU B N 1
ATOM 2965 C CA . GLU B 1 127 ? -4.137 27.766 -9.641 1 98.56 127 GLU B CA 1
ATOM 2966 C C . GLU B 1 127 ? -4.41 26.5 -8.828 1 98.56 127 GLU B C 1
ATOM 2968 O O . GLU B 1 127 ? -5.34 26.469 -8.016 1 98.56 127 GLU B O 1
ATOM 2973 N N . SER B 1 128 ? -3.594 25.469 -9.078 1 98.81 128 SER B N 1
ATOM 2974 C CA . SER B 1 128 ? -3.826 24.188 -8.422 1 98.81 128 SER B CA 1
ATOM 2975 C C . SER B 1 128 ? -2.619 23.766 -7.586 1 98.81 128 SER B C 1
ATOM 2977 O O . SER B 1 128 ? -1.492 24.172 -7.863 1 98.81 128 SER B O 1
ATOM 2979 N N . LEU B 1 129 ? -2.896 23.016 -6.574 1 98.88 129 LEU B N 1
ATOM 2980 C CA . LEU B 1 129 ? -1.887 22.391 -5.734 1 98.88 129 LEU B CA 1
ATOM 2981 C C . LEU B 1 129 ? -2.256 20.938 -5.441 1 98.88 129 LEU B C 1
ATOM 2983 O O . LEU B 1 129 ? -3.438 20.594 -5.34 1 98.88 129 LEU B O 1
ATOM 2987 N N . ILE B 1 130 ? -1.346 20.094 -5.352 1 98.94 130 ILE B N 1
ATOM 2988 C CA . ILE B 1 130 ? -1.475 18.766 -4.777 1 98.94 130 ILE B CA 1
ATOM 2989 C C . ILE B 1 130 ? -0.565 18.641 -3.557 1 98.94 130 ILE B C 1
ATOM 2991 O O . ILE B 1 130 ? 0.638 18.891 -3.643 1 98.94 130 ILE B O 1
ATOM 2995 N N . VAL B 1 131 ? -1.108 18.359 -2.428 1 98.94 131 VAL B N 1
ATOM 2996 C CA . VAL B 1 131 ? -0.329 18.094 -1.224 1 98.94 131 VAL B CA 1
ATOM 2997 C C . VAL B 1 131 ? -0.287 16.578 -0.957 1 98.94 131 VAL B C 1
ATOM 2999 O O . VAL B 1 131 ? -1.328 15.953 -0.762 1 98.94 131 VAL B O 1
ATOM 3002 N N . VAL B 1 132 ? 0.854 16.031 -0.984 1 98.94 132 VAL B N 1
ATOM 3003 C CA . VAL B 1 132 ? 1.062 14.617 -0.667 1 98.94 132 VAL B CA 1
ATOM 3004 C C . VAL B 1 132 ? 1.589 14.477 0.759 1 98.94 132 VAL B C 1
ATOM 3006 O O . VAL B 1 132 ? 2.68 14.961 1.073 1 98.94 132 VAL B O 1
ATOM 3009 N N . ASP B 1 133 ? 0.835 13.852 1.603 1 98.81 133 ASP B N 1
ATOM 3010 C CA . ASP B 1 133 ? 1.203 13.695 3.006 1 98.81 133 ASP B CA 1
ATOM 3011 C C . ASP B 1 133 ? 1.469 12.227 3.344 1 98.81 133 ASP B C 1
ATOM 3013 O O . ASP B 1 133 ? 0.556 11.398 3.297 1 98.81 133 ASP B O 1
ATOM 3017 N N . PHE B 1 134 ? 2.678 11.898 3.711 1 98.12 134 PHE B N 1
ATOM 3018 C CA . PHE B 1 134 ? 3.07 10.539 4.047 1 98.12 134 PHE B CA 1
ATOM 3019 C C . PHE B 1 134 ? 2.938 10.289 5.543 1 98.12 134 PHE B C 1
ATOM 3021 O O . PHE B 1 134 ? 3.865 10.562 6.309 1 98.12 134 PHE B O 1
ATOM 3028 N N . GLY B 1 135 ? 1.902 9.742 6.012 1 96.38 135 GLY B N 1
ATOM 3029 C CA . GLY B 1 135 ? 1.654 9.336 7.387 1 96.38 135 GLY B CA 1
ATOM 3030 C C . GLY B 1 135 ? 1.195 7.898 7.512 1 96.38 135 GLY B C 1
ATOM 3031 O O . GLY B 1 135 ? 1.719 7.012 6.836 1 96.38 135 GLY B O 1
ATOM 3032 N N . THR B 1 136 ? 0.238 7.715 8.5 1 96.69 136 THR B N 1
ATOM 3033 C CA . THR B 1 136 ? -0.402 6.41 8.602 1 96.69 136 THR B CA 1
ATOM 3034 C C . THR B 1 136 ? -1.033 6.008 7.27 1 96.69 136 THR B C 1
ATOM 3036 O O . THR B 1 136 ? -0.96 4.844 6.871 1 96.69 136 THR B O 1
ATOM 3039 N N . ALA B 1 137 ? -1.609 6.918 6.668 1 97.62 137 ALA B N 1
ATOM 3040 C CA . ALA B 1 137 ? -2.033 6.852 5.273 1 97.62 137 ALA B CA 1
ATOM 3041 C C . ALA B 1 137 ? -1.267 7.859 4.418 1 97.62 137 ALA B C 1
ATOM 3043 O O . ALA B 1 137 ? -0.736 8.844 4.934 1 97.62 137 ALA B O 1
ATOM 3044 N N . VAL B 1 138 ? -1.099 7.582 3.191 1 98.56 138 VAL B N 1
ATOM 3045 C CA . VAL B 1 138 ? -0.662 8.586 2.227 1 98.56 138 VAL B CA 1
ATOM 3046 C C . VAL B 1 138 ? -1.879 9.266 1.604 1 98.56 138 VAL B C 1
ATOM 3048 O O . VAL B 1 138 ? -2.783 8.594 1.102 1 98.56 138 VAL B O 1
ATOM 3051 N N . THR B 1 139 ? -1.925 10.555 1.67 1 98.75 139 THR B N 1
ATOM 3052 C CA . THR B 1 139 ? -3.031 11.289 1.065 1 98.75 139 THR B CA 1
ATOM 3053 C C . THR B 1 139 ? -2.527 12.195 -0.053 1 98.75 139 THR B C 1
ATOM 3055 O O . THR B 1 139 ? -1.4 12.695 0.003 1 98.75 139 THR B O 1
ATOM 3058 N N . PHE B 1 140 ? -3.271 12.289 -1.068 1 98.94 140 PHE B N 1
ATOM 3059 C CA . PHE B 1 140 ? -3.154 13.289 -2.123 1 98.94 140 PHE B CA 1
ATOM 3060 C C . PHE B 1 140 ? -4.309 14.281 -2.057 1 98.94 140 PHE B C 1
ATOM 3062 O O . PHE B 1 140 ? -5.441 13.953 -2.41 1 98.94 140 PHE B O 1
ATOM 3069 N N . ASP B 1 141 ? -4.031 15.453 -1.595 1 98.94 141 ASP B N 1
ATOM 3070 C CA . ASP B 1 141 ? -5.082 16.453 -1.442 1 98.94 141 ASP B CA 1
ATOM 3071 C C . ASP B 1 141 ? -4.988 17.516 -2.537 1 98.94 141 ASP B C 1
ATOM 3073 O O . ASP B 1 141 ? -3.951 18.156 -2.697 1 98.94 141 ASP B O 1
ATOM 3077 N N . CYS B 1 142 ? -6.055 17.688 -3.26 1 98.94 142 CYS B N 1
ATOM 3078 C CA . CYS B 1 142 ? -6.086 18.594 -4.402 1 98.94 142 CYS B CA 1
ATOM 3079 C C . CYS B 1 142 ? -6.797 19.891 -4.047 1 98.94 142 CYS B C 1
ATOM 3081 O O . CYS B 1 142 ? -7.883 19.875 -3.465 1 98.94 142 CYS B O 1
ATOM 3083 N N . ILE B 1 143 ? -6.137 20.938 -4.359 1 98.81 143 ILE B N 1
ATOM 3084 C CA . ILE B 1 143 ? -6.668 22.281 -4.117 1 98.81 143 ILE B CA 1
ATOM 3085 C C . ILE B 1 143 ? -6.73 23.062 -5.43 1 98.81 143 ILE B C 1
ATOM 3087 O O . ILE B 1 143 ? -5.801 23 -6.238 1 98.81 143 ILE B O 1
ATOM 3091 N N . SER B 1 144 ? -7.738 23.766 -5.723 1 98.69 144 SER B N 1
ATOM 3092 C CA . SER B 1 144 ? -7.871 24.734 -6.809 1 98.69 144 SER B CA 1
ATOM 3093 C C . SER B 1 144 ? -8.406 26.062 -6.297 1 98.69 144 SER B C 1
ATOM 3095 O O . SER B 1 144 ? -9.5 26.125 -5.723 1 98.69 144 SER B O 1
ATOM 3097 N N . GLY B 1 145 ? -7.672 27.156 -6.605 1 98.19 145 GLY B N 1
ATOM 3098 C CA . GLY B 1 145 ? -8.039 28.391 -5.934 1 98.19 145 GLY B CA 1
ATOM 3099 C C . GLY B 1 145 ? -8.125 28.25 -4.426 1 98.19 145 GLY B C 1
ATOM 3100 O O . GLY B 1 145 ? -7.176 27.797 -3.785 1 98.19 145 GLY B O 1
ATOM 3101 N N . ASN B 1 146 ? -9.281 28.578 -3.863 1 97.88 146 ASN B N 1
ATOM 3102 C CA . ASN B 1 146 ? -9.484 28.453 -2.424 1 97.88 146 ASN B CA 1
ATOM 3103 C C . ASN B 1 146 ? -10.359 27.25 -2.086 1 97.88 146 ASN B C 1
ATOM 3105 O O . ASN B 1 146 ? -10.945 27.188 -1.003 1 97.88 146 ASN B O 1
ATOM 3109 N N . ALA B 1 147 ? -10.43 26.312 -3.023 1 98.38 147 ALA B N 1
ATOM 3110 C CA . ALA B 1 147 ? -11.312 25.156 -2.848 1 98.38 147 ALA B CA 1
ATOM 3111 C C . ALA B 1 147 ? -10.508 23.875 -2.615 1 98.38 147 ALA B C 1
ATOM 3113 O O . ALA B 1 147 ? -9.586 23.578 -3.375 1 98.38 147 ALA B O 1
ATOM 3114 N N . TYR B 1 148 ? -10.836 23.25 -1.523 1 98.69 148 TYR B N 1
ATOM 3115 C CA . TYR B 1 148 ? -10.414 21.859 -1.324 1 98.69 148 TYR B CA 1
ATOM 3116 C C . TYR B 1 148 ? -11.273 20.906 -2.143 1 98.69 148 TYR B C 1
ATOM 3118 O O . TYR B 1 148 ? -12.469 20.75 -1.869 1 98.69 148 TYR B O 1
ATOM 3126 N N . LEU B 1 149 ? -10.688 20.234 -3.082 1 98.62 149 LEU B N 1
ATOM 3127 C CA . LEU B 1 149 ? -11.445 19.469 -4.07 1 98.62 149 LEU B CA 1
ATOM 3128 C C . LEU B 1 149 ? -11.586 18.016 -3.648 1 98.62 149 LEU B C 1
ATOM 3130 O O . LEU B 1 149 ? -12.32 17.25 -4.277 1 98.62 149 LEU B O 1
ATOM 3134 N N . GLY B 1 150 ? -10.906 17.594 -2.609 1 98.44 150 GLY B N 1
ATOM 3135 C CA . GLY B 1 150 ? -10.773 16.188 -2.246 1 98.44 150 GLY B CA 1
ATOM 3136 C C . GLY B 1 150 ? -9.43 15.594 -2.613 1 98.44 150 GLY B C 1
ATOM 3137 O O . GLY B 1 150 ? -8.438 16.312 -2.746 1 98.44 150 GLY B O 1
ATOM 3138 N N . GLY B 1 151 ? -9.43 14.281 -2.66 1 98.44 151 GLY B N 1
ATOM 3139 C CA . GLY B 1 151 ? -8.141 13.672 -2.945 1 98.44 151 GLY B CA 1
ATOM 3140 C C . GLY B 1 151 ? -8.18 12.156 -2.924 1 98.44 151 GLY B C 1
ATOM 3141 O O . GLY B 1 151 ? -9.203 11.547 -3.238 1 98.44 151 GLY B O 1
ATOM 3142 N N . LEU B 1 152 ? -7.043 11.594 -2.744 1 98.75 152 LEU B N 1
ATOM 3143 C CA . LEU B 1 152 ? -6.855 10.148 -2.719 1 98.75 152 LEU B CA 1
ATOM 3144 C C . LEU B 1 152 ? -6.285 9.695 -1.377 1 98.75 152 LEU B C 1
ATOM 3146 O O . LEU B 1 152 ? -5.633 10.477 -0.679 1 98.75 152 LEU B O 1
ATOM 3150 N N . ILE B 1 153 ? -6.559 8.492 -1.01 1 98.44 153 ILE B N 1
ATOM 3151 C CA . ILE B 1 153 ? -6.031 7.898 0.216 1 98.44 153 ILE B CA 1
ATOM 3152 C C . ILE B 1 153 ? -5.438 6.527 -0.088 1 98.44 153 ILE B C 1
ATOM 3154 O O . ILE B 1 153 ? -6.043 5.723 -0.802 1 98.44 153 ILE B O 1
ATOM 3158 N N . PHE B 1 154 ? -4.324 6.242 0.351 1 98.44 154 PHE B N 1
ATOM 3159 C CA . PHE B 1 154 ? -3.58 4.996 0.233 1 98.44 154 PHE B CA 1
ATOM 3160 C C . PHE B 1 154 ? -2.889 4.652 1.547 1 98.44 154 PHE B C 1
ATOM 3162 O O . PHE B 1 154 ? -2.604 5.539 2.355 1 98.44 154 PHE B O 1
ATOM 3169 N N . PRO B 1 155 ? -2.664 3.398 1.893 1 97.81 155 PRO B N 1
ATOM 3170 C CA . PRO B 1 155 ? -1.912 3.105 3.115 1 97.81 155 PRO B CA 1
ATOM 3171 C C . PRO B 1 155 ? -0.516 3.725 3.111 1 97.81 155 PRO B C 1
ATOM 3173 O O . PRO B 1 155 ? 0.156 3.732 2.076 1 97.81 155 PRO B O 1
ATOM 3176 N N . GLY B 1 156 ? -0.088 4.203 4.215 1 97.94 156 GLY B N 1
ATOM 3177 C CA . GLY B 1 156 ? 1.276 4.691 4.344 1 97.94 156 GLY B CA 1
ATOM 3178 C C . GLY B 1 156 ? 2.311 3.582 4.32 1 97.94 156 GLY B C 1
ATOM 3179 O O . GLY B 1 156 ? 1.969 2.404 4.445 1 97.94 156 GLY B O 1
ATOM 3180 N N . PRO B 1 157 ? 3.574 3.943 4.145 1 96.88 157 PRO B N 1
ATOM 3181 C CA . PRO B 1 157 ? 4.629 2.934 4.023 1 96.88 157 PRO B CA 1
ATOM 3182 C C . PRO B 1 157 ? 4.719 2.023 5.242 1 96.88 157 PRO B C 1
ATOM 3184 O O . PRO B 1 157 ? 4.836 0.803 5.102 1 96.88 157 PRO B O 1
ATOM 3187 N N . ARG B 1 158 ? 4.656 2.539 6.426 1 94.38 158 ARG B N 1
ATOM 3188 C CA . ARG B 1 158 ? 4.734 1.719 7.633 1 94.38 158 ARG B CA 1
ATOM 3189 C C . ARG B 1 158 ? 3.484 0.858 7.793 1 94.38 158 ARG B C 1
ATOM 3191 O O . ARG B 1 158 ? 3.564 -0.28 8.258 1 94.38 158 ARG B O 1
ATOM 3198 N N . THR B 1 159 ? 2.357 1.516 7.473 1 96.38 159 THR B N 1
ATOM 3199 C CA . THR B 1 159 ? 1.107 0.765 7.465 1 96.38 159 THR B CA 1
ATOM 3200 C C . THR B 1 159 ? 1.192 -0.418 6.504 1 96.38 159 THR B C 1
ATOM 3202 O O . THR B 1 159 ? 0.751 -1.521 6.832 1 96.38 159 THR B O 1
ATOM 3205 N N . ALA B 1 160 ? 1.78 -0.218 5.379 1 96.25 160 ALA B N 1
ATOM 3206 C CA . ALA B 1 160 ? 1.929 -1.248 4.355 1 96.25 160 ALA B CA 1
ATOM 3207 C C . ALA B 1 160 ? 2.822 -2.383 4.844 1 96.25 160 ALA B C 1
ATOM 3209 O O . ALA B 1 160 ? 2.516 -3.559 4.633 1 96.25 160 ALA B O 1
ATOM 3210 N N . ILE B 1 161 ? 3.895 -2.1 5.48 1 94.38 161 ILE B N 1
ATOM 3211 C CA . ILE B 1 161 ? 4.82 -3.1 6.008 1 94.38 161 ILE B CA 1
ATOM 3212 C C . ILE B 1 161 ? 4.117 -3.945 7.066 1 94.38 161 ILE B C 1
ATOM 3214 O O . ILE B 1 161 ? 4.258 -5.172 7.086 1 94.38 161 ILE B O 1
ATOM 3218 N N . SER B 1 162 ? 3.449 -3.252 7.949 1 93.5 162 SER B N 1
ATOM 3219 C CA . SER B 1 162 ? 2.754 -3.947 9.031 1 93.5 162 SER B CA 1
ATOM 3220 C C . SER B 1 162 ? 1.686 -4.887 8.477 1 93.5 162 SER B C 1
ATOM 3222 O O . SER B 1 162 ? 1.47 -5.973 9.023 1 93.5 162 SER B O 1
ATOM 3224 N N . ALA B 1 163 ? 1.073 -4.414 7.445 1 94.5 163 ALA B N 1
ATOM 3225 C CA . ALA B 1 163 ? 0.035 -5.223 6.816 1 94.5 163 ALA B CA 1
ATOM 3226 C C . ALA B 1 163 ? 0.615 -6.52 6.254 1 94.5 163 ALA B C 1
ATOM 3228 O O . ALA B 1 163 ? 0.023 -7.59 6.41 1 94.5 163 ALA B O 1
ATOM 3229 N N . LEU B 1 164 ? 1.753 -6.449 5.543 1 94.5 164 LEU B N 1
ATOM 3230 C CA . LEU B 1 164 ? 2.41 -7.617 4.965 1 94.5 164 LEU B CA 1
ATOM 3231 C C . LEU B 1 164 ? 2.748 -8.641 6.043 1 94.5 164 LEU B C 1
ATOM 3233 O O . LEU B 1 164 ? 2.455 -9.828 5.891 1 94.5 164 LEU B O 1
ATOM 3237 N N . ALA B 1 165 ? 3.305 -8.18 7.094 1 92.38 165 ALA B N 1
ATOM 3238 C CA . ALA B 1 165 ? 3.746 -9.062 8.172 1 92.38 165 ALA B CA 1
ATOM 3239 C C . ALA B 1 165 ? 2.557 -9.727 8.852 1 92.38 165 ALA B C 1
ATOM 3241 O O . ALA B 1 165 ? 2.639 -10.883 9.273 1 92.38 165 ALA B O 1
ATOM 3242 N N . ARG B 1 166 ? 1.503 -9.031 8.969 1 91.75 166 ARG B N 1
ATOM 3243 C CA . ARG B 1 166 ? 0.323 -9.531 9.672 1 91.75 166 ARG B CA 1
ATOM 3244 C C . ARG B 1 166 ? -0.434 -10.539 8.82 1 91.75 166 ARG B C 1
ATOM 3246 O O . ARG B 1 166 ? -0.951 -11.531 9.344 1 91.75 166 ARG B O 1
ATOM 3253 N N . GLU B 1 167 ? -0.499 -10.297 7.547 1 92.5 167 GLU B N 1
ATOM 3254 C CA . GLU B 1 167 ? -1.403 -11.055 6.688 1 92.5 167 GLU B CA 1
ATOM 3255 C C . GLU B 1 167 ? -0.693 -12.25 6.062 1 92.5 167 GLU B C 1
ATOM 3257 O O . GLU B 1 167 ? -1.326 -13.078 5.402 1 92.5 167 GLU B O 1
ATOM 3262 N N . THR B 1 168 ? 0.581 -12.383 6.215 1 91.19 168 THR B N 1
ATOM 3263 C CA . THR B 1 168 ? 1.321 -13.484 5.613 1 91.19 168 THR B CA 1
ATOM 3264 C C . THR B 1 168 ? 2.045 -14.297 6.688 1 91.19 168 THR B C 1
ATOM 3266 O O . THR B 1 168 ? 2.557 -13.734 7.656 1 91.19 168 THR B O 1
ATOM 3269 N N . ALA B 1 169 ? 2.109 -15.57 6.496 1 85.62 169 ALA B N 1
ATOM 3270 C CA . ALA B 1 169 ? 2.689 -16.484 7.48 1 85.62 169 ALA B CA 1
ATOM 3271 C C . ALA B 1 169 ? 4.215 -16.406 7.461 1 85.62 169 ALA B C 1
ATOM 3273 O O . ALA B 1 169 ? 4.867 -16.688 8.469 1 85.62 169 ALA B O 1
ATOM 3274 N N . GLN B 1 170 ? 4.77 -15.961 6.371 1 85.88 170 GLN B N 1
ATOM 3275 C CA . GLN B 1 170 ? 6.199 -16.203 6.207 1 85.88 170 GLN B CA 1
ATOM 3276 C C . GLN B 1 170 ? 6.965 -14.898 6.016 1 85.88 170 GLN B C 1
ATOM 3278 O O . GLN B 1 170 ? 8.195 -14.898 5.91 1 85.88 170 GLN B O 1
ATOM 3283 N N . LEU B 1 171 ? 6.301 -13.789 5.875 1 90.75 171 LEU B N 1
ATOM 3284 C CA . LEU B 1 171 ? 7 -12.555 5.539 1 90.75 171 LEU B CA 1
ATOM 3285 C C . LEU B 1 171 ? 7.328 -11.758 6.801 1 90.75 171 LEU B C 1
ATOM 3287 O O . LEU B 1 171 ? 6.473 -11.586 7.672 1 90.75 171 LEU B O 1
ATOM 3291 N N . PRO B 1 172 ? 8.539 -11.227 6.91 1 90.62 172 PRO B N 1
ATOM 3292 C CA . PRO B 1 172 ? 8.984 -10.484 8.086 1 90.62 172 PRO B CA 1
ATOM 3293 C C . PRO B 1 172 ? 8.688 -8.984 7.98 1 90.62 172 PRO B C 1
ATOM 3295 O O . PRO B 1 172 ? 8.422 -8.484 6.887 1 90.62 172 PRO B O 1
ATOM 3298 N N . ARG B 1 173 ? 8.742 -8.312 9.172 1 89.94 173 ARG B N 1
ATOM 3299 C CA . ARG B 1 173 ? 8.828 -6.855 9.164 1 89.94 173 ARG B CA 1
ATOM 3300 C C . ARG B 1 173 ? 10.227 -6.391 8.773 1 89.94 173 ARG B C 1
ATOM 3302 O O . ARG B 1 173 ? 11.227 -7 9.172 1 89.94 173 ARG B O 1
ATOM 3309 N N . VAL B 1 174 ? 10.266 -5.332 8.016 1 92.94 174 VAL B N 1
ATOM 3310 C CA . VAL B 1 174 ? 11.562 -4.836 7.547 1 92.94 174 VAL B CA 1
ATOM 3311 C C . VAL B 1 174 ? 11.648 -3.332 7.781 1 92.94 174 VAL B C 1
ATOM 3313 O O . VAL B 1 174 ? 10.633 -2.668 8 1 92.94 174 VAL B O 1
ATOM 3316 N N . ASN B 1 175 ? 12.914 -2.812 7.828 1 92.06 175 ASN B N 1
ATOM 3317 C CA . ASN B 1 175 ? 13.102 -1.368 7.77 1 92.06 175 ASN B CA 1
ATOM 3318 C C . ASN B 1 175 ? 13.055 -0.854 6.332 1 92.06 175 ASN B C 1
ATOM 3320 O O . ASN B 1 175 ? 13.258 -1.617 5.387 1 92.06 175 ASN B O 1
ATOM 3324 N N . LEU B 1 176 ? 12.742 0.36 6.105 1 93.44 176 LEU B N 1
ATOM 3325 C CA . LEU B 1 176 ? 12.547 0.893 4.762 1 93.44 176 LEU B CA 1
ATOM 3326 C C . LEU B 1 176 ? 13.758 1.714 4.32 1 93.44 176 LEU B C 1
ATOM 3328 O O . LEU B 1 176 ? 13.656 2.525 3.396 1 93.44 176 LEU B O 1
ATOM 3332 N N . ASP B 1 177 ? 14.867 1.55 4.965 1 91.31 177 ASP B N 1
ATOM 3333 C CA . ASP B 1 177 ? 16.094 2.23 4.57 1 91.31 177 ASP B CA 1
ATOM 3334 C C . ASP B 1 177 ? 16.75 1.544 3.371 1 91.31 177 ASP B C 1
ATOM 3336 O O . ASP B 1 177 ? 17.172 0.389 3.463 1 91.31 177 ASP B O 1
ATOM 3340 N N . VAL B 1 178 ? 16.766 2.219 2.221 1 94 178 VAL B N 1
ATOM 3341 C CA . VAL B 1 178 ? 17.359 1.687 1 1 94 178 VAL B CA 1
ATOM 3342 C C . VAL B 1 178 ? 18.344 2.705 0.414 1 94 178 VAL B C 1
ATOM 3344 O O . VAL B 1 178 ? 17.984 3.867 0.207 1 94 178 VAL B O 1
ATOM 3347 N N . ASP B 1 179 ? 19.516 2.34 0.13 1 94.81 179 ASP B N 1
ATOM 3348 C CA . ASP B 1 179 ? 20.531 3.229 -0.421 1 94.81 179 ASP B CA 1
ATOM 3349 C C . ASP B 1 179 ? 20.391 3.346 -1.938 1 94.81 179 ASP B C 1
ATOM 3351 O O . ASP B 1 179 ? 20.75 4.375 -2.52 1 94.81 179 ASP B O 1
ATOM 3355 N N . ALA B 1 180 ? 19.875 2.34 -2.551 1 96.56 180 ALA B N 1
ATOM 3356 C CA . ALA B 1 180 ? 19.75 2.305 -4.008 1 96.56 180 ALA B CA 1
ATOM 3357 C C . ALA B 1 180 ? 18.797 3.387 -4.504 1 96.56 180 ALA B C 1
ATOM 3359 O O . ALA B 1 180 ? 17.891 3.809 -3.781 1 96.56 180 ALA B O 1
ATOM 3360 N N . LEU B 1 181 ? 19.031 3.824 -5.719 1 97.06 181 LEU B N 1
ATOM 3361 C CA . LEU B 1 181 ? 18.188 4.844 -6.328 1 97.06 181 LEU B CA 1
ATOM 3362 C C . LEU B 1 181 ? 17.219 4.219 -7.336 1 97.06 181 LEU B C 1
ATOM 3364 O O . LEU B 1 181 ? 16.297 4.883 -7.812 1 97.06 181 LEU B O 1
ATOM 3368 N N . GLU B 1 182 ? 17.484 2.971 -7.68 1 97.81 182 GLU B N 1
ATOM 3369 C CA . GLU B 1 182 ? 16.641 2.199 -8.586 1 97.81 182 GLU B CA 1
ATOM 3370 C C . GLU B 1 182 ? 16.344 0.812 -8.023 1 97.81 182 GLU B C 1
ATOM 3372 O O . GLU B 1 182 ? 17.156 0.257 -7.277 1 97.81 182 GLU B O 1
ATOM 3377 N N . PRO B 1 183 ? 15.164 0.262 -8.367 1 98.06 183 PRO B N 1
ATOM 3378 C CA . PRO B 1 183 ? 14.867 -1.09 -7.887 1 98.06 183 PRO B CA 1
ATOM 3379 C C . PRO B 1 183 ? 15.688 -2.162 -8.602 1 98.06 183 PRO B C 1
ATOM 3381 O O . PRO B 1 183 ? 16.047 -1.99 -9.766 1 98.06 183 PRO B O 1
ATOM 3384 N N . ALA B 1 184 ? 15.961 -3.17 -7.926 1 97.38 184 ALA B N 1
ATOM 3385 C CA . ALA B 1 184 ? 16.547 -4.406 -8.445 1 97.38 184 ALA B CA 1
ATOM 3386 C C . ALA B 1 184 ? 15.844 -5.629 -7.863 1 97.38 184 ALA B C 1
ATOM 3388 O O . ALA B 1 184 ? 15.242 -5.555 -6.789 1 97.38 184 ALA B O 1
ATOM 3389 N N . PRO B 1 185 ? 15.828 -6.734 -8.664 1 98.19 185 PRO B N 1
ATOM 3390 C CA . PRO B 1 185 ? 15.273 -7.953 -8.078 1 98.19 185 PRO B CA 1
ATOM 3391 C C . PRO B 1 185 ? 15.953 -8.336 -6.766 1 98.19 185 PRO B C 1
ATOM 3393 O O . PRO B 1 185 ? 17.156 -8.617 -6.746 1 98.19 185 PRO B O 1
ATOM 3396 N N . GLY B 1 186 ? 15.125 -8.328 -5.715 1 97.44 186 GLY B N 1
ATOM 3397 C CA . GLY B 1 186 ? 15.68 -8.711 -4.426 1 97.44 186 GLY B CA 1
ATOM 3398 C C . GLY B 1 186 ? 16.062 -10.18 -4.355 1 97.44 186 GLY B C 1
ATOM 3399 O O . GLY B 1 186 ? 15.312 -11.047 -4.797 1 97.44 186 GLY B O 1
ATOM 3400 N N . ARG B 1 187 ? 17.219 -10.508 -3.783 1 97.19 187 ARG B N 1
ATOM 3401 C CA . ARG B 1 187 ? 17.688 -11.883 -3.627 1 97.19 187 ARG B CA 1
ATOM 3402 C C . ARG B 1 187 ? 17.516 -12.359 -2.189 1 97.19 187 ARG B C 1
ATOM 3404 O O . ARG B 1 187 ? 18.125 -13.344 -1.776 1 97.19 187 ARG B O 1
ATOM 3411 N N . SER B 1 188 ? 16.781 -11.648 -1.386 1 96.69 188 SER B N 1
ATOM 3412 C CA . SER B 1 188 ? 16.25 -12.008 -0.075 1 96.69 188 SER B CA 1
ATOM 3413 C C . SER B 1 188 ? 14.875 -11.398 0.149 1 96.69 188 SER B C 1
ATOM 3415 O O . SER B 1 188 ? 14.523 -10.391 -0.47 1 96.69 188 SER B O 1
ATOM 3417 N N . THR B 1 189 ? 14.164 -12.055 1.045 1 95.69 189 THR B N 1
ATOM 3418 C CA . THR B 1 189 ? 12.805 -11.594 1.314 1 95.69 189 THR B CA 1
ATOM 3419 C C . THR B 1 189 ? 12.805 -10.156 1.824 1 95.69 189 THR B C 1
ATOM 3421 O O . THR B 1 189 ? 12 -9.336 1.385 1 95.69 189 THR B O 1
ATOM 3424 N N . SER B 1 190 ? 13.758 -9.844 2.711 1 96.06 190 SER B N 1
ATOM 3425 C CA . SER B 1 190 ? 13.852 -8.5 3.279 1 96.06 190 SER B CA 1
ATOM 3426 C C . SER B 1 190 ? 14.109 -7.457 2.195 1 96.06 190 SER B C 1
ATOM 3428 O O . SER B 1 190 ? 13.453 -6.414 2.16 1 96.06 190 SER B O 1
ATOM 3430 N N . VAL B 1 191 ? 15.016 -7.758 1.301 1 97.25 191 VAL B N 1
ATOM 3431 C CA . VAL B 1 191 ? 15.359 -6.82 0.236 1 97.25 191 VAL B CA 1
ATOM 3432 C C . VAL B 1 191 ? 14.195 -6.707 -0.746 1 97.25 191 VAL B C 1
ATOM 3434 O O . VAL B 1 191 ? 13.906 -5.625 -1.258 1 97.25 191 VAL B O 1
ATOM 3437 N N . SER B 1 192 ? 13.539 -7.816 -1.04 1 97.88 192 SER B N 1
ATOM 3438 C CA . SER B 1 192 ? 12.367 -7.809 -1.917 1 97.88 192 SER B CA 1
ATOM 3439 C C . SER B 1 192 ? 11.281 -6.879 -1.388 1 97.88 192 SER B C 1
ATOM 3441 O O . SER B 1 192 ? 10.664 -6.141 -2.156 1 97.88 192 SER B O 1
ATOM 3443 N N . ILE B 1 193 ? 11.07 -6.984 -0.099 1 97.62 193 ILE B N 1
ATOM 3444 C CA . ILE B 1 193 ? 10.047 -6.16 0.533 1 97.62 193 ILE B CA 1
ATOM 3445 C C . ILE B 1 193 ? 10.5 -4.699 0.552 1 97.62 193 ILE B C 1
ATOM 3447 O O . ILE B 1 193 ? 9.727 -3.803 0.198 1 97.62 193 ILE B O 1
ATOM 3451 N N . GLN B 1 194 ? 11.758 -4.438 0.907 1 97.38 194 GLN B N 1
ATOM 3452 C CA . GLN B 1 194 ? 12.305 -3.088 0.977 1 97.38 194 GLN B CA 1
ATOM 3453 C C . GLN B 1 194 ? 12.211 -2.387 -0.376 1 97.38 194 GLN B C 1
ATOM 3455 O O . GLN B 1 194 ? 11.68 -1.279 -0.474 1 97.38 194 GLN B O 1
ATOM 3460 N N . HIS B 1 195 ? 12.734 -3.029 -1.384 1 98.19 195 HIS B N 1
ATOM 3461 C CA . HIS B 1 195 ? 12.719 -2.451 -2.723 1 98.19 195 HIS B CA 1
ATOM 3462 C C . HIS B 1 195 ? 11.289 -2.326 -3.25 1 98.19 195 HIS B C 1
ATOM 3464 O O . HIS B 1 195 ? 10.945 -1.338 -3.902 1 98.19 195 HIS B O 1
ATOM 3470 N N . GLY B 1 196 ? 10.484 -3.322 -2.967 1 98.38 196 GLY B N 1
ATOM 3471 C CA . GLY B 1 196 ? 9.094 -3.256 -3.375 1 98.38 196 GLY B CA 1
ATOM 3472 C C . GLY B 1 196 ? 8.359 -2.053 -2.809 1 98.38 196 GLY B C 1
ATOM 3473 O O . GLY B 1 196 ? 7.66 -1.347 -3.535 1 98.38 196 GLY B O 1
ATOM 3474 N N . LEU B 1 197 ? 8.562 -1.839 -1.563 1 98.06 197 LEU B N 1
ATOM 3475 C CA . LEU B 1 197 ? 7.836 -0.773 -0.881 1 98.06 197 LEU B CA 1
ATOM 3476 C C . LEU B 1 197 ? 8.391 0.594 -1.26 1 98.06 197 LEU B C 1
ATOM 3478 O O . LEU B 1 197 ? 7.645 1.478 -1.687 1 98.06 197 LEU B O 1
ATOM 3482 N N . VAL B 1 198 ? 9.703 0.782 -1.155 1 98.25 198 VAL B N 1
ATOM 3483 C CA . VAL B 1 198 ? 10.312 2.092 -1.36 1 98.25 198 VAL B CA 1
ATOM 3484 C C . VAL B 1 198 ? 10.094 2.543 -2.803 1 98.25 198 VAL B C 1
ATOM 3486 O O . VAL B 1 198 ? 9.586 3.641 -3.045 1 98.25 198 VAL B O 1
ATOM 3489 N N . PHE B 1 199 ? 10.383 1.705 -3.73 1 98.75 199 PHE B N 1
ATOM 3490 C CA . PHE B 1 199 ? 10.273 2.094 -5.129 1 98.75 199 PHE B CA 1
ATOM 3491 C C . PHE B 1 199 ? 8.828 1.981 -5.609 1 98.75 199 PHE B C 1
ATOM 3493 O O . PHE B 1 199 ? 8.422 2.678 -6.543 1 98.75 199 PHE B O 1
ATOM 3500 N N . GLY B 1 200 ? 8.07 1.068 -4.984 1 98.69 200 GLY B N 1
ATOM 3501 C CA . GLY B 1 200 ? 6.641 1.036 -5.27 1 98.69 200 GLY B CA 1
ATOM 3502 C C . GLY B 1 200 ? 5.941 2.342 -4.945 1 98.69 200 GLY B C 1
ATOM 3503 O O . GLY B 1 200 ? 5.184 2.867 -5.77 1 98.69 200 GLY B O 1
ATOM 3504 N N . PHE B 1 201 ? 6.211 2.863 -3.795 1 98.69 201 PHE B N 1
ATOM 3505 C CA . PHE B 1 201 ? 5.633 4.141 -3.4 1 98.69 201 PHE B CA 1
ATOM 3506 C C . PHE B 1 201 ? 6.117 5.262 -4.316 1 98.69 201 PHE B C 1
ATOM 3508 O O . PHE B 1 201 ? 5.348 6.148 -4.68 1 98.69 201 PHE B O 1
ATOM 3515 N N . ALA B 1 202 ? 7.414 5.246 -4.613 1 98.69 202 ALA B N 1
ATOM 3516 C CA . ALA B 1 202 ? 7.941 6.266 -5.516 1 98.69 202 ALA B CA 1
ATOM 3517 C C . ALA B 1 202 ? 7.199 6.262 -6.848 1 98.69 202 ALA B C 1
ATOM 3519 O O . ALA B 1 202 ? 6.754 7.312 -7.32 1 98.69 202 ALA B O 1
ATOM 3520 N N . CYS B 1 203 ? 7.043 5.074 -7.426 1 98.81 203 CYS B N 1
ATOM 3521 C CA . CYS B 1 203 ? 6.371 4.938 -8.711 1 98.81 203 CYS B CA 1
ATOM 3522 C C . CYS B 1 203 ? 4.906 5.344 -8.609 1 98.81 203 CYS B C 1
ATOM 3524 O O . CYS B 1 203 ? 4.375 6.008 -9.5 1 98.81 203 CYS B O 1
ATOM 3526 N N . MET B 1 204 ? 4.262 4.922 -7.535 1 98.75 204 MET B N 1
ATOM 3527 C CA . MET B 1 204 ? 2.863 5.266 -7.289 1 98.75 204 MET B CA 1
ATOM 3528 C C . MET B 1 204 ? 2.682 6.781 -7.223 1 98.75 204 MET B C 1
ATOM 3530 O O . MET B 1 204 ? 1.799 7.332 -7.879 1 98.75 204 MET B O 1
ATOM 3534 N N . VAL B 1 205 ? 3.518 7.469 -6.461 1 98.88 205 VAL B N 1
ATOM 3535 C CA . VAL B 1 205 ? 3.43 8.914 -6.277 1 98.88 205 VAL B CA 1
ATOM 3536 C C . VAL B 1 205 ? 3.688 9.617 -7.605 1 98.88 205 VAL B C 1
ATOM 3538 O O . VAL B 1 205 ? 2.967 10.547 -7.973 1 98.88 205 VAL B O 1
ATOM 3541 N N . GLU B 1 206 ? 4.711 9.164 -8.336 1 98.81 206 GLU B N 1
ATOM 3542 C CA . GLU B 1 206 ? 5.008 9.719 -9.648 1 98.81 206 GLU B CA 1
ATOM 3543 C C . GLU B 1 206 ? 3.797 9.633 -10.578 1 98.81 206 GLU B C 1
ATOM 3545 O O . GLU B 1 206 ? 3.395 10.633 -11.18 1 98.81 206 GLU B O 1
ATOM 3550 N N . GLY B 1 207 ? 3.258 8.438 -10.664 1 98.69 207 GLY B N 1
ATOM 3551 C CA . GLY B 1 207 ? 2.146 8.219 -11.578 1 98.69 207 GLY B CA 1
ATOM 3552 C C . GLY B 1 207 ? 0.892 8.977 -11.18 1 98.69 207 GLY B C 1
ATOM 3553 O O . GLY B 1 207 ? 0.243 9.594 -12.023 1 98.69 207 GLY B O 1
ATOM 3554 N N . LEU B 1 208 ? 0.505 8.945 -9.914 1 98.81 208 LEU B N 1
ATOM 3555 C CA . LEU B 1 208 ? -0.729 9.562 -9.445 1 98.81 208 LEU B CA 1
ATOM 3556 C C . LEU B 1 208 ? -0.659 11.078 -9.578 1 98.81 208 LEU B C 1
ATOM 3558 O O . LEU B 1 208 ? -1.639 11.719 -9.969 1 98.81 208 LEU B O 1
ATOM 3562 N N . THR B 1 209 ? 0.491 11.719 -9.18 1 98.81 209 THR B N 1
ATOM 3563 C CA . THR B 1 209 ? 0.609 13.172 -9.289 1 98.81 209 THR B CA 1
ATOM 3564 C C . THR B 1 209 ? 0.494 13.617 -10.742 1 98.81 209 THR B C 1
ATOM 3566 O O . THR B 1 209 ? -0.162 14.617 -11.039 1 98.81 209 THR B O 1
ATOM 3569 N N . GLN B 1 210 ? 1.138 12.859 -11.633 1 98.38 210 GLN B N 1
ATOM 3570 C CA . GLN B 1 210 ? 1.065 13.195 -13.055 1 98.38 210 GLN B CA 1
ATOM 3571 C C . GLN B 1 210 ? -0.37 13.117 -13.562 1 98.38 210 GLN B C 1
ATOM 3573 O O . GLN B 1 210 ? -0.83 14.008 -14.281 1 98.38 210 GLN B O 1
ATOM 3578 N N . ARG B 1 211 ? -1.07 12.078 -13.219 1 98.56 211 ARG B N 1
ATOM 3579 C CA . ARG B 1 211 ? -2.432 11.867 -13.703 1 98.56 211 ARG B CA 1
ATOM 3580 C C . ARG B 1 211 ? -3.393 12.883 -13.086 1 98.56 211 ARG B C 1
ATOM 3582 O O . ARG B 1 211 ? -4.277 13.398 -13.773 1 98.56 211 ARG B O 1
ATOM 3589 N N . LEU B 1 212 ? -3.229 13.172 -11.797 1 98.75 212 LEU B N 1
ATOM 3590 C CA . LEU B 1 212 ? -4.074 14.164 -11.141 1 98.75 212 LEU B CA 1
ATOM 3591 C C . LEU B 1 212 ? -3.857 15.547 -11.742 1 98.75 212 LEU B C 1
ATOM 3593 O O . LEU B 1 212 ? -4.812 16.297 -11.961 1 98.75 212 LEU B O 1
ATOM 3597 N N . LYS B 1 213 ? -2.586 15.914 -12.008 1 98.12 213 LYS B N 1
ATOM 3598 C CA . LYS B 1 213 ? -2.244 17.203 -12.586 1 98.12 213 LYS B CA 1
ATOM 3599 C C . LYS B 1 213 ? -2.996 17.453 -13.891 1 98.12 213 LYS B C 1
ATOM 3601 O O . LYS B 1 213 ? -3.447 18.562 -14.156 1 98.12 213 LYS B O 1
ATOM 3606 N N . LYS B 1 214 ? -3.119 16.422 -14.656 1 97.31 214 LYS B N 1
ATOM 3607 C CA . LYS B 1 214 ? -3.775 16.531 -15.961 1 97.31 214 LYS B CA 1
ATOM 3608 C C . LYS B 1 214 ? -5.242 16.922 -15.805 1 97.31 214 LYS B C 1
ATOM 3610 O O . LYS B 1 214 ? -5.816 17.578 -16.688 1 97.31 214 LYS B O 1
ATOM 3615 N N . GLY B 1 215 ? -5.859 16.547 -14.695 1 96.88 215 GLY B N 1
ATOM 3616 C CA . GLY B 1 215 ? -7.273 16.812 -14.484 1 96.88 215 GLY B CA 1
ATOM 3617 C C . GLY B 1 215 ? -7.531 18.094 -13.711 1 96.88 215 GLY B C 1
ATOM 3618 O O . GLY B 1 215 ? -8.688 18.5 -13.523 1 96.88 215 GLY B O 1
ATOM 3619 N N . LEU B 1 216 ? -6.477 18.797 -13.25 1 98.25 216 LEU B N 1
ATOM 3620 C CA . LEU B 1 216 ? -6.621 20 -12.445 1 98.25 216 LEU B CA 1
ATOM 3621 C C . LEU B 1 216 ? -6.418 21.25 -13.297 1 98.25 216 LEU B C 1
ATOM 3623 O O . LEU B 1 216 ? -5.633 21.234 -14.242 1 98.25 216 LEU B O 1
ATOM 3627 N N . PRO B 1 217 ? -7.059 22.328 -12.992 1 97.44 217 PRO B N 1
ATOM 3628 C CA . PRO B 1 217 ? -6.941 23.547 -13.797 1 97.44 217 PRO B CA 1
ATOM 3629 C C . PRO B 1 217 ? -5.617 24.266 -13.586 1 97.44 217 PRO B C 1
ATOM 3631 O O . PRO B 1 217 ? -5.098 24.297 -12.469 1 97.44 217 PRO B O 1
ATOM 3634 N N . GLY B 1 218 ? -5.016 24.844 -14.672 1 97.75 218 GLY B N 1
ATOM 3635 C CA . GLY B 1 218 ? -3.893 25.766 -14.594 1 97.75 218 GLY B CA 1
ATOM 3636 C C . GLY B 1 218 ? -2.605 25.094 -14.148 1 97.75 218 GLY B C 1
ATOM 3637 O O . GLY B 1 218 ? -2.475 23.875 -14.227 1 97.75 218 GLY B O 1
ATOM 3638 N N . ALA B 1 219 ? -1.675 25.984 -13.805 1 98.06 219 ALA B N 1
ATOM 3639 C CA . ALA B 1 219 ? -0.406 25.484 -13.281 1 98.06 219 ALA B CA 1
ATOM 3640 C C . ALA B 1 219 ? -0.606 24.781 -11.938 1 98.06 219 ALA B C 1
ATOM 3642 O O . ALA B 1 219 ? -1.413 25.219 -11.117 1 98.06 219 ALA B O 1
ATOM 3643 N N . CYS B 1 220 ? 0.105 23.719 -11.734 1 98.62 220 CYS B N 1
ATOM 3644 C CA . CYS B 1 220 ? -0.087 22.906 -10.531 1 98.62 220 CYS B CA 1
ATOM 3645 C C . CYS B 1 220 ? 1.247 22.594 -9.867 1 98.62 220 CYS B C 1
ATOM 3647 O O . CYS B 1 220 ? 2.166 22.078 -10.516 1 98.62 220 CYS B O 1
ATOM 3649 N N . LEU B 1 221 ? 1.389 22.906 -8.578 1 98.75 221 LEU B N 1
ATOM 3650 C CA . LEU B 1 221 ? 2.543 22.5 -7.781 1 98.75 221 LEU B CA 1
ATOM 3651 C C . LEU B 1 221 ? 2.234 21.25 -6.965 1 98.75 221 LEU B C 1
ATOM 3653 O O . LEU B 1 221 ? 1.104 21.078 -6.504 1 98.75 221 LEU B O 1
ATOM 3657 N N . VAL B 1 222 ? 3.207 20.453 -6.812 1 98.94 222 VAL B N 1
ATOM 3658 C CA . VAL B 1 222 ? 3.117 19.281 -5.945 1 98.94 222 VAL B CA 1
ATOM 3659 C C . VAL B 1 222 ? 3.99 19.484 -4.707 1 98.94 222 VAL B C 1
ATOM 3661 O O . VAL B 1 222 ? 5.207 19.641 -4.82 1 98.94 222 VAL B O 1
ATOM 3664 N N . LEU B 1 223 ? 3.377 19.5 -3.557 1 98.94 223 LEU B N 1
ATOM 3665 C CA . LEU B 1 223 ? 4.051 19.672 -2.275 1 98.94 223 LEU B CA 1
ATOM 3666 C C . LEU B 1 223 ? 3.984 18.391 -1.446 1 98.94 223 LEU B C 1
ATOM 3668 O O . LEU B 1 223 ? 3.004 17.656 -1.523 1 98.94 223 LEU B O 1
ATOM 3672 N N . ALA B 1 224 ? 5.008 18.141 -0.7 1 98.88 224 ALA B N 1
ATOM 3673 C CA . ALA B 1 224 ? 5.027 16.922 0.095 1 98.88 224 ALA B CA 1
ATOM 3674 C C . ALA B 1 224 ? 5.301 17.219 1.565 1 98.88 224 ALA B C 1
ATOM 3676 O O . ALA B 1 224 ? 5.996 18.188 1.886 1 98.88 224 ALA B O 1
ATOM 3677 N N . THR B 1 225 ? 4.762 16.469 2.387 1 98.56 225 THR B N 1
ATOM 3678 C CA . THR B 1 225 ? 5.023 16.469 3.82 1 98.56 225 THR B CA 1
ATOM 3679 C C . THR B 1 225 ? 4.91 15.062 4.398 1 98.56 225 THR B C 1
ATOM 3681 O O . THR B 1 225 ? 4.684 14.102 3.66 1 98.56 225 THR B O 1
ATOM 3684 N N . GLY B 1 226 ? 5.215 14.883 5.664 1 97.31 226 GLY B N 1
ATOM 3685 C CA . GLY B 1 226 ? 5.176 13.57 6.293 1 97.31 226 GLY B CA 1
ATOM 3686 C C . GLY B 1 226 ? 6.535 12.898 6.352 1 97.31 226 GLY B C 1
ATOM 3687 O O . GLY B 1 226 ? 7.488 13.359 5.719 1 97.31 226 GLY B O 1
ATOM 3688 N N . GLY B 1 227 ? 6.637 11.852 7.07 1 94.75 227 GLY B N 1
ATOM 3689 C CA . GLY B 1 227 ? 7.902 11.25 7.457 1 94.75 227 GLY B CA 1
ATOM 3690 C C . GLY B 1 227 ? 8.633 10.594 6.301 1 94.75 227 GLY B C 1
ATOM 3691 O O . GLY B 1 227 ? 9.859 10.492 6.312 1 94.75 227 GLY B O 1
ATOM 3692 N N . PHE B 1 228 ? 7.91 10.172 5.262 1 97.06 228 PHE B N 1
ATOM 3693 C CA . PHE B 1 228 ? 8.516 9.391 4.191 1 97.06 228 PHE B CA 1
ATOM 3694 C C . PHE B 1 228 ? 8.797 10.266 2.977 1 97.06 228 PHE B C 1
ATOM 3696 O O . PHE B 1 228 ? 9.391 9.805 1.996 1 97.06 228 PHE B O 1
ATOM 3703 N N . ALA B 1 229 ? 8.398 11.523 3.021 1 98.25 229 ALA B N 1
ATOM 3704 C CA . ALA B 1 229 ? 8.531 12.453 1.897 1 98.25 229 ALA B CA 1
ATOM 3705 C C . ALA B 1 229 ? 9.992 12.594 1.475 1 98.25 229 ALA B C 1
ATOM 3707 O O . ALA B 1 229 ? 10.305 12.539 0.284 1 98.25 229 ALA B O 1
ATOM 3708 N N . PRO B 1 230 ? 10.938 12.711 2.434 1 97.5 230 PRO B N 1
ATOM 3709 C CA . PRO B 1 230 ? 12.336 12.859 2.018 1 97.5 230 PRO B CA 1
ATOM 3710 C C . PRO B 1 230 ? 12.852 11.648 1.256 1 97.5 230 PRO B C 1
ATOM 3712 O O . PRO B 1 230 ? 13.648 11.789 0.322 1 97.5 230 PRO B O 1
ATOM 3715 N N . SER B 1 231 ? 12.477 10.445 1.65 1 97.06 231 SER B N 1
ATOM 3716 C CA . SER B 1 231 ? 12.906 9.227 0.969 1 97.06 231 SER B CA 1
ATOM 3717 C C . SER B 1 231 ? 12.43 9.203 -0.481 1 97.06 231 SER B C 1
ATOM 3719 O O . SER B 1 231 ? 13.188 8.828 -1.38 1 97.06 231 SER B O 1
ATOM 3721 N N . ILE B 1 232 ? 11.188 9.625 -0.68 1 98.25 232 ILE B N 1
ATOM 3722 C CA . ILE B 1 232 ? 10.641 9.664 -2.031 1 98.25 232 ILE B CA 1
ATOM 3723 C C . ILE B 1 232 ? 11.359 10.742 -2.848 1 98.25 232 ILE B C 1
ATOM 3725 O O . ILE B 1 232 ? 11.68 10.523 -4.02 1 98.25 232 ILE B O 1
ATOM 3729 N N . ALA B 1 233 ? 11.578 11.875 -2.182 1 98.31 233 ALA B N 1
ATOM 3730 C CA . ALA B 1 233 ? 12.258 12.969 -2.863 1 98.31 233 ALA B CA 1
ATOM 3731 C C . ALA B 1 233 ? 13.664 12.562 -3.301 1 98.31 233 ALA B C 1
ATOM 3733 O O . ALA B 1 233 ? 14.148 13.016 -4.34 1 98.31 233 ALA B O 1
ATOM 3734 N N . ARG B 1 234 ? 14.344 11.789 -2.529 1 97.5 234 ARG B N 1
ATOM 3735 C CA . ARG B 1 234 ? 15.68 11.297 -2.877 1 97.5 234 ARG B CA 1
ATOM 3736 C C . ARG B 1 234 ? 15.633 10.43 -4.129 1 97.5 234 ARG B C 1
ATOM 3738 O O . ARG B 1 234 ? 16.484 10.562 -5.012 1 97.5 234 ARG B O 1
ATOM 3745 N N . ILE B 1 235 ? 14.641 9.586 -4.266 1 96.88 235 ILE B N 1
ATOM 3746 C CA . ILE B 1 235 ? 14.484 8.609 -5.34 1 96.88 235 ILE B CA 1
ATOM 3747 C C . ILE B 1 235 ? 13.953 9.305 -6.59 1 96.88 235 ILE B C 1
ATOM 3749 O O . ILE B 1 235 ? 14.32 8.953 -7.715 1 96.88 235 ILE B O 1
ATOM 3753 N N . SER B 1 236 ? 13.078 10.219 -6.359 1 97.44 236 SER B N 1
ATOM 3754 C CA . SER B 1 236 ? 12.43 10.977 -7.422 1 97.44 236 SER B CA 1
ATOM 3755 C C . SER B 1 236 ? 12.555 12.477 -7.188 1 97.44 236 SER B C 1
ATOM 3757 O O . SER B 1 236 ? 11.578 13.141 -6.836 1 97.44 236 SER B O 1
ATOM 3759 N N . PRO B 1 237 ? 13.625 13.047 -7.516 1 96.38 237 PRO B N 1
ATOM 3760 C CA . PRO B 1 237 ? 13.922 14.43 -7.141 1 96.38 237 PRO B CA 1
ATOM 3761 C C . PRO B 1 237 ? 12.984 15.438 -7.805 1 96.38 237 PRO B C 1
ATOM 3763 O O . PRO B 1 237 ? 12.82 16.547 -7.301 1 96.38 237 PRO B O 1
ATOM 3766 N N . ASP B 1 238 ? 12.289 15.078 -8.922 1 97.12 238 ASP B N 1
ATOM 3767 C CA . ASP B 1 238 ? 11.492 16.047 -9.664 1 97.12 238 ASP B CA 1
ATOM 3768 C C . ASP B 1 238 ? 10.008 15.891 -9.359 1 97.12 238 ASP B C 1
ATOM 3770 O O . ASP B 1 238 ? 9.172 16.625 -9.906 1 97.12 238 ASP B O 1
ATOM 3774 N N . VAL B 1 239 ? 9.695 14.969 -8.453 1 98.19 239 VAL B N 1
ATOM 3775 C CA . VAL B 1 239 ? 8.281 14.656 -8.273 1 98.19 239 VAL B CA 1
ATOM 3776 C C . VAL B 1 239 ? 7.621 15.734 -7.406 1 98.19 239 VAL B C 1
ATOM 3778 O O . VAL B 1 239 ? 6.43 16.016 -7.562 1 98.19 239 VAL B O 1
ATOM 3781 N N . PHE B 1 240 ? 8.352 16.297 -6.516 1 98.75 240 PHE B N 1
ATOM 3782 C CA . PHE B 1 240 ? 7.836 17.344 -5.641 1 98.75 240 PHE B CA 1
ATOM 3783 C C . PHE B 1 240 ? 8.469 18.688 -5.965 1 98.75 240 PHE B C 1
ATOM 3785 O O . PHE B 1 240 ? 9.672 18.766 -6.234 1 98.75 240 PHE B O 1
ATOM 3792 N N . ASP B 1 241 ? 7.68 19.719 -5.922 1 98.75 241 ASP B N 1
ATOM 3793 C CA . ASP B 1 241 ? 8.203 21.078 -6.039 1 98.75 241 ASP B CA 1
ATOM 3794 C C . ASP B 1 241 ? 8.797 21.562 -4.711 1 98.75 241 ASP B C 1
ATOM 3796 O O . ASP B 1 241 ? 9.68 22.422 -4.695 1 98.75 241 ASP B O 1
ATOM 3800 N N . ALA B 1 242 ? 8.344 21.062 -3.574 1 98.44 242 ALA B N 1
ATOM 3801 C CA . ALA B 1 242 ? 8.859 21.359 -2.244 1 98.44 242 ALA B CA 1
ATOM 3802 C C . ALA B 1 242 ? 8.492 20.266 -1.247 1 98.44 242 ALA B C 1
ATOM 3804 O O . ALA B 1 242 ? 7.434 19.641 -1.358 1 98.44 242 ALA B O 1
ATOM 3805 N N . VAL B 1 243 ? 9.344 20.016 -0.33 1 98.69 243 VAL B N 1
ATOM 3806 C CA . VAL B 1 243 ? 9.086 19.188 0.842 1 98.69 243 VAL B CA 1
ATOM 3807 C C . VAL B 1 243 ? 8.984 20.078 2.086 1 98.69 243 VAL B C 1
ATOM 3809 O O . VAL B 1 243 ? 9.914 20.812 2.408 1 98.69 243 VAL B O 1
ATOM 3812 N N . LEU B 1 244 ? 7.828 20.016 2.719 1 98.38 244 LEU B N 1
ATOM 3813 C CA . LEU B 1 244 ? 7.496 20.922 3.809 1 98.38 244 LEU B CA 1
ATOM 3814 C C . LEU B 1 244 ? 7.227 20.156 5.098 1 98.38 244 LEU B C 1
ATOM 3816 O O . LEU B 1 244 ? 6.074 19.938 5.469 1 98.38 244 LEU B O 1
ATOM 3820 N N . PRO B 1 245 ? 8.242 19.812 5.891 1 97.12 245 PRO B N 1
ATOM 3821 C CA . PRO B 1 245 ? 8.102 18.922 7.051 1 97.12 245 PRO B CA 1
ATOM 3822 C C . PRO B 1 245 ? 7.188 19.5 8.125 1 97.12 245 PRO B C 1
ATOM 3824 O O . PRO B 1 245 ? 6.562 18.75 8.883 1 97.12 245 PRO B O 1
ATOM 3827 N N . SER B 1 246 ? 7.02 20.859 8.242 1 97.88 246 SER B N 1
ATOM 3828 C CA . SER B 1 246 ? 6.238 21.484 9.305 1 97.88 246 SER B CA 1
ATOM 3829 C C . SER B 1 246 ? 4.922 22.031 8.766 1 97.88 246 SER B C 1
ATOM 3831 O O . SER B 1 246 ? 4.312 22.906 9.383 1 97.88 246 SER B O 1
ATOM 3833 N N . LEU B 1 247 ? 4.52 21.516 7.633 1 98.75 247 LEU B N 1
ATOM 3834 C CA . LEU B 1 247 ? 3.375 22.078 6.922 1 98.75 247 LEU B CA 1
ATOM 3835 C C . LEU B 1 247 ? 2.166 22.188 7.844 1 98.75 247 LEU B C 1
ATOM 3837 O O . LEU B 1 247 ? 1.548 23.25 7.938 1 98.75 247 LEU B O 1
ATOM 3841 N N . LEU B 1 248 ? 1.823 21.125 8.555 1 98.75 248 LEU B N 1
ATOM 3842 C CA . LEU B 1 248 ? 0.613 21.078 9.367 1 98.75 248 LEU B CA 1
ATOM 3843 C C . LEU B 1 248 ? 0.751 21.969 10.594 1 98.75 248 LEU B C 1
ATOM 3845 O O . LEU B 1 248 ? -0.182 22.703 10.945 1 98.75 248 LEU B O 1
ATOM 3849 N N . LEU B 1 249 ? 1.923 21.969 11.25 1 98.88 249 LEU B N 1
ATOM 3850 C CA . LEU B 1 249 ? 2.154 22.812 12.406 1 98.88 249 LEU B CA 1
ATOM 3851 C C . LEU B 1 249 ? 2.094 24.297 12.016 1 98.88 249 LEU B C 1
ATOM 3853 O O . LEU B 1 249 ? 1.498 25.109 12.727 1 98.88 249 LEU B O 1
ATOM 3857 N N . GLU B 1 250 ? 2.709 24.609 10.891 1 98.88 250 GLU B N 1
ATOM 3858 C CA . GLU B 1 250 ? 2.66 25.984 10.391 1 98.88 250 GLU B CA 1
ATOM 3859 C C . GLU B 1 250 ? 1.23 26.391 10.062 1 98.88 250 GLU B C 1
ATOM 3861 O O . GLU B 1 250 ? 0.854 27.547 10.25 1 98.88 250 GLU B O 1
ATOM 3866 N N . GLY B 1 251 ? 0.457 25.438 9.516 1 98.88 251 GLY B N 1
ATOM 3867 C CA . GLY B 1 251 ? -0.945 25.719 9.258 1 98.88 251 GLY B CA 1
ATOM 3868 C C . GLY B 1 251 ? -1.729 26.062 10.508 1 98.88 251 GLY B C 1
ATOM 3869 O O . GLY B 1 251 ? -2.52 27.016 10.508 1 98.88 251 GLY B O 1
ATOM 3870 N N . LEU B 1 252 ? -1.572 25.312 11.555 1 98.81 252 LEU B N 1
ATOM 3871 C CA . LEU B 1 252 ? -2.232 25.578 12.828 1 98.81 252 LEU B CA 1
ATOM 3872 C C . LEU B 1 252 ? -1.818 26.938 13.383 1 98.81 252 LEU B C 1
ATOM 3874 O O . LEU B 1 252 ? -2.66 27.688 13.859 1 98.81 252 LEU B O 1
ATOM 3878 N N . ARG B 1 253 ? -0.512 27.156 13.352 1 98.56 253 ARG B N 1
ATOM 3879 C CA . ARG B 1 253 ? 0.012 28.453 13.797 1 98.56 253 ARG B CA 1
ATOM 3880 C C . ARG B 1 253 ? -0.64 29.594 13.039 1 98.56 253 ARG B C 1
ATOM 3882 O O . ARG B 1 253 ? -1.126 30.547 13.648 1 98.56 253 ARG B O 1
ATOM 3889 N N . ARG B 1 254 ? -0.652 29.5 11.75 1 98.31 254 ARG B N 1
ATOM 3890 C CA . ARG B 1 254 ? -1.164 30.562 10.906 1 98.31 254 ARG B CA 1
ATOM 3891 C C . ARG B 1 254 ? -2.654 30.781 11.141 1 98.31 254 ARG B C 1
ATOM 3893 O O . ARG B 1 254 ? -3.123 31.922 11.164 1 98.31 254 ARG B O 1
ATOM 3900 N N . LEU B 1 255 ? -3.412 29.703 11.281 1 98.06 255 LEU B N 1
ATOM 3901 C CA . LEU B 1 255 ? -4.836 29.812 11.578 1 98.06 255 LEU B CA 1
ATOM 3902 C C . LEU B 1 255 ? -5.074 30.641 12.828 1 98.06 255 LEU B C 1
ATOM 3904 O O . LEU B 1 255 ? -5.973 31.484 12.852 1 98.06 255 LEU B O 1
ATOM 3908 N N . TYR B 1 256 ? -4.281 30.359 13.836 1 98.19 256 TYR B N 1
ATOM 3909 C CA . TYR B 1 256 ? -4.426 31.094 15.086 1 98.19 256 TYR B CA 1
ATOM 3910 C C . TYR B 1 256 ? -4.125 32.594 14.891 1 98.19 256 TYR B C 1
ATOM 3912 O O . TYR B 1 256 ? -4.902 33.438 15.305 1 98.19 256 TYR B O 1
ATOM 3920 N N . TYR B 1 257 ? -3.023 32.906 14.258 1 97.19 257 TYR B N 1
ATOM 3921 C CA . TYR B 1 257 ? -2.559 34.281 14.164 1 97.19 257 TYR B CA 1
ATOM 3922 C C . TYR B 1 257 ? -3.398 35.094 13.164 1 97.19 257 TYR B C 1
ATOM 3924 O O . TYR B 1 257 ? -3.514 36.312 13.273 1 97.19 257 TYR B O 1
ATOM 3932 N N . GLU B 1 258 ? -3.943 34.375 12.172 1 95.75 258 GLU B N 1
ATOM 3933 C CA . GLU B 1 258 ? -4.867 35.062 11.281 1 95.75 258 GLU B CA 1
ATOM 3934 C C . GLU B 1 258 ? -6.125 35.531 12.023 1 95.75 258 GLU B C 1
ATOM 3936 O O . GLU B 1 258 ? -6.734 36.531 11.672 1 95.75 258 GLU B O 1
ATOM 3941 N N . ARG B 1 259 ? -6.547 34.812 13.016 1 93.69 259 ARG B N 1
ATOM 3942 C CA . ARG B 1 259 ? -7.754 35.094 13.781 1 93.69 259 ARG B CA 1
ATOM 3943 C C . ARG B 1 259 ? -7.453 36.031 14.953 1 93.69 259 ARG B C 1
ATOM 3945 O O . ARG B 1 259 ? -8.352 36.688 15.484 1 93.69 259 ARG B O 1
ATOM 3952 N N . HIS B 1 260 ? -6.227 35.969 15.375 1 88.44 260 HIS B N 1
ATOM 3953 C CA . HIS B 1 260 ? -5.773 36.812 16.484 1 88.44 260 HIS B CA 1
ATOM 3954 C C . HIS B 1 260 ? -4.602 37.688 16.062 1 88.44 260 HIS B C 1
ATOM 3956 O O . HIS B 1 260 ? -3.494 37.562 16.578 1 88.44 260 HIS B O 1
ATOM 3962 N N . PRO B 1 261 ? -4.965 38.688 15.211 1 74.56 261 PRO B N 1
ATOM 3963 C CA . PRO B 1 261 ? -3.863 39.531 14.742 1 74.56 261 PRO B CA 1
ATOM 3964 C C . PRO B 1 261 ? -3.209 40.312 15.875 1 74.56 261 PRO B C 1
ATOM 3966 O O . PRO B 1 261 ? -3.861 40.625 16.875 1 74.56 261 PRO B O 1
ATOM 3969 N N . TYR B 1 262 ? -1.843 40.469 15.852 1 65.12 262 TYR B N 1
ATOM 3970 C CA . TYR B 1 262 ? -1.127 41.25 16.844 1 65.12 262 TYR B CA 1
ATOM 3971 C C . TYR B 1 262 ? -1.673 42.688 16.891 1 65.12 262 TYR B C 1
ATOM 3973 O O . TYR B 1 262 ? -2.135 43.219 15.875 1 65.12 262 TYR B O 1
#

Secondary structure (DSSP, 8-state):
---SEEEEEE-SSEEEEEEE-SS-EEEEEEEE--TTS-HHHHHHHHHHHHHHHT--S--SEEEEEES-GGGHHHHHHHHHHHT-S-EEEETTTS--SSEE--SSGGGS-HHHHHHHHHHHHH--SSSEEEEEEESSEEEEEEEETTEEEEEEEEE-HHHHHHHHHHH-SSPPP-------SS---BSSHHHHHHHHHHHHHHHHHHHHHHHHHHHSSS-EEEEEEETTHHHHHHH-TTT-SEE-TTHHHHHHHHHHHHHS--/---SEEEEEE-SSEEEEEEE-SS-EEEEEEEE--TTS-HHHHHHHHHHHHHHHT--S--SEEEEEES-GGGHHHHHHHHHHHT-S-EEEETTTS--SSEE--SSGGGS-HHHHHHHHHHHHH--SSSEEEEEEESSEEEEEEEETTEEEEEEEEE-HHHHHHHHHHH-SSPPP-------SS---BSSHHHHHHHHHHHHHHHHHHHHHHHHHHHSSS-EEEEEEETTHHHHHHH-TTT-SEE-TTHHHHHHHHHHHHHS--

Radius of gyration: 26.38 Å; Cα contacts (8 Å, |Δi|>4): 1144; chains: 2; bounding box: 41×83×61 Å

InterPro domains:
  IPR004619 Type III pantothenate kinase [MF_01274] (4-260)
  IPR004619 Type III pantothenate kinase [PF03309] (5-211)
  IPR004619 Type III pantothenate kinase [PTHR34265] (5-259)
  IPR004619 Type III pantothenate kinase [TIGR00671] (5-255)
  IPR043129 ATPase, nucleotide binding domain [SSF53067] (5-124)
  IPR043129 ATPase, nucleotide binding domain [SSF53067] (128-256)

Organism: NCBI:txid901

Solvent-accessible surface area (backbone atoms only — not comparable to full-atom values): 27192 Å² total; per-residue (Å²): 133,79,45,37,33,42,33,35,44,35,40,63,60,40,27,40,39,30,36,19,47,98,87,43,70,74,50,72,47,81,42,73,47,55,70,86,58,51,34,64,58,53,26,52,50,50,52,51,52,30,54,74,71,71,39,72,75,60,42,76,29,32,38,34,29,54,55,37,76,77,38,49,65,40,49,53,50,14,38,47,74,63,42,64,36,54,74,39,43,37,48,84,71,45,73,66,98,52,46,64,58,32,76,55,56,85,74,56,49,34,59,61,53,36,34,50,52,31,50,39,71,76,46,72,75,48,40,16,38,36,41,35,36,30,46,71,42,27,33,39,39,34,32,45,72,64,30,37,47,28,17,30,30,34,56,5,72,66,41,39,44,52,31,40,30,70,66,33,85,76,49,73,78,70,71,78,85,68,88,68,71,67,65,64,57,16,37,44,71,62,48,9,37,31,38,21,45,55,46,30,51,40,21,15,51,50,39,46,53,55,51,43,51,73,75,43,62,74,54,66,47,34,34,28,21,45,83,52,35,63,64,38,39,69,57,38,67,81,66,44,78,44,78,40,81,55,42,52,56,47,19,52,52,46,56,50,44,70,74,52,64,131,133,80,45,37,33,41,34,38,45,34,41,62,61,39,27,40,39,29,37,19,48,99,88,43,70,75,49,72,48,81,42,75,46,54,69,85,59,50,33,64,58,52,27,52,48,50,52,52,52,31,54,74,71,72,38,72,74,60,42,76,30,32,39,32,28,54,55,38,75,77,37,50,65,39,49,53,50,15,40,47,75,63,45,64,35,55,75,40,44,37,47,85,71,47,72,67,100,53,45,64,56,32,76,56,55,84,73,56,50,35,59,59,53,34,35,52,52,31,49,40,70,77,45,70,75,49,39,16,38,34,41,34,36,32,47,70,42,26,34,39,40,34,31,45,72,64,29,37,46,28,18,31,31,35,56,5,71,67,42,38,43,52,31,40,31,70,64,32,85,78,49,72,76,71,71,77,84,70,88,67,72,66,65,62,58,16,38,42,71,62,48,9,35,30,39,21,44,56,46,29,50,40,23,15,51,48,40,45,54,55,52,44,51,74,76,44,62,73,53,66,47,34,35,28,20,44,82,52,34,64,62,39,39,71,57,37,66,82,66,43,78,45,78,39,81,54,40,51,56,47,19,51,51,47,57,50,45,71,74,53,66,133

Foldseek 3Di:
DAFAEWEWEAEPFWIKIFGHHPVFTDDIDIDGDDLPDALVVVLVVVCVVCVVVVHDLEHQEYEYFYPDVSCVVSPVSSCCPRSNHYYHYPPVRFNQQAAEPDPDRVPDGRLLSLLQSLVCVVPVDWQKEWEWEADQWTWTWIDGRRYTNGTDIGGHLQNVQVVVCVPDDPADREDLDDPDLAADPDPDRRNNSNSCRLVVVLVVLQVVLVVVCVVYDGDYFYEYEYDCVVSSCSSPVPSHPYYDHCSNVRSRSCSVCVVVPD/DAFAEWEWEAEPFWIKIFGHHPVFTDDIDIDGDDLPDALVVVLVVVCVVCVVVVHDLEHQEYEYFYPPVSCVVSPVSSCCPRNNHYYHYPPVRFNQQAAEPDPDRVPDGRLLSLLQSLVCVVPVDWQKEWEWEADQWTWTWIDGRRYTNGTDIGGHLQNVQVVVCVPDDPADREDLDDPDLAADPDPDRRNNSNSCRLVVVLVVLQVVLVVVCVVYDGDYFYEYEYDCVVSSCSSPVPSHPYYDHCSNVRSRSCSVCVVVPD